Protein AF-0000000076846295 (afdb_homodimer)

Solvent-accessible surface area (backbone atoms only — not comparable to full-atom values): 25501 Å² total; per-residue (Å²): 129,75,69,66,62,58,57,56,65,65,59,62,53,76,67,68,69,77,65,46,75,68,55,69,72,49,47,50,51,50,51,45,49,62,70,69,58,45,86,89,44,32,69,62,49,23,56,50,44,64,74,65,54,59,75,77,32,33,56,41,49,18,42,49,46,34,60,68,36,39,32,62,34,64,84,45,42,64,55,50,52,52,32,50,59,60,51,62,42,69,67,50,52,49,29,36,50,51,33,47,51,51,53,52,49,54,54,71,69,41,74,58,39,62,80,30,66,68,51,32,49,32,48,27,25,44,18,36,44,50,14,52,48,24,47,75,69,75,38,58,47,50,72,48,35,79,60,47,53,60,47,51,56,50,19,43,36,70,32,35,43,58,46,50,52,50,18,50,46,31,23,44,50,79,49,55,50,64,77,45,74,43,46,45,54,51,51,17,53,49,22,50,59,64,72,43,82,90,61,55,65,71,44,52,50,54,52,45,50,50,27,48,57,48,71,46,54,52,88,76,44,70,58,74,67,82,58,76,86,57,74,66,40,80,111,130,75,68,65,62,55,55,56,61,66,58,62,52,78,67,69,67,76,66,45,73,68,55,69,72,49,46,50,50,50,52,44,50,61,70,70,57,45,88,89,46,33,69,60,49,22,56,51,44,65,73,64,53,58,76,78,31,34,55,41,50,19,41,48,44,34,61,68,37,39,30,64,34,64,85,46,42,63,56,50,51,53,33,50,60,61,52,62,43,70,68,50,51,49,30,38,51,50,33,47,51,51,53,50,51,54,54,71,67,40,74,59,38,65,78,31,67,70,52,32,48,32,48,26,26,43,16,36,46,50,13,54,49,24,49,75,69,74,38,60,47,49,73,49,35,81,61,48,54,60,47,50,54,50,20,44,36,68,34,34,43,56,49,50,50,50,18,50,46,30,22,45,50,77,48,55,50,64,79,46,74,43,46,45,54,51,50,17,54,50,22,49,58,65,70,42,82,89,62,55,65,71,43,50,51,53,52,46,50,50,28,48,57,48,72,45,54,52,89,75,45,70,56,73,67,82,57,76,85,56,75,66,40,79,112

Secondary structure (DSSP, 8-state):
--SHHHHHHHTS-------PPPPHHHHHHHHHHHHT--GGGHHHHHHHHHHH--GGGHHHHHHHHIIIIITT-GGGHHHHHHHHHHH--HHHHHHHHHHHHHHHHHHHH-GGGGT-HHHHHHHHHHHHHHHHHHHHTT--GGGGHHHHHHHHHHHHHHT-HHHHHHHHHHHHGGGTTPPPHHHHHHHHHHHHHHTSTT--HHHHHHHHHHHHHTT--GGGSPP---STT------/--SHHHHHHHTS-------PPPPHHHHHHHHHHHHT--TTSHHHHHHHHHHH--GGGHHHHHHHHIIIIITT-GGGHHHHHHHHHHH--HHHHHHHHHHHHHHHHHHHH-GGGGT-HHHHHHHHHHHHHHHHHHHHTT--GGGGHHHHHHHHHHHHHHT-HHHHHHHHHHHHGGGTT---HHHHHHHHHHHHHHTSTT--HHHHHHHHHHHHHTT--GGGSPP---STT------

Foldseek 3Di:
DVVVVVVVVVVVPCCVVPQDDDDPVLVVVVVVLLVPFDPVCLLVSLVVCVVRDDLSNLLVVLLCCLVPPQLQPLVCLVSVLSNCVNVVDPSSVVSNVVNLVVLLVVLLVDPVLLPDPSSLSSLLSSLLSLQVNCVSVVHQLLVCLVVLVVVCLVCQASVVNLSSLSSPLNNNLVVPQDADPSNLLVLQALLVVLPDPPDDPSNNVSNQVSQVRNPHGSPPRHHPCPCVPRDGPHD/DVPVVVVVVVVVPCCVVPQDDDDPVLVVVVVVLLVPFDPVCLLVSLVVCVVRDDLSNLLVVLLCCLVPPQLPPLVCLVSVLSNCVNVVDPSSVVSNVVNLVVLLVVLLVDPVLLPDPSSLSSLLSSLLNLQVNCVSVVHHLLVCLVVLVVVCLVCQASVVNLSSLSSPLNNNLVVPQDADPSNLLVLQALLVVLPDPPDDPSNNVSNQVSQVRNPHGSPPRHHPCPCVPRDGPHD

Structure (mmCIF, N/CA/C/O backbone):
data_AF-0000000076846295-model_v1
#
loop_
_entity.id
_entity.type
_entity.pdbx_description
1 polymer 'CCR4-NOT transcription complex subunit 1 CAF1-binding domain-containing protein'
#
loop_
_atom_site.group_PDB
_atom_site.id
_atom_site.type_symbol
_atom_site.label_atom_id
_atom_site.label_alt_id
_atom_site.label_comp_id
_atom_site.label_asym_id
_atom_site.label_entity_id
_atom_site.label_seq_id
_atom_site.pdbx_PDB_ins_code
_atom_site.Cartn_x
_atom_site.Cartn_y
_atom_site.Cartn_z
_atom_site.occupancy
_atom_site.B_iso_or_equiv
_atom_site.auth_seq_id
_atom_site.auth_comp_id
_atom_site.auth_asym_id
_atom_site.auth_atom_id
_atom_site.pdbx_PDB_model_num
ATOM 1 N N . MET A 1 1 ? -6.414 -23.219 -44.625 1 23.83 1 MET A N 1
ATOM 2 C CA . MET A 1 1 ? -7.195 -23.047 -43.406 1 23.83 1 MET A CA 1
ATOM 3 C C . MET A 1 1 ? -6.348 -22.422 -42.312 1 23.83 1 MET A C 1
ATOM 5 O O . MET A 1 1 ? -6.836 -22.188 -41.188 1 23.83 1 MET A O 1
ATOM 9 N N . SER A 1 2 ? -5.031 -22.578 -42.344 1 31.06 2 SER A N 1
ATOM 10 C CA . SER A 1 2 ? -3.926 -22.328 -41.406 1 31.06 2 SER A CA 1
ATOM 11 C C . SER A 1 2 ? -3.742 -20.828 -41.156 1 31.06 2 SER A C 1
ATOM 13 O O . SER A 1 2 ? -3.146 -20.438 -40.156 1 31.06 2 SER A O 1
ATOM 15 N N . LEU A 1 3 ? -4.035 -20.016 -42.188 1 32.78 3 LEU A N 1
ATOM 16 C CA . LEU A 1 3 ? -3.764 -18.578 -42.25 1 32.78 3 LEU A CA 1
ATOM 17 C C . LEU A 1 3 ? -4.609 -17.844 -41.219 1 32.78 3 LEU A C 1
ATOM 19 O O . LEU A 1 3 ? -4.242 -16.75 -40.781 1 32.78 3 LEU A O 1
ATOM 23 N N . HIS A 1 4 ? -5.895 -18.297 -41.031 1 34.41 4 HIS A N 1
ATOM 24 C CA . HIS A 1 4 ? -6.871 -17.5 -40.312 1 34.41 4 HIS A CA 1
ATOM 25 C C . HIS A 1 4 ? -6.512 -17.422 -38.812 1 34.41 4 HIS A C 1
ATOM 27 O O . HIS A 1 4 ? -7.09 -16.609 -38.094 1 34.41 4 HIS A O 1
ATOM 33 N N . ILE A 1 5 ? -5.914 -18.5 -38.312 1 26.86 5 ILE A N 1
ATOM 34 C CA . ILE A 1 5 ? -5.664 -18.5 -36.875 1 26.86 5 ILE A CA 1
ATOM 35 C C . ILE A 1 5 ? -4.598 -17.469 -36.531 1 26.86 5 ILE A C 1
ATOM 37 O O . ILE A 1 5 ? -4.488 -17.031 -35.375 1 26.86 5 ILE A O 1
ATOM 41 N N . ARG A 1 6 ? -3.643 -17.188 -37.469 1 30.89 6 ARG A N 1
ATOM 42 C CA . ARG A 1 6 ? -2.559 -16.266 -37.156 1 30.89 6 ARG A CA 1
ATOM 43 C C . ARG A 1 6 ? -3.1 -14.875 -36.812 1 30.89 6 ARG A C 1
ATOM 45 O O . ARG A 1 6 ? -2.537 -14.156 -36 1 30.89 6 ARG A O 1
ATOM 52 N N . THR A 1 7 ? -4.012 -14.445 -37.656 1 32.03 7 THR A N 1
ATOM 53 C CA . THR A 1 7 ? -4.477 -13.07 -37.562 1 32.03 7 THR A CA 1
ATOM 54 C C . THR A 1 7 ? -5.219 -12.828 -36.25 1 32.03 7 THR A C 1
ATOM 56 O O . THR A 1 7 ? -5.316 -11.688 -35.781 1 32.03 7 THR A O 1
ATOM 59 N N . ARG A 1 8 ? -5.906 -13.828 -35.688 1 32.12 8 ARG A N 1
ATOM 60 C CA . ARG A 1 8 ? -6.699 -13.57 -34.469 1 32.12 8 ARG A CA 1
ATOM 61 C C . ARG A 1 8 ? -5.801 -13.359 -33.281 1 32.12 8 ARG A C 1
ATOM 63 O O . ARG A 1 8 ? -6.145 -12.594 -32.375 1 32.12 8 ARG A O 1
ATOM 70 N N . LEU A 1 9 ? -4.691 -14.094 -33.156 1 31.58 9 LEU A N 1
ATOM 71 C CA . LEU A 1 9 ? -3.756 -13.945 -32.062 1 31.58 9 LEU A CA 1
ATOM 72 C C . LEU A 1 9 ? -3.051 -12.594 -32.094 1 31.58 9 LEU A C 1
ATOM 74 O O . LEU A 1 9 ? -2.775 -11.984 -31.078 1 31.58 9 LEU A O 1
ATOM 78 N N . ALA A 1 10 ? -2.584 -12.172 -33.25 1 33.84 10 ALA A N 1
ATOM 79 C CA . ALA A 1 10 ? -1.908 -10.883 -33.375 1 33.84 10 ALA A CA 1
ATOM 80 C C . ALA A 1 10 ? -2.844 -9.734 -33 1 33.84 10 ALA A C 1
ATOM 82 O O . ALA A 1 10 ? -2.395 -8.688 -32.531 1 33.84 10 ALA A O 1
ATOM 83 N N . ALA A 1 11 ? -4.113 -9.703 -33.5 1 31.28 11 ALA A N 1
ATOM 84 C CA . ALA A 1 11 ? -5.039 -8.602 -33.25 1 31.28 11 ALA A CA 1
ATOM 85 C C . ALA A 1 11 ? -5.52 -8.617 -31.797 1 31.28 11 ALA A C 1
ATOM 87 O O . ALA A 1 11 ? -6.469 -7.91 -31.453 1 31.28 11 ALA A O 1
ATOM 88 N N . ALA A 1 12 ? -5.508 -9.742 -31.078 1 33.38 12 ALA A N 1
ATOM 89 C CA . ALA A 1 12 ? -5.738 -9.43 -29.672 1 33.38 12 ALA A CA 1
ATOM 90 C C . ALA A 1 12 ? -4.934 -8.203 -29.25 1 33.38 12 ALA A C 1
ATOM 92 O O . ALA A 1 12 ? -3.736 -8.305 -28.969 1 33.38 12 ALA A O 1
ATOM 93 N N . ASP A 1 13 ? -4.844 -7.223 -30.125 1 34.53 13 ASP A N 1
ATOM 94 C CA . ASP A 1 13 ? -4.391 -5.848 -29.938 1 34.53 13 ASP A CA 1
ATOM 95 C C . ASP A 1 13 ? -4.5 -5.418 -28.484 1 34.53 13 ASP A C 1
ATOM 97 O O . ASP A 1 13 ? -5.555 -5.574 -27.859 1 34.53 13 ASP A O 1
ATOM 101 N N . GLU A 1 14 ? -3.5 -5.527 -27.781 1 39.72 14 GLU A N 1
ATOM 102 C CA . GLU A 1 14 ? -3.318 -4.938 -26.469 1 39.72 14 GLU A CA 1
ATOM 103 C C . GLU A 1 14 ? -4.125 -3.65 -26.312 1 39.72 14 GLU A C 1
ATOM 105 O O . GLU A 1 14 ? -3.623 -2.561 -26.594 1 39.72 14 GLU A O 1
ATOM 110 N N . ARG A 1 15 ? -5.203 -3.549 -26.875 1 37.5 15 ARG A N 1
ATOM 111 C CA . ARG A 1 15 ? -6 -2.387 -26.5 1 37.5 15 ARG A CA 1
ATOM 112 C C . ARG A 1 15 ? -5.73 -1.989 -25.047 1 37.5 15 ARG A C 1
ATOM 114 O O . ARG A 1 15 ? -6.195 -2.652 -24.125 1 37.5 15 ARG A O 1
ATOM 121 N N . VAL A 1 16 ? -4.57 -1.571 -24.844 1 46.97 16 VAL A N 1
ATOM 122 C CA . VAL A 1 16 ? -4.191 -0.918 -23.594 1 46.97 16 VAL A CA 1
ATOM 123 C C . VAL A 1 16 ? -5.332 -0.03 -23.109 1 46.97 16 VAL A C 1
ATOM 125 O O . VAL A 1 16 ? -5.59 1.03 -23.688 1 46.97 16 VAL A O 1
ATOM 128 N N . THR A 1 17 ? -6.492 -0.593 -23.172 1 55.09 17 THR A N 1
ATOM 129 C CA . THR A 1 17 ? -7.586 0.177 -22.578 1 55.09 17 THR A CA 1
ATOM 130 C C . THR A 1 17 ? -7.078 1.089 -21.469 1 55.09 17 THR A C 1
ATOM 132 O O . THR A 1 17 ? -6.375 0.638 -20.562 1 55.09 17 THR A O 1
ATOM 135 N N . THR A 1 18 ? -6.887 2.307 -21.828 1 78.19 18 THR A N 1
ATOM 136 C CA . THR A 1 18 ? -6.445 3.377 -20.938 1 78.19 18 THR A CA 1
ATOM 137 C C . THR A 1 18 ? -7.258 3.383 -19.656 1 78.19 18 THR A C 1
ATOM 139 O O . THR A 1 18 ? -8.477 3.57 -19.688 1 78.19 18 THR A O 1
ATOM 142 N N . ILE A 1 19 ? -6.828 2.672 -18.672 1 90.31 19 ILE A N 1
ATOM 143 C CA . ILE A 1 19 ? -7.441 2.646 -17.359 1 90.31 19 ILE A CA 1
ATOM 144 C C . ILE A 1 19 ? -7.633 4.074 -16.844 1 90.31 19 ILE A C 1
ATOM 146 O O . ILE A 1 19 ? -6.688 4.867 -16.844 1 90.31 19 ILE A O 1
ATOM 150 N N . LYS A 1 20 ? -8.906 4.41 -16.688 1 94.94 20 LYS A N 1
ATOM 151 C CA . LYS A 1 20 ? -9.203 5.723 -16.125 1 94.94 20 LYS A CA 1
ATOM 152 C C . LYS A 1 20 ? -8.75 5.816 -14.664 1 94.94 20 LYS A C 1
ATOM 154 O O . LYS A 1 20 ? -9.062 4.945 -13.852 1 94.94 20 LYS A O 1
ATOM 159 N N . ILE A 1 21 ? -8.055 6.852 -14.383 1 95 21 ILE A N 1
ATOM 160 C CA . ILE A 1 21 ? -7.52 7.059 -13.047 1 95 21 ILE A CA 1
ATOM 161 C C . ILE A 1 21 ? -8.398 8.047 -12.289 1 95 21 ILE A C 1
ATOM 163 O O . ILE A 1 21 ? -8.703 9.133 -12.789 1 95 21 ILE A O 1
ATOM 167 N N . PRO A 1 22 ? -8.844 7.66 -11.055 1 96.44 22 PRO A N 1
ATOM 168 C CA . PRO A 1 22 ? -9.68 8.586 -10.281 1 96.44 22 PRO A CA 1
ATOM 169 C C . PRO A 1 22 ? -8.922 9.852 -9.875 1 96.44 22 PRO A C 1
ATOM 171 O O . PRO A 1 22 ? -7.691 9.867 -9.875 1 96.44 22 PRO A O 1
ATOM 174 N N . PRO A 1 23 ? -9.711 10.875 -9.562 1 92.38 23 PRO A N 1
ATOM 175 C CA . PRO A 1 23 ? -9.078 12.078 -9.023 1 92.38 23 PRO A CA 1
ATOM 176 C C . PRO A 1 23 ? -8.32 11.812 -7.727 1 92.38 23 PRO A C 1
ATOM 178 O O . PRO A 1 23 ? -8.586 10.82 -7.043 1 92.38 23 PRO A O 1
ATOM 181 N N . TYR A 1 24 ? -7.441 12.703 -7.445 1 87.44 24 TYR A N 1
ATOM 182 C CA . TYR A 1 24 ? -6.535 12.57 -6.312 1 87.44 24 TYR A CA 1
ATOM 183 C C . TYR A 1 24 ? -7.309 12.328 -5.02 1 87.44 24 TYR A C 1
ATOM 185 O O . TYR A 1 24 ? -6.965 11.438 -4.242 1 87.44 24 TYR A O 1
ATOM 193 N N . GLU A 1 25 ? -8.344 13.125 -4.812 1 87.38 25 GLU A N 1
ATOM 194 C CA . GLU A 1 25 ? -9.109 13.047 -3.574 1 87.38 25 GLU A CA 1
ATOM 195 C C . GLU A 1 25 ? -9.758 11.672 -3.412 1 87.38 25 GLU A C 1
ATOM 197 O O . GLU A 1 25 ? -9.805 11.133 -2.305 1 87.38 25 GLU A O 1
ATOM 202 N N . ILE A 1 26 ? -10.172 11.109 -4.508 1 93.25 26 ILE A N 1
ATOM 203 C CA . ILE A 1 26 ? -10.828 9.805 -4.484 1 93.25 26 ILE A CA 1
ATOM 204 C C . ILE A 1 26 ? -9.789 8.711 -4.254 1 93.25 26 ILE A C 1
ATOM 206 O O . ILE A 1 26 ? -10.023 7.773 -3.484 1 93.25 26 ILE A O 1
ATOM 210 N N . ARG A 1 27 ? -8.625 8.836 -4.883 1 94.81 27 ARG A N 1
ATOM 211 C CA . ARG A 1 27 ? -7.562 7.848 -4.715 1 94.81 27 ARG A CA 1
ATOM 212 C C . ARG A 1 27 ? -7.117 7.766 -3.256 1 94.81 27 ARG A C 1
ATOM 214 O O . ARG A 1 27 ? -7.012 6.676 -2.695 1 94.81 27 ARG A O 1
ATOM 221 N N . THR A 1 28 ? -6.922 8.898 -2.676 1 90.5 28 THR A N 1
ATOM 222 C CA . THR A 1 28 ? -6.461 8.945 -1.294 1 90.5 28 THR A CA 1
ATOM 223 C C . THR A 1 28 ? -7.488 8.312 -0.358 1 90.5 28 THR A C 1
ATOM 225 O O . THR A 1 28 ? -7.125 7.598 0.577 1 90.5 28 THR A O 1
ATOM 228 N N . LYS A 1 29 ? -8.734 8.602 -0.65 1 92 29 LYS A N 1
ATOM 229 C CA . LYS A 1 29 ? -9.805 8.031 0.167 1 92 29 LYS A CA 1
ATOM 230 C C . LYS A 1 29 ? -9.836 6.512 0.048 1 92 29 LYS A C 1
ATOM 232 O O . LYS A 1 29 ? -10.039 5.809 1.042 1 92 29 LYS A O 1
ATOM 237 N N . VAL A 1 30 ? -9.672 6.043 -1.136 1 96.25 30 VAL A N 1
ATOM 238 C CA . VAL A 1 30 ? -9.703 4.605 -1.382 1 96.25 30 VAL A CA 1
ATOM 239 C C . VAL A 1 30 ? -8.516 3.936 -0.688 1 96.25 30 VAL A C 1
ATOM 241 O O . VAL A 1 30 ? -8.68 2.928 0.002 1 96.25 30 VAL A O 1
ATOM 244 N N . PHE A 1 31 ? -7.312 4.527 -0.866 1 95.75 31 PHE A N 1
ATOM 245 C CA . PHE A 1 31 ? -6.121 3.977 -0.228 1 95.75 31 PHE A CA 1
ATOM 246 C C . PHE A 1 31 ? -6.305 3.902 1.283 1 95.75 31 PHE A C 1
ATOM 248 O O . PHE A 1 31 ? -6.023 2.871 1.898 1 95.75 31 PHE A O 1
ATOM 255 N N . PHE A 1 32 ? -6.855 4.977 1.865 1 93.88 32 PHE A N 1
ATOM 256 C CA . PHE A 1 32 ? -7.066 5.059 3.307 1 93.88 32 PHE A CA 1
ATOM 257 C C . PHE A 1 32 ? -8.086 4.023 3.76 1 93.88 32 PHE A C 1
ATOM 259 O O . PHE A 1 32 ? -7.898 3.363 4.785 1 93.88 32 PHE A O 1
ATOM 266 N N . MET A 1 33 ? -9.102 3.865 2.996 1 95.12 33 MET A N 1
ATOM 267 C CA . MET A 1 33 ? -10.172 2.926 3.324 1 95.12 33 MET A CA 1
ATOM 268 C C . MET A 1 33 ? -9.648 1.492 3.332 1 95.12 33 MET A C 1
ATOM 270 O O . MET A 1 33 ? -9.914 0.735 4.266 1 95.12 33 MET A O 1
ATOM 274 N N . ILE A 1 34 ? -8.875 1.138 2.32 1 95.56 34 ILE A N 1
ATOM 275 C CA . ILE A 1 34 ? -8.367 -0.222 2.176 1 95.56 34 ILE A CA 1
ATOM 276 C C . ILE A 1 34 ? -7.336 -0.507 3.271 1 95.56 34 ILE A C 1
ATOM 278 O O . ILE A 1 34 ? -7.324 -1.595 3.852 1 95.56 34 ILE A O 1
ATOM 282 N N . TYR A 1 35 ? -6.613 0.489 3.578 1 93.06 35 TYR A N 1
ATOM 283 C CA . TYR A 1 35 ? -5.578 0.328 4.59 1 93.06 35 TYR A CA 1
ATOM 284 C C . TYR A 1 35 ? -6.188 0.086 5.965 1 93.06 35 TYR A C 1
ATOM 286 O O . TYR A 1 35 ? -5.625 -0.647 6.781 1 93.06 35 TYR A O 1
ATOM 294 N N . ASN A 1 36 ? -7.355 0.687 6.188 1 92 36 ASN A N 1
ATOM 295 C CA . ASN A 1 36 ? -7.98 0.616 7.508 1 92 36 ASN A CA 1
ATOM 296 C C . ASN A 1 36 ? -9.062 -0.462 7.559 1 92 36 ASN A C 1
ATOM 298 O O . ASN A 1 36 ? -9.852 -0.507 8.5 1 92 36 ASN A O 1
ATOM 302 N N . MET A 1 37 ? -9.031 -1.276 6.598 1 94.25 37 MET A N 1
ATOM 303 C CA . MET A 1 37 ? -10.055 -2.314 6.535 1 94.25 37 MET A CA 1
ATOM 304 C C . MET A 1 37 ? -9.695 -3.494 7.434 1 94.25 37 MET A C 1
ATOM 306 O O . MET A 1 37 ? -8.531 -3.893 7.5 1 94.25 37 MET A O 1
ATOM 310 N N . SER A 1 38 ? -10.648 -3.988 8.125 1 94.12 38 SER A N 1
ATOM 311 C CA . SER A 1 38 ? -10.523 -5.164 8.984 1 94.12 38 SER A CA 1
ATOM 312 C C . SER A 1 38 ? -11.805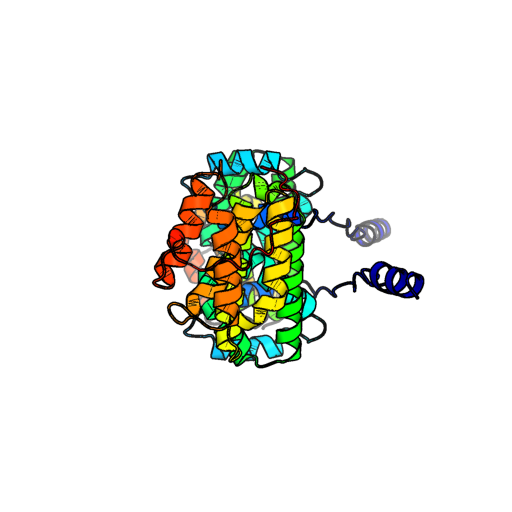 -5.996 8.961 1 94.12 38 SER A C 1
ATOM 314 O O . SER A 1 38 ? -12.812 -5.582 8.383 1 94.12 38 SER A O 1
ATOM 316 N N . THR A 1 39 ? -11.711 -7.242 9.57 1 93.75 39 THR A N 1
ATOM 317 C CA . THR A 1 39 ? -12.867 -8.125 9.617 1 93.75 39 THR A CA 1
ATOM 318 C C . THR A 1 39 ? -14.023 -7.477 10.375 1 93.75 39 THR A C 1
ATOM 320 O O . THR A 1 39 ? -15.195 -7.727 10.078 1 93.75 39 THR A O 1
ATOM 323 N N . ASP A 1 40 ? -13.703 -6.551 11.297 1 94.88 40 ASP A N 1
ATOM 324 C CA . ASP A 1 40 ? -14.703 -5.953 12.18 1 94.88 40 ASP A CA 1
ATOM 325 C C . ASP A 1 40 ? -15.492 -4.863 11.461 1 94.88 40 ASP A C 1
ATOM 327 O O . ASP A 1 40 ? -16.625 -4.543 11.844 1 94.88 40 ASP A O 1
ATOM 331 N N . ASN A 1 41 ? -14.945 -4.316 10.445 1 95.5 41 ASN A N 1
ATOM 332 C CA . ASN A 1 41 ? -15.617 -3.174 9.844 1 95.5 41 ASN A CA 1
ATOM 333 C C . ASN A 1 41 ? -15.867 -3.396 8.352 1 95.5 41 ASN A C 1
ATOM 335 O O . ASN A 1 41 ? -16.109 -2.443 7.613 1 95.5 41 ASN A O 1
ATOM 339 N N . ILE A 1 42 ? -15.773 -4.57 7.906 1 95.38 42 ILE A N 1
ATOM 340 C CA . ILE A 1 42 ? -15.852 -4.922 6.492 1 95.38 42 ILE A CA 1
ATOM 341 C C . ILE A 1 42 ? -17.203 -4.512 5.926 1 95.38 42 ILE A C 1
ATOM 343 O O . ILE A 1 42 ? -17.297 -4.082 4.773 1 95.38 42 ILE A O 1
ATOM 347 N N . GLU A 1 43 ? -18.266 -4.688 6.691 1 94.12 43 GLU A N 1
ATOM 348 C CA . GLU A 1 43 ? -19.594 -4.328 6.23 1 94.12 43 GLU A CA 1
ATOM 349 C C . GLU A 1 43 ? -19.703 -2.828 5.957 1 94.12 43 GLU A C 1
ATOM 351 O O . GLU A 1 43 ? -20.203 -2.416 4.906 1 94.12 43 GLU A O 1
ATOM 356 N N . ALA A 1 44 ? -19.234 -2.105 6.895 1 94.75 44 ALA A N 1
ATOM 357 C CA . ALA A 1 44 ? -19.266 -0.652 6.75 1 94.75 44 ALA A CA 1
ATOM 358 C C . ALA A 1 44 ? -18.406 -0.199 5.574 1 94.75 44 ALA A C 1
ATOM 360 O O . ALA A 1 44 ? -18.781 0.713 4.836 1 94.75 44 ALA A O 1
ATOM 361 N N . LYS A 1 45 ? -17.281 -0.832 5.344 1 95.56 45 LYS A N 1
ATOM 362 C CA . LYS A 1 45 ? -16.359 -0.458 4.273 1 95.56 45 LYS A CA 1
ATOM 363 C C . LYS A 1 45 ? -16.938 -0.819 2.904 1 95.56 45 LYS A C 1
ATOM 365 O O . LYS A 1 45 ? -16.688 -0.122 1.919 1 95.56 45 LYS A O 1
ATOM 370 N N . GLY A 1 46 ? -17.703 -1.873 2.889 1 95.06 46 GLY A N 1
ATOM 371 C CA . GLY A 1 46 ? -18.375 -2.215 1.646 1 95.06 46 GLY A CA 1
ATOM 372 C C . GLY A 1 46 ? -19.344 -1.139 1.169 1 95.06 46 GLY A C 1
ATOM 373 O O . GLY A 1 46 ? -19.344 -0.786 -0.012 1 95.06 46 GLY A O 1
ATOM 374 N N . PHE A 1 47 ? -20.062 -0.591 2.084 1 93.81 47 PHE A N 1
ATOM 375 C CA . PHE A 1 47 ? -21.016 0.464 1.762 1 93.81 47 PHE A CA 1
ATOM 376 C C . PHE A 1 47 ? -20.281 1.754 1.393 1 93.81 47 PHE A C 1
ATOM 378 O O . PHE A 1 47 ? -20.656 2.426 0.428 1 93.81 47 PHE A O 1
ATOM 385 N N . GLU A 1 48 ? -19.297 2.066 2.115 1 93.69 48 GLU A N 1
ATOM 386 C CA . GLU A 1 48 ? -18.5 3.26 1.86 1 93.69 48 GLU A CA 1
ATOM 387 C C . GLU A 1 48 ? -17.875 3.221 0.467 1 93.69 48 GLU A C 1
ATOM 389 O O . GLU A 1 48 ? -17.812 4.242 -0.219 1 93.69 48 GLU A O 1
ATOM 394 N N . PHE A 1 49 ? -17.484 2.031 0.043 1 96 49 PHE A N 1
ATOM 395 C CA . PHE A 1 49 ? -16.844 1.845 -1.253 1 96 49 PHE A CA 1
ATOM 396 C C . PHE A 1 49 ? -17.797 2.203 -2.387 1 96 49 PHE A C 1
ATOM 398 O O . PHE A 1 49 ? -17.391 2.861 -3.352 1 96 49 PHE A O 1
ATOM 405 N N . TYR A 1 50 ? -18.953 1.807 -2.201 1 91.12 50 TYR A N 1
ATOM 406 C CA . TYR A 1 50 ? -19.969 2.072 -3.211 1 91.12 50 TYR A CA 1
ATOM 407 C C . TYR A 1 50 ? -20.188 3.57 -3.383 1 91.12 50 TYR A C 1
ATOM 409 O O . TYR A 1 50 ? -20.438 4.043 -4.492 1 91.12 50 TYR A O 1
ATOM 417 N N . GLU A 1 51 ? -20 4.297 -2.332 1 91.88 51 GLU A N 1
ATOM 418 C CA . GLU A 1 51 ? -20.234 5.738 -2.359 1 91.88 51 GLU A CA 1
ATOM 419 C C . GLU A 1 51 ? -19.016 6.484 -2.887 1 91.88 51 GLU A C 1
ATOM 421 O O . GLU A 1 51 ? -19.141 7.547 -3.5 1 91.88 51 GLU A O 1
ATOM 426 N N . VAL A 1 52 ? -17.922 5.93 -2.816 1 93.56 52 VAL A N 1
ATOM 427 C CA . VAL A 1 52 ? -16.672 6.656 -3.045 1 93.56 52 VAL A CA 1
ATOM 428 C C . VAL A 1 52 ? -16.172 6.402 -4.469 1 93.56 52 VAL A C 1
ATOM 430 O O . VAL A 1 52 ? -15.648 7.309 -5.121 1 93.56 52 VAL A O 1
ATOM 433 N N . LEU A 1 53 ? -16.375 5.191 -4.973 1 97.25 53 LEU A N 1
ATOM 434 C CA . LEU A 1 53 ? -15.695 4.852 -6.223 1 97.25 53 LEU A CA 1
ATOM 435 C C . LEU A 1 53 ? -16.703 4.477 -7.297 1 97.25 53 LEU A C 1
ATOM 437 O O . LEU A 1 53 ? -17.453 3.508 -7.141 1 97.25 53 LEU A O 1
ATOM 441 N N . MET A 1 54 ? -16.625 5.207 -8.367 1 96.81 54 MET A N 1
ATOM 442 C CA . MET A 1 54 ? -17.5 4.949 -9.508 1 96.81 54 MET A CA 1
ATOM 443 C C . MET A 1 54 ? -17.016 3.746 -10.305 1 96.81 54 MET A C 1
ATOM 445 O O . MET A 1 54 ? -15.812 3.479 -10.359 1 96.81 54 MET A O 1
ATOM 449 N N . GLU A 1 55 ? -17.875 3.064 -11.016 1 96.56 55 GLU A N 1
ATOM 450 C CA . GLU A 1 55 ? -17.594 1.836 -11.758 1 96.56 55 GLU A CA 1
ATOM 451 C C . GLU A 1 55 ? -16.516 2.059 -12.812 1 96.56 55 GLU A C 1
ATOM 453 O O . GLU A 1 55 ? -15.734 1.152 -13.102 1 96.56 55 GLU A O 1
ATOM 458 N N . GLN A 1 56 ? -16.5 3.254 -13.297 1 96.88 56 GLN A N 1
ATOM 459 C CA . GLN A 1 56 ? -15.539 3.545 -14.359 1 96.88 56 GLN A CA 1
ATOM 460 C C . GLN A 1 56 ? -14.109 3.422 -13.852 1 96.88 56 GLN A C 1
ATOM 462 O O . GLN A 1 56 ? -13.172 3.283 -14.641 1 96.88 56 GLN A O 1
ATOM 467 N N . TYR A 1 57 ? -13.945 3.436 -12.492 1 97.94 57 TYR A N 1
ATOM 468 C CA . TYR A 1 57 ? -12.609 3.389 -11.914 1 97.94 57 TYR A CA 1
ATOM 469 C C . TYR A 1 57 ? -12.297 2 -11.375 1 97.94 57 TYR A C 1
ATOM 471 O O . TYR A 1 57 ? -11.227 1.779 -10.797 1 97.94 57 TYR A O 1
ATOM 479 N N . TYR A 1 58 ? -13.172 1.006 -11.648 1 98 58 TYR A N 1
ATOM 480 C CA . TYR A 1 58 ? -12.984 -0.346 -11.133 1 98 58 TYR A CA 1
ATOM 481 C C . TYR A 1 58 ? -11.727 -0.981 -11.703 1 98 58 TYR A C 1
ATOM 483 O O . TYR A 1 58 ? -10.992 -1.671 -10.984 1 98 58 TYR A O 1
ATOM 491 N N . PRO A 1 59 ? -11.422 -0.725 -12.93 1 97.94 59 PRO A N 1
ATOM 492 C CA . PRO A 1 59 ? -10.172 -1.299 -13.445 1 97.94 59 PRO A CA 1
ATOM 493 C C . PRO A 1 59 ? -8.938 -0.79 -12.703 1 97.94 59 PRO A C 1
ATOM 495 O O . PRO A 1 59 ? -8.031 -1.568 -12.398 1 97.94 59 PRO A O 1
ATOM 498 N N . TRP A 1 60 ? -8.984 0.522 -12.406 1 97.5 60 TRP A N 1
ATOM 499 C CA . TRP A 1 60 ? -7.891 1.109 -11.648 1 97.5 60 TRP A CA 1
ATOM 500 C C . TRP A 1 60 ? -7.816 0.502 -10.25 1 97.5 60 TRP A C 1
ATOM 502 O O . TRP A 1 60 ? -6.734 0.135 -9.781 1 97.5 60 TRP A O 1
ATOM 512 N N . PHE A 1 61 ? -8.953 0.347 -9.68 1 98.25 61 PHE A N 1
ATOM 513 C CA . PHE A 1 61 ? -9.023 -0.211 -8.336 1 98.25 61 PHE A CA 1
ATOM 514 C C . PHE A 1 61 ? -8.555 -1.662 -8.328 1 98.25 61 PHE A C 1
ATOM 516 O O . PHE A 1 61 ? -7.828 -2.08 -7.422 1 98.25 61 PHE A O 1
ATOM 523 N N . ALA A 1 62 ? -8.953 -2.377 -9.297 1 98.19 62 ALA A N 1
ATOM 524 C CA . ALA A 1 62 ? -8.57 -3.781 -9.398 1 98.19 62 ALA A CA 1
ATOM 525 C C . ALA A 1 62 ? -7.055 -3.926 -9.539 1 98.19 62 ALA A C 1
ATOM 527 O O . ALA A 1 62 ? -6.445 -4.777 -8.891 1 98.19 62 ALA A O 1
ATOM 528 N N . GLN A 1 63 ? -6.512 -3.133 -10.352 1 96.44 63 GLN A N 1
ATOM 529 C CA . GLN A 1 63 ? -5.062 -3.16 -10.531 1 96.44 63 GLN A CA 1
ATOM 530 C C . GLN A 1 63 ? -4.34 -2.814 -9.227 1 96.44 63 GLN A C 1
ATOM 532 O O . GLN A 1 63 ? -3.365 -3.471 -8.859 1 96.44 63 GLN A O 1
ATOM 537 N N . TYR A 1 64 ? -4.848 -1.777 -8.555 1 96.31 64 TYR A N 1
ATOM 538 C CA . TYR A 1 64 ? -4.289 -1.394 -7.266 1 96.31 64 TYR A CA 1
ATOM 539 C C . TYR A 1 64 ? -4.379 -2.543 -6.27 1 96.31 64 TYR A C 1
ATOM 541 O O . TYR A 1 64 ? -3.379 -2.92 -5.652 1 96.31 64 TYR A O 1
ATOM 549 N N . MET A 1 65 ? -5.52 -3.131 -6.168 1 97.12 65 MET A N 1
ATOM 550 C CA . MET A 1 65 ? -5.789 -4.172 -5.184 1 97.12 65 MET A CA 1
ATOM 551 C C . MET A 1 65 ? -4.898 -5.387 -5.418 1 97.12 65 MET A C 1
ATOM 553 O O . MET A 1 65 ? -4.32 -5.93 -4.473 1 97.12 65 MET A O 1
ATOM 557 N N . VAL A 1 66 ? -4.773 -5.758 -6.672 1 96.88 66 VAL A N 1
ATOM 558 C CA . VAL A 1 66 ? -4.035 -6.977 -6.992 1 96.88 66 VAL A CA 1
ATOM 559 C C . VAL A 1 66 ? -2.533 -6.715 -6.867 1 96.88 66 VAL A C 1
ATOM 561 O O . VAL A 1 66 ? -1.825 -7.457 -6.184 1 96.88 66 VAL A O 1
ATOM 564 N N . MET A 1 67 ? -2.055 -5.645 -7.332 1 94.81 67 MET A N 1
ATOM 565 C CA . MET A 1 67 ? -0.62 -5.387 -7.398 1 94.81 67 MET A CA 1
ATOM 566 C C . MET A 1 67 ? -0.073 -5.012 -6.023 1 94.81 67 MET A C 1
ATOM 568 O O . MET A 1 67 ? 1.017 -5.445 -5.645 1 94.81 67 MET A O 1
ATOM 572 N N . GLN A 1 68 ? -0.82 -4.285 -5.289 1 95.44 68 GLN A N 1
ATOM 573 C CA . GLN A 1 68 ? -0.219 -3.674 -4.109 1 95.44 68 GLN A CA 1
ATOM 574 C C . GLN A 1 68 ? -0.737 -4.324 -2.83 1 95.44 68 GLN A C 1
ATOM 576 O O . GLN A 1 68 ? -0.21 -4.074 -1.743 1 95.44 68 GLN A O 1
ATOM 581 N N . ARG A 1 69 ? -1.739 -5.172 -2.939 1 95.62 69 ARG A N 1
ATOM 582 C CA . ARG A 1 69 ? -2.258 -5.82 -1.738 1 95.62 69 ARG A CA 1
ATOM 583 C C . ARG A 1 69 ? -2.238 -7.336 -1.883 1 95.62 69 ARG A C 1
ATOM 585 O O . ARG A 1 69 ? -1.456 -8.023 -1.217 1 95.62 69 ARG A O 1
ATOM 592 N N . VAL A 1 70 ? -2.854 -7.844 -2.889 1 96.81 70 VAL A N 1
ATOM 593 C CA . VAL A 1 70 ? -3.021 -9.281 -3.074 1 96.81 70 VAL A CA 1
ATOM 594 C C . VAL A 1 70 ? -1.665 -9.93 -3.346 1 96.81 70 VAL A C 1
ATOM 596 O O . VAL A 1 70 ? -1.321 -10.945 -2.734 1 96.81 70 VAL A O 1
ATOM 599 N N . CYS A 1 71 ? -0.827 -9.336 -4.195 1 96.06 71 CYS A N 1
ATOM 600 C CA . CYS A 1 71 ? 0.446 -9.922 -4.609 1 96.06 71 CYS A CA 1
ATOM 601 C C . CYS A 1 71 ? 1.464 -9.867 -3.475 1 96.06 71 CYS A C 1
ATOM 603 O O . CYS A 1 71 ? 2.354 -10.711 -3.391 1 96.06 71 CYS A O 1
ATOM 605 N N . ILE A 1 72 ? 1.296 -8.891 -2.6 1 95.06 72 ILE A N 1
ATOM 606 C CA . ILE A 1 72 ? 2.395 -8.625 -1.678 1 95.06 72 ILE A CA 1
ATOM 607 C C . ILE A 1 72 ? 2.021 -9.109 -0.278 1 95.06 72 ILE A C 1
ATOM 609 O O . ILE A 1 72 ? 2.895 -9.461 0.517 1 95.06 72 ILE A O 1
ATOM 613 N N . ASP A 1 73 ? 0.731 -9.172 0.053 1 94.88 73 ASP A N 1
ATOM 614 C CA . ASP A 1 73 ? 0.295 -9.469 1.415 1 94.88 73 ASP A CA 1
ATOM 615 C C . ASP A 1 73 ? -0.715 -10.617 1.433 1 94.88 73 ASP A C 1
ATOM 617 O O . ASP A 1 73 ? -1.926 -10.383 1.468 1 94.88 73 ASP A O 1
ATOM 621 N N . PRO A 1 74 ? -0.183 -11.836 1.584 1 95.94 74 PRO A N 1
ATOM 622 C CA . PRO A 1 74 ? -1.106 -12.977 1.577 1 95.94 74 PRO A CA 1
ATOM 623 C C . PRO A 1 74 ? -2.102 -12.938 2.732 1 95.94 74 PRO A C 1
ATOM 625 O O . PRO A 1 74 ? -3.182 -13.523 2.645 1 95.94 74 PRO A O 1
ATOM 628 N N . ASN A 1 75 ? -1.75 -12.258 3.789 1 93.75 75 ASN A N 1
ATOM 629 C CA . ASN A 1 75 ? -2.639 -12.148 4.941 1 93.75 75 ASN A CA 1
ATOM 630 C C . ASN A 1 75 ? -3.855 -11.281 4.633 1 93.75 75 ASN A C 1
ATOM 632 O O . ASN A 1 75 ? -4.832 -11.281 5.387 1 93.75 75 ASN A O 1
ATOM 636 N N . PHE A 1 76 ? -3.799 -10.594 3.617 1 95.94 76 PHE A N 1
ATOM 637 C CA . PHE A 1 76 ? -4.883 -9.703 3.213 1 95.94 76 PHE A CA 1
ATOM 638 C C . PHE A 1 76 ? -5.938 -10.461 2.416 1 95.94 76 PHE A C 1
ATOM 640 O O . PHE A 1 76 ? -7.051 -9.969 2.229 1 95.94 76 PHE A O 1
ATOM 647 N N . HIS A 1 77 ? -5.719 -11.633 1.943 1 97.56 77 HIS A N 1
ATOM 648 C CA . HIS A 1 77 ? -6.547 -12.344 0.976 1 97.56 77 HIS A CA 1
ATOM 649 C C . HIS A 1 77 ? -7.953 -12.578 1.521 1 97.56 77 HIS A C 1
ATOM 651 O O . HIS A 1 77 ? -8.945 -12.258 0.857 1 97.56 77 HIS A O 1
ATOM 657 N N . ASP A 1 78 ? -8.016 -13.031 2.711 1 96.69 78 ASP A N 1
ATOM 658 C CA . ASP A 1 78 ? -9.312 -13.344 3.289 1 96.69 78 ASP A CA 1
ATOM 659 C C . ASP A 1 78 ? -10.156 -12.086 3.477 1 96.69 78 ASP A C 1
ATOM 661 O O . ASP A 1 78 ? -11.344 -12.078 3.172 1 96.69 78 ASP A O 1
ATOM 665 N N . ILE A 1 79 ? -9.508 -11.07 3.977 1 97 79 ILE A N 1
ATOM 666 C CA . ILE A 1 79 ? -10.203 -9.797 4.18 1 97 79 ILE A CA 1
ATOM 667 C C . ILE A 1 79 ? -10.664 -9.242 2.832 1 97 79 ILE A C 1
ATOM 669 O O . ILE A 1 79 ? -11.781 -8.727 2.719 1 97 79 ILE A O 1
ATOM 673 N N . CYS A 1 80 ? -9.82 -9.336 1.847 1 97.12 80 CYS A N 1
ATOM 674 C CA . CYS A 1 80 ? -10.156 -8.867 0.505 1 97.12 80 CYS A CA 1
ATOM 675 C C . CYS A 1 80 ? -11.359 -9.609 -0.05 1 97.12 80 CYS A C 1
ATOM 677 O O . CYS A 1 80 ? -12.266 -8.992 -0.612 1 97.12 80 CYS A O 1
ATOM 679 N N . LEU A 1 81 ? -11.391 -10.906 0.106 1 96.81 81 LEU A N 1
ATOM 680 C CA . LEU A 1 81 ? -12.492 -11.711 -0.408 1 96.81 81 LEU A CA 1
ATOM 681 C C . LEU A 1 81 ? -13.797 -11.375 0.306 1 96.81 81 LEU A C 1
ATOM 683 O O . LEU A 1 81 ? -14.852 -11.297 -0.325 1 96.81 81 LEU A O 1
ATOM 687 N N . MET A 1 82 ? -13.719 -11.195 1.599 1 96.38 82 MET A N 1
ATOM 688 C CA . MET A 1 82 ? -14.898 -10.773 2.352 1 96.38 82 MET A CA 1
ATOM 689 C C . MET A 1 82 ? -15.398 -9.422 1.867 1 96.38 82 MET A C 1
ATOM 691 O O . MET A 1 82 ? -16.609 -9.211 1.738 1 96.38 82 MET A O 1
ATOM 695 N N . PHE A 1 83 ? -14.492 -8.547 1.63 1 97.25 83 PHE A N 1
ATOM 696 C CA . PHE A 1 83 ? -14.812 -7.215 1.129 1 97.25 83 PHE A CA 1
ATOM 697 C C . PHE A 1 83 ? -15.516 -7.301 -0.224 1 97.25 83 PHE A C 1
ATOM 699 O O . PHE A 1 83 ? -16.547 -6.656 -0.438 1 97.25 83 PHE A O 1
ATOM 706 N N . LEU A 1 84 ? -14.992 -8.094 -1.144 1 96.62 84 LEU A N 1
ATOM 707 C CA . LEU A 1 84 ? -15.578 -8.25 -2.471 1 96.62 84 LEU A CA 1
ATOM 708 C C . LEU A 1 84 ? -16.969 -8.852 -2.379 1 96.62 84 LEU A C 1
ATOM 710 O O . LEU A 1 84 ? -17.875 -8.469 -3.131 1 96.62 84 LEU A O 1
ATOM 714 N N . HIS A 1 85 ? -17.078 -9.758 -1.507 1 95 85 HIS A N 1
ATOM 715 C CA . HIS A 1 85 ? -18.375 -10.359 -1.283 1 95 85 HIS A CA 1
ATOM 716 C C . HIS A 1 85 ? -19.391 -9.32 -0.816 1 95 85 HIS A C 1
ATOM 718 O O . HIS A 1 85 ? -20.547 -9.328 -1.257 1 95 85 HIS A O 1
ATOM 724 N N . LYS A 1 86 ? -18.969 -8.469 0.097 1 95.31 86 LYS A N 1
ATOM 725 C CA . LYS A 1 86 ? -19.844 -7.43 0.622 1 95.31 86 LYS A CA 1
ATOM 726 C C . LYS A 1 86 ? -20.219 -6.422 -0.462 1 95.31 86 LYS A C 1
ATOM 728 O O . LYS A 1 86 ? -21.359 -5.973 -0.533 1 95.31 86 LYS A O 1
ATOM 733 N N . VAL A 1 87 ? -19.25 -5.988 -1.221 1 95.56 87 VAL A N 1
ATOM 734 C CA . VAL A 1 87 ? -19.516 -5.059 -2.314 1 95.56 87 VAL A CA 1
ATOM 735 C C . VAL A 1 87 ? -20.469 -5.695 -3.316 1 95.56 87 VAL A C 1
ATOM 737 O O . VAL A 1 87 ? -21.328 -5.016 -3.885 1 95.56 87 VAL A O 1
ATOM 740 N N . ASN A 1 88 ? -20.297 -6.957 -3.576 1 94.56 88 ASN A N 1
ATOM 741 C CA . ASN A 1 88 ? -21.188 -7.785 -4.379 1 94.56 88 ASN A CA 1
ATOM 742 C C . ASN A 1 88 ? -21.422 -7.172 -5.758 1 94.56 88 ASN A C 1
ATOM 744 O O . ASN A 1 88 ? -22.578 -6.992 -6.172 1 94.56 88 ASN A O 1
ATOM 748 N N . SER A 1 89 ? -20.391 -6.816 -6.461 1 96.12 89 SER A N 1
ATOM 749 C CA . SER A 1 89 ? -20.453 -6.281 -7.816 1 96.12 89 SER A CA 1
ATOM 750 C C . SER A 1 89 ? -19.812 -7.234 -8.82 1 96.12 89 SER A C 1
ATOM 752 O O . SER A 1 89 ? -18.594 -7.41 -8.82 1 96.12 89 SER A O 1
ATOM 754 N N . PRO A 1 90 ? -20.594 -7.727 -9.711 1 95.62 90 PRO A N 1
ATOM 755 C CA . PRO A 1 90 ? -20.031 -8.609 -10.734 1 95.62 90 PRO A CA 1
ATOM 756 C C . PRO A 1 90 ? -19 -7.914 -11.609 1 95.62 90 PRO A C 1
ATOM 758 O O . PRO A 1 90 ? -18.031 -8.547 -12.062 1 95.62 90 PRO A O 1
ATOM 761 N N . VAL A 1 91 ? -19.266 -6.668 -11.805 1 97.38 91 VAL A N 1
ATOM 762 C CA . VAL A 1 91 ? -18.344 -5.895 -12.633 1 97.38 91 VAL A CA 1
ATOM 763 C C . VAL A 1 91 ? -17 -5.777 -11.938 1 97.38 91 VAL A C 1
ATOM 765 O O . VAL A 1 91 ? -15.953 -5.949 -12.562 1 97.38 91 VAL A O 1
ATOM 768 N N . LEU A 1 92 ? -17.031 -5.527 -10.656 1 97.38 92 LEU A N 1
ATOM 769 C CA . LEU A 1 92 ? -15.781 -5.438 -9.898 1 97.38 92 LEU A CA 1
ATOM 770 C C . LEU A 1 92 ? -15.078 -6.785 -9.852 1 97.38 92 LEU A C 1
ATOM 772 O O . LEU A 1 92 ? -13.859 -6.859 -10.016 1 97.38 92 LEU A O 1
ATOM 776 N N . ASP A 1 93 ? -15.82 -7.805 -9.695 1 95.75 93 ASP A N 1
ATOM 777 C CA . ASP A 1 93 ? -15.25 -9.148 -9.664 1 95.75 93 ASP A CA 1
A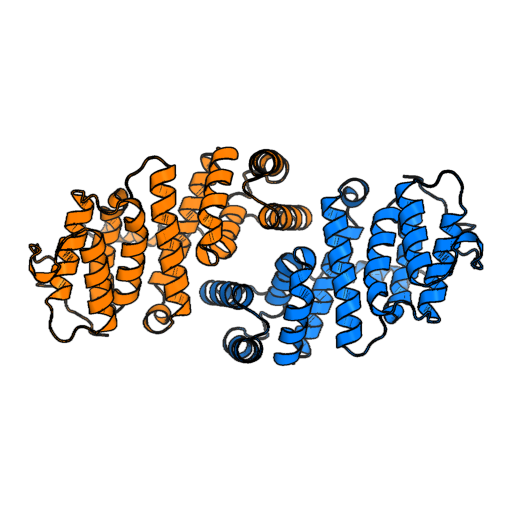TOM 778 C C . ASP A 1 93 ? -14.516 -9.461 -10.961 1 95.75 93 ASP A C 1
ATOM 780 O O . ASP A 1 93 ? -13.43 -10.047 -10.945 1 95.75 93 ASP A O 1
ATOM 784 N N . MET A 1 94 ? -15.125 -9.078 -11.961 1 96.38 94 MET A N 1
ATOM 785 C CA . MET A 1 94 ? -14.531 -9.312 -13.273 1 96.38 94 MET A CA 1
ATOM 786 C C . MET A 1 94 ? -13.227 -8.547 -13.43 1 96.38 94 MET A C 1
ATOM 788 O O . MET A 1 94 ? -12.242 -9.078 -13.938 1 96.38 94 MET A O 1
ATOM 792 N N . GLU A 1 95 ? -13.211 -7.293 -12.977 1 97.5 95 GLU A N 1
ATOM 793 C CA . GLU A 1 95 ? -12 -6.477 -13.078 1 97.5 95 GLU A CA 1
ATOM 794 C C . GLU A 1 95 ? -10.883 -7.047 -12.211 1 97.5 95 GLU A C 1
ATOM 796 O O . GLU A 1 95 ? -9.711 -7.012 -12.602 1 97.5 95 GLU A O 1
ATOM 801 N N . ILE A 1 96 ? -11.273 -7.59 -11.062 1 97.56 96 ILE A N 1
ATOM 802 C CA . ILE A 1 96 ? -10.289 -8.188 -10.164 1 97.56 96 ILE A CA 1
ATOM 803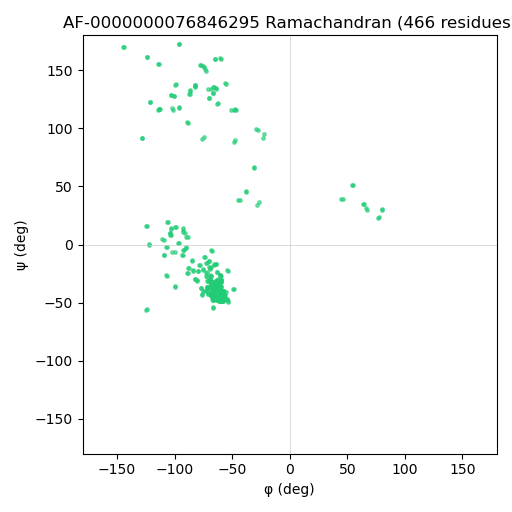 C C . ILE A 1 96 ? -9.688 -9.438 -10.82 1 97.56 96 ILE A C 1
ATOM 805 O O . ILE A 1 96 ? -8.477 -9.648 -10.773 1 97.56 96 ILE A O 1
ATOM 809 N N . ARG A 1 97 ? -10.492 -10.219 -11.461 1 94.88 97 ARG A N 1
ATOM 810 C CA . ARG A 1 97 ? -10.023 -11.414 -12.148 1 94.88 97 ARG A CA 1
ATOM 811 C C . ARG A 1 97 ? -9.078 -11.055 -13.289 1 94.88 97 ARG A C 1
ATOM 813 O O . ARG A 1 97 ? -8.016 -11.664 -13.43 1 94.88 97 ARG A O 1
ATOM 820 N N . LYS A 1 98 ? -9.492 -10.07 -13.992 1 96.31 98 LYS A N 1
ATOM 821 C CA . LYS A 1 98 ? -8.672 -9.609 -15.102 1 96.31 98 LYS A CA 1
ATOM 822 C C . LYS A 1 98 ? -7.297 -9.148 -14.617 1 96.31 98 LYS A C 1
ATOM 824 O O . LYS A 1 98 ? -6.273 -9.508 -15.203 1 96.31 98 LYS A O 1
ATOM 829 N N . ALA A 1 99 ? -7.371 -8.336 -13.602 1 96.19 99 ALA A N 1
ATOM 830 C CA . ALA A 1 99 ? -6.121 -7.816 -13.047 1 96.19 99 ALA A CA 1
ATOM 831 C C . ALA A 1 99 ? -5.254 -8.953 -12.5 1 96.19 99 ALA A C 1
ATOM 833 O O . ALA A 1 99 ? -4.027 -8.922 -12.641 1 96.19 99 ALA A O 1
ATOM 834 N N . THR A 1 100 ? -5.855 -9.961 -11.867 1 96.31 100 THR A N 1
ATOM 835 C CA . THR A 1 100 ? -5.133 -11.102 -11.312 1 96.31 100 THR A CA 1
ATOM 836 C C . THR A 1 100 ? -4.426 -11.883 -12.422 1 96.31 100 THR A C 1
ATOM 838 O O . THR A 1 100 ? -3.23 -12.164 -12.32 1 96.31 100 THR A O 1
ATOM 841 N N . TYR A 1 101 ? -5.121 -12.102 -13.516 1 94.38 101 TYR A N 1
ATOM 842 C CA . TYR A 1 101 ? -4.555 -12.836 -14.641 1 94.38 101 TYR A CA 1
ATOM 843 C C . TYR A 1 101 ? -3.432 -12.047 -15.297 1 94.38 101 TYR A C 1
ATOM 845 O O . TYR A 1 101 ? -2.395 -12.609 -15.656 1 94.38 101 TYR A O 1
ATOM 853 N N . ALA A 1 102 ? -3.688 -10.781 -15.406 1 93.88 102 ALA A N 1
ATOM 854 C CA . ALA A 1 102 ? -2.682 -9.93 -16.031 1 93.88 102 ALA A CA 1
ATOM 855 C C . ALA A 1 102 ? -1.381 -9.938 -15.234 1 93.88 102 ALA A C 1
ATOM 857 O O . ALA A 1 102 ? -0.294 -10.023 -15.812 1 93.88 102 ALA A O 1
ATOM 858 N N . ASN A 1 103 ? -1.467 -9.812 -13.977 1 93.88 103 ASN A N 1
ATOM 859 C CA . ASN A 1 103 ? -0.283 -9.812 -13.125 1 93.88 103 ASN A CA 1
ATOM 860 C C . ASN A 1 103 ? 0.438 -11.156 -13.164 1 93.88 103 ASN A C 1
ATOM 862 O O . ASN A 1 103 ? 1.668 -11.203 -13.219 1 93.88 103 ASN A O 1
ATOM 866 N N . CYS A 1 104 ? -0.312 -12.211 -13.164 1 93.62 104 CYS A N 1
ATOM 867 C CA . CYS A 1 104 ? 0.256 -13.555 -13.266 1 93.62 104 CYS A CA 1
ATOM 868 C C . CYS A 1 104 ? 1.041 -13.719 -14.555 1 93.62 104 CYS A C 1
ATOM 870 O O . CYS A 1 104 ? 2.17 -14.211 -14.547 1 93.62 104 CYS A O 1
ATOM 872 N N . LYS A 1 105 ? 0.451 -13.305 -15.586 1 92.56 105 LYS A N 1
ATOM 873 C CA . LYS A 1 105 ? 1.069 -13.422 -16.906 1 92.56 105 LYS A CA 1
ATOM 874 C C . LYS A 1 105 ? 2.377 -12.633 -16.969 1 92.56 105 LYS A C 1
ATOM 876 O O . LYS A 1 105 ? 3.367 -13.109 -17.531 1 92.56 105 LYS A O 1
ATOM 881 N N . ILE A 1 106 ? 2.352 -11.508 -16.453 1 91.94 106 ILE A N 1
ATOM 882 C CA . ILE A 1 106 ? 3.525 -10.641 -16.484 1 91.94 106 ILE A CA 1
ATOM 883 C C . ILE A 1 106 ? 4.672 -11.305 -15.719 1 91.94 106 ILE A C 1
ATOM 885 O O . ILE A 1 106 ? 5.805 -11.336 -16.203 1 91.94 106 ILE A O 1
ATOM 889 N N . LEU A 1 107 ? 4.441 -11.859 -14.625 1 92.25 107 LEU A N 1
ATOM 890 C CA . LEU A 1 107 ? 5.469 -12.516 -13.812 1 92.25 107 LEU A CA 1
ATOM 891 C C . LEU A 1 107 ? 6.02 -13.742 -14.523 1 92.25 107 LEU A C 1
ATOM 893 O O . LEU A 1 107 ? 7.227 -13.992 -14.5 1 92.25 107 LEU A O 1
ATOM 897 N N . LEU A 1 108 ? 5.164 -14.445 -15.203 1 92.31 108 LEU A N 1
ATOM 898 C CA . LEU A 1 108 ? 5.547 -15.703 -15.836 1 92.31 108 LEU A CA 1
ATOM 899 C C . LEU A 1 108 ? 6.305 -15.445 -17.141 1 92.31 108 LEU A C 1
ATOM 901 O O . LEU A 1 108 ? 6.977 -16.344 -17.656 1 92.31 108 LEU A O 1
ATOM 905 N N . ARG A 1 109 ? 6.152 -14.289 -17.594 1 89.19 109 ARG A N 1
ATOM 906 C CA . ARG A 1 109 ? 6.84 -13.945 -18.844 1 89.19 109 ARG A CA 1
ATOM 907 C C . ARG A 1 109 ? 8.25 -13.438 -18.562 1 89.19 109 ARG A C 1
ATOM 909 O O . ARG A 1 109 ? 9.102 -13.43 -19.453 1 89.19 109 ARG A O 1
ATOM 916 N N . SER A 1 110 ? 8.461 -13.008 -17.375 1 82.69 110 SER A N 1
ATOM 917 C CA . SER A 1 110 ? 9.766 -12.43 -17.031 1 82.69 110 SER A CA 1
ATOM 918 C C . SER A 1 110 ? 10.773 -13.523 -16.703 1 82.69 110 SER A C 1
ATOM 920 O O . SER A 1 110 ? 10.469 -14.469 -15.969 1 82.69 110 SER A O 1
ATOM 922 N N . ASP A 1 111 ? 12.039 -13.422 -17.219 1 85.62 111 ASP A N 1
ATOM 923 C CA . ASP A 1 111 ? 13.117 -14.359 -16.922 1 85.62 111 ASP A CA 1
ATOM 924 C C . ASP A 1 111 ? 13.656 -14.148 -15.508 1 85.62 111 ASP A C 1
ATOM 926 O O . ASP A 1 111 ? 14.359 -15 -14.969 1 85.62 111 ASP A O 1
ATOM 930 N N . ILE A 1 112 ? 13.219 -13.102 -14.977 1 83.31 112 ILE A N 1
ATOM 931 C CA . ILE A 1 112 ? 13.758 -12.734 -13.672 1 83.31 112 ILE A CA 1
ATOM 932 C C . ILE A 1 112 ? 13.281 -13.734 -12.617 1 83.31 112 ILE A C 1
ATOM 934 O O . ILE A 1 112 ? 14.008 -14.031 -11.672 1 83.31 112 ILE A O 1
ATOM 938 N N . ILE A 1 113 ? 12.188 -14.359 -12.797 1 89.38 113 ILE A N 1
ATOM 939 C CA . ILE A 1 113 ? 11.555 -15.219 -11.805 1 89.38 113 ILE A CA 1
ATOM 940 C C . ILE A 1 113 ? 12.359 -16.516 -11.656 1 89.38 113 ILE A C 1
ATOM 942 O O . ILE A 1 113 ? 12.234 -17.219 -10.656 1 89.38 113 ILE A O 1
ATOM 946 N N . LYS A 1 114 ? 13.219 -16.766 -12.617 1 88.31 114 LYS A N 1
ATOM 947 C CA . LYS A 1 114 ? 14.055 -17.953 -12.578 1 88.31 114 LYS A CA 1
ATOM 948 C C . LYS A 1 114 ? 15.094 -17.859 -11.469 1 88.31 114 LYS A C 1
ATOM 950 O O . LYS A 1 114 ? 15.406 -18.859 -10.812 1 88.31 114 LYS A O 1
ATOM 955 N N . SER A 1 115 ? 15.508 -16.672 -11.211 1 86.19 115 SER A N 1
ATOM 956 C CA . SER A 1 115 ? 16.609 -16.516 -10.281 1 86.19 115 SER A CA 1
ATOM 957 C C . SER A 1 115 ? 16.219 -15.625 -9.102 1 86.19 115 SER A C 1
ATOM 959 O O . SER A 1 115 ? 16.984 -15.484 -8.141 1 86.19 115 SER A O 1
ATOM 961 N N . CYS A 1 116 ? 15.016 -15.094 -9.031 1 86.38 116 CYS A N 1
ATOM 962 C CA . CYS A 1 116 ? 14.625 -14.133 -8 1 86.38 116 CYS A CA 1
ATOM 963 C C . CYS A 1 116 ? 13.578 -14.734 -7.066 1 86.38 116 CYS A C 1
ATOM 965 O O . CYS A 1 116 ? 12.445 -14.984 -7.473 1 86.38 116 CYS A O 1
ATOM 967 N N . SER A 1 117 ? 13.992 -14.844 -5.871 1 88.94 117 SER A N 1
ATOM 968 C CA . SER A 1 117 ? 13.094 -15.43 -4.883 1 88.94 117 SER A CA 1
ATOM 969 C C . SER A 1 117 ? 11.93 -14.492 -4.578 1 88.94 117 SER A C 1
ATOM 971 O O . SER A 1 117 ? 10.812 -14.945 -4.309 1 88.94 117 SER A O 1
ATOM 973 N N . GLY A 1 118 ? 12.203 -13.18 -4.684 1 88.94 118 GLY A N 1
ATOM 974 C CA . GLY A 1 118 ? 11.148 -12.211 -4.449 1 88.94 118 GLY A CA 1
ATOM 975 C C . GLY A 1 118 ? 10.016 -12.312 -5.461 1 88.94 118 GLY A C 1
ATOM 976 O O . GLY A 1 118 ? 8.844 -12.289 -5.086 1 88.94 118 GLY A O 1
ATOM 977 N N . GLU A 1 119 ? 10.336 -12.492 -6.664 1 90.62 119 GLU A N 1
ATOM 978 C CA . GLU A 1 119 ? 9.336 -12.641 -7.719 1 90.62 119 GLU A CA 1
ATOM 979 C C . GLU A 1 119 ? 8.57 -13.953 -7.57 1 90.62 119 GLU A C 1
ATOM 981 O O . GLU A 1 119 ? 7.363 -14.008 -7.824 1 90.62 119 GLU A O 1
ATOM 986 N N . ARG A 1 120 ? 9.266 -14.969 -7.18 1 94.38 120 ARG A N 1
ATOM 987 C CA . ARG A 1 120 ? 8.594 -16.25 -6.949 1 94.38 120 ARG A CA 1
ATOM 988 C C . ARG A 1 120 ? 7.574 -16.125 -5.82 1 94.38 120 ARG A C 1
ATOM 990 O O . ARG A 1 120 ? 6.492 -16.719 -5.895 1 94.38 120 ARG A O 1
ATOM 997 N N . THR A 1 121 ? 7.961 -15.359 -4.824 1 95.44 121 THR A N 1
ATOM 998 C CA . THR A 1 121 ? 7.043 -15.141 -3.713 1 95.44 121 THR A CA 1
ATOM 999 C C . THR A 1 121 ? 5.785 -14.414 -4.184 1 95.44 121 THR A C 1
ATOM 1001 O O . THR A 1 121 ? 4.672 -14.758 -3.771 1 95.44 121 THR A O 1
ATOM 1004 N N . LEU A 1 122 ? 5.992 -13.438 -5.043 1 95.5 122 LEU A N 1
ATOM 1005 C CA . LEU A 1 122 ? 4.852 -12.727 -5.605 1 95.5 122 LEU A CA 1
ATOM 1006 C C . LEU A 1 122 ? 3.926 -13.68 -6.348 1 95.5 122 LEU A C 1
ATOM 1008 O O . LEU A 1 122 ? 2.709 -13.648 -6.156 1 95.5 122 LEU A O 1
ATOM 1012 N N . LEU A 1 123 ? 4.465 -14.547 -7.188 1 96.38 123 LEU A N 1
ATOM 1013 C CA . LEU A 1 123 ? 3.68 -15.508 -7.949 1 96.38 123 LEU A CA 1
ATOM 1014 C C . LEU A 1 123 ? 2.988 -16.5 -7.02 1 96.38 123 LEU A C 1
ATOM 1016 O O . LEU A 1 123 ? 1.825 -16.859 -7.23 1 96.38 123 LEU A O 1
ATOM 1020 N N . LYS A 1 124 ? 3.686 -16.906 -6.039 1 96.88 124 LYS A N 1
ATOM 1021 C CA . LYS A 1 124 ? 3.121 -17.812 -5.031 1 96.88 124 LYS A CA 1
ATOM 1022 C C . LYS A 1 124 ? 1.9 -17.188 -4.363 1 96.88 124 LYS A C 1
ATOM 1024 O O . LYS A 1 124 ? 0.881 -17.844 -4.176 1 96.88 124 LYS A O 1
ATOM 1029 N N . ASN A 1 125 ? 2.033 -15.914 -4.039 1 97.44 125 ASN A N 1
ATOM 1030 C CA . ASN A 1 125 ? 0.927 -15.195 -3.41 1 97.44 125 ASN A CA 1
ATOM 1031 C C . ASN A 1 125 ? -0.28 -15.102 -4.34 1 97.44 125 ASN A C 1
ATOM 1033 O O . ASN A 1 125 ? -1.422 -15.234 -3.896 1 97.44 125 ASN A O 1
ATOM 1037 N N . ILE A 1 126 ? -0.002 -14.891 -5.547 1 97.19 126 ILE A N 1
ATOM 1038 C CA . ILE A 1 126 ? -1.085 -14.867 -6.523 1 97.19 126 ILE A CA 1
ATOM 1039 C C . ILE A 1 126 ? -1.759 -16.234 -6.578 1 97.19 126 ILE A C 1
ATOM 1041 O O . ILE A 1 126 ? -2.984 -16.328 -6.668 1 97.19 126 ILE A O 1
ATOM 1045 N N . GLY A 1 127 ? -0.962 -17.281 -6.562 1 97.31 127 GLY A N 1
ATOM 1046 C CA . GLY A 1 127 ? -1.514 -18.625 -6.52 1 97.31 127 GLY A CA 1
ATOM 1047 C C . GLY A 1 127 ? -2.439 -18.859 -5.34 1 97.31 127 GLY A C 1
ATOM 1048 O O . GLY A 1 127 ? -3.537 -19.391 -5.5 1 97.31 127 GLY A O 1
ATOM 1049 N N . SER A 1 128 ? -1.971 -18.438 -4.199 1 97.69 128 SER A N 1
ATOM 1050 C CA . SER A 1 128 ? -2.799 -18.547 -3 1 97.69 128 SER A CA 1
ATOM 1051 C C . SER A 1 128 ? -4.117 -17.797 -3.172 1 97.69 128 SER A C 1
ATOM 1053 O O . SER A 1 128 ? -5.172 -18.281 -2.756 1 97.69 128 SER A O 1
ATOM 1055 N N . TRP A 1 129 ? -4.039 -16.688 -3.748 1 97.62 129 TRP A N 1
ATOM 1056 C CA . TRP A 1 129 ? -5.227 -15.891 -4.027 1 97.62 129 TRP A CA 1
ATOM 1057 C C . TRP A 1 129 ? -6.18 -16.625 -4.957 1 97.62 129 TRP A C 1
ATOM 1059 O O . TRP A 1 129 ? -7.387 -16.688 -4.711 1 97.62 129 TRP A O 1
ATOM 1069 N N . PHE A 1 130 ? -5.637 -17.234 -6.023 1 95.62 130 PHE A N 1
ATOM 1070 C CA . PHE A 1 130 ? -6.441 -18.016 -6.953 1 95.62 130 PHE A CA 1
ATOM 1071 C C . PHE A 1 130 ? -7.184 -19.125 -6.223 1 95.62 130 PHE A C 1
ATOM 1073 O O . PHE A 1 130 ? -8.383 -19.312 -6.43 1 95.62 130 PHE A O 1
ATOM 1080 N N . GLY A 1 131 ? -6.527 -19.812 -5.418 1 95.94 131 GLY A N 1
ATOM 1081 C CA . GLY A 1 131 ? -7.137 -20.922 -4.688 1 95.94 131 GLY A CA 1
ATOM 1082 C C . GLY A 1 131 ? -8.273 -20.484 -3.783 1 95.94 131 GLY A C 1
ATOM 1083 O O . GLY A 1 131 ? -9.375 -21.031 -3.857 1 95.94 131 GLY A O 1
ATOM 1084 N N . LYS A 1 132 ? -8 -19.469 -3.012 1 95.94 132 LYS A N 1
ATOM 1085 C CA . LYS A 1 132 ? -8.984 -18.984 -2.051 1 95.94 132 LYS A CA 1
ATOM 1086 C C . LYS A 1 132 ? -10.188 -18.375 -2.76 1 95.94 132 LYS A C 1
ATOM 1088 O O . LYS A 1 132 ? -11.328 -18.578 -2.34 1 95.94 132 LYS A O 1
ATOM 1093 N N . SER A 1 133 ? -9.883 -17.641 -3.779 1 94.81 133 SER A N 1
ATOM 1094 C CA . SER A 1 133 ? -10.969 -16.984 -4.5 1 94.81 133 SER A CA 1
ATOM 1095 C C . SER A 1 133 ? -11.859 -18 -5.203 1 94.81 133 SER A C 1
ATOM 1097 O O . SER A 1 133 ? -13.07 -17.812 -5.312 1 94.81 133 SER A O 1
ATOM 1099 N N . ALA A 1 134 ? -11.242 -19.062 -5.711 1 91.62 134 ALA A N 1
ATOM 1100 C CA . ALA A 1 134 ? -12.031 -20.109 -6.344 1 91.62 134 ALA A CA 1
ATOM 1101 C C . ALA A 1 134 ? -13.055 -20.688 -5.367 1 91.62 134 ALA A C 1
ATOM 1103 O O . ALA A 1 134 ? -14.227 -20.859 -5.707 1 91.62 134 ALA A O 1
ATOM 1104 N N . ILE A 1 135 ? -12.641 -20.922 -4.203 1 89.81 135 ILE A N 1
ATOM 1105 C CA . ILE A 1 135 ? -13.516 -21.484 -3.182 1 89.81 135 ILE A CA 1
ATOM 1106 C C . ILE A 1 135 ? -14.625 -20.484 -2.85 1 89.81 135 ILE A C 1
ATOM 1108 O O . ILE A 1 135 ? -15.797 -20.859 -2.762 1 89.81 135 ILE A O 1
ATOM 1112 N N . GLN A 1 136 ? -14.25 -19.266 -2.705 1 88 136 GLN A N 1
ATOM 1113 C CA . GLN A 1 136 ? -15.211 -18.219 -2.363 1 88 136 GLN A CA 1
ATOM 1114 C C . GLN A 1 136 ? -16.266 -18.062 -3.455 1 88 136 GLN A C 1
ATOM 1116 O O . GLN A 1 136 ? -17.422 -17.734 -3.168 1 88 136 GLN A O 1
ATOM 1121 N N . TRP A 1 137 ? -15.867 -18.297 -4.625 1 85.5 137 TRP A N 1
ATOM 1122 C CA . TRP A 1 137 ? -16.781 -18.172 -5.758 1 85.5 137 TRP A CA 1
ATOM 1123 C C . TRP A 1 137 ? -17.453 -19.5 -6.074 1 85.5 137 TRP A C 1
ATOM 1125 O O . TRP A 1 137 ? -18 -19.672 -7.16 1 85.5 137 TRP A O 1
ATOM 1135 N N . ASN A 1 138 ? -17.312 -20.438 -5.137 1 84.06 138 ASN A N 1
ATOM 1136 C CA . ASN A 1 138 ? -17.953 -21.75 -5.195 1 84.06 138 ASN A CA 1
ATOM 1137 C C . ASN A 1 138 ? -17.438 -22.562 -6.375 1 84.06 138 ASN A C 1
ATOM 1139 O O . ASN A 1 138 ? -18.219 -23.203 -7.074 1 84.06 138 ASN A O 1
ATOM 1143 N N . GLN A 1 139 ? -16.266 -22.344 -6.598 1 84.19 139 GLN A N 1
ATOM 1144 C CA . GLN A 1 139 ? -15.562 -23.141 -7.605 1 84.19 139 GLN A CA 1
ATOM 1145 C C . GLN A 1 139 ? -14.484 -24 -6.973 1 84.19 139 GLN A C 1
ATOM 1147 O O . GLN A 1 139 ? -14.07 -23.766 -5.836 1 84.19 139 GLN A O 1
ATOM 1152 N N . ASP A 1 140 ? -14.227 -25.078 -7.77 1 83.62 140 ASP A N 1
ATOM 1153 C CA . ASP A 1 140 ? -13.07 -25.906 -7.418 1 83.62 140 ASP A CA 1
ATOM 1154 C C . ASP A 1 140 ? -11.797 -25.359 -8.047 1 83.62 140 ASP A C 1
ATOM 1156 O O . ASP A 1 140 ? -11.758 -25.094 -9.25 1 83.62 140 ASP A O 1
ATOM 1160 N N . PRO A 1 141 ? -10.781 -25.188 -7.238 1 84 141 PRO A N 1
ATOM 1161 C CA . PRO A 1 141 ? -9.531 -24.656 -7.789 1 84 141 PRO A CA 1
ATOM 1162 C C . PRO A 1 141 ? -9.016 -25.484 -8.969 1 84 141 PRO A C 1
ATOM 1164 O O . PRO A 1 141 ? -8.242 -24.969 -9.789 1 84 141 PRO A O 1
ATOM 1167 N N . SER A 1 142 ? -9.445 -26.719 -9.047 1 80.38 142 SER A N 1
ATOM 1168 C CA . SER A 1 142 ? -9.055 -27.547 -10.172 1 80.38 142 SER A CA 1
ATOM 1169 C C . SER A 1 142 ? -9.68 -27.062 -11.469 1 80.38 142 SER A C 1
ATOM 1171 O O . SER A 1 142 ? -9.297 -27.5 -12.562 1 80.38 142 SER A O 1
ATOM 1173 N N . THR A 1 143 ? -10.508 -26.078 -11.305 1 79.81 143 THR A N 1
ATOM 1174 C CA . THR A 1 143 ? -11.133 -25.484 -12.477 1 79.81 143 THR A CA 1
ATOM 1175 C C . THR A 1 143 ? -10.086 -24.797 -13.352 1 79.81 143 THR A C 1
ATOM 1177 O O . THR A 1 143 ? -10.305 -24.594 -14.547 1 79.81 143 THR A O 1
ATOM 1180 N N . TYR A 1 144 ? -8.961 -24.562 -12.703 1 86.56 144 TYR A N 1
ATOM 1181 C CA . TYR A 1 144 ? -7.902 -23.875 -13.43 1 86.56 144 TYR A CA 1
ATOM 1182 C C . TYR A 1 144 ? -7.012 -24.859 -14.172 1 86.56 144 TYR A C 1
ATOM 1184 O O . TYR A 1 144 ? -6.039 -24.469 -14.82 1 86.56 144 TYR A O 1
ATOM 1192 N N . VAL A 1 145 ? -7.32 -26.094 -14.195 1 84 145 VAL A N 1
ATOM 1193 C CA . VAL A 1 145 ? -6.473 -27.172 -14.695 1 84 145 VAL A CA 1
ATOM 1194 C C . VAL A 1 145 ? -6.164 -26.938 -16.172 1 84 145 VAL A C 1
ATOM 1196 O O . VAL A 1 145 ? -5.031 -27.156 -16.609 1 84 145 VAL A O 1
ATOM 1199 N N . ASP A 1 146 ? -7.145 -26.484 -16.875 1 88.31 146 ASP A N 1
ATOM 1200 C CA . ASP A 1 146 ? -6.973 -26.281 -18.312 1 88.31 146 ASP A CA 1
ATOM 1201 C C . ASP A 1 146 ? -5.852 -25.281 -18.594 1 88.31 146 ASP A C 1
ATOM 1203 O O . ASP A 1 146 ? -5.16 -25.375 -19.609 1 88.31 146 ASP A O 1
ATOM 1207 N N . GLY A 1 147 ? -5.758 -24.406 -17.703 1 90.31 147 GLY A N 1
ATOM 1208 C CA . GLY A 1 147 ? -4.703 -23.422 -17.859 1 90.31 147 GLY A CA 1
ATOM 1209 C C . GLY A 1 147 ? -3.389 -23.844 -17.234 1 90.31 147 GLY A C 1
ATOM 1210 O O . GLY A 1 147 ? -2.316 -23.422 -17.688 1 90.31 147 GLY A O 1
ATOM 1211 N N . LEU A 1 148 ? -3.441 -24.703 -16.281 1 94.06 148 LEU A N 1
ATOM 1212 C CA . LEU A 1 148 ? -2.26 -25.062 -15.508 1 94.06 148 LEU A CA 1
ATOM 1213 C C . LEU A 1 148 ? -1.424 -26.109 -16.25 1 94.06 148 LEU A C 1
ATOM 1215 O O . LEU A 1 148 ? -0.193 -26.094 -16.156 1 94.06 148 LEU A O 1
ATOM 1219 N N . ILE A 1 149 ? -2.068 -26.969 -17.062 1 93.44 149 ILE A N 1
ATOM 1220 C CA . ILE A 1 149 ? -1.36 -28.047 -17.75 1 93.44 149 ILE A CA 1
ATOM 1221 C C . ILE A 1 149 ? -0.405 -27.438 -18.781 1 93.44 149 ILE A C 1
ATOM 1223 O O . ILE A 1 149 ? 0.799 -27.719 -18.75 1 93.44 149 ILE A O 1
ATOM 1227 N N . PRO A 1 150 ? -0.945 -26.594 -19.656 1 93.19 150 PRO A N 1
ATOM 1228 C CA . PRO A 1 150 ? -0.023 -25.953 -20.594 1 93.19 150 PRO A CA 1
ATOM 1229 C C . PRO A 1 150 ? 1.057 -25.125 -19.906 1 93.19 150 PRO A C 1
ATOM 1231 O O . PRO A 1 150 ? 2.18 -25.016 -20.406 1 93.19 150 PRO A O 1
ATOM 1234 N N . LEU A 1 151 ? 0.748 -24.594 -18.797 1 94.44 151 LEU A N 1
ATOM 1235 C CA . LEU A 1 151 ? 1.71 -23.797 -18.047 1 94.44 151 LEU A CA 1
ATOM 1236 C C . LEU A 1 151 ? 2.863 -24.672 -17.547 1 94.44 151 LEU A C 1
ATOM 1238 O O . LEU A 1 151 ? 4.023 -24.25 -17.594 1 94.44 151 LEU A O 1
ATOM 1242 N N . ILE A 1 152 ? 2.576 -25.859 -17.109 1 94.75 152 ILE A N 1
ATOM 1243 C CA . ILE A 1 152 ? 3.598 -26.766 -16.625 1 94.75 152 ILE A CA 1
ATOM 1244 C C . ILE A 1 152 ? 4.523 -27.172 -17.766 1 94.75 152 ILE A C 1
ATOM 1246 O O . ILE A 1 152 ? 5.746 -27.203 -17.609 1 94.75 152 ILE A O 1
ATOM 1250 N N . VAL A 1 153 ? 3.963 -27.422 -18.859 1 92.69 153 VAL A N 1
ATOM 1251 C CA . VAL A 1 153 ? 4.742 -27.812 -20.031 1 92.69 153 VAL A CA 1
ATOM 1252 C C . VAL A 1 153 ? 5.68 -26.688 -20.438 1 92.69 153 VAL A C 1
ATOM 1254 O O . VAL A 1 153 ? 6.871 -26.906 -20.672 1 92.69 153 VAL A O 1
ATOM 1257 N N . LYS A 1 154 ? 5.141 -25.531 -20.484 1 92.06 154 LYS A N 1
ATOM 1258 C CA . LYS A 1 154 ? 5.938 -24.359 -20.844 1 92.06 154 LYS A CA 1
ATOM 1259 C C . LYS A 1 154 ? 7.043 -24.109 -19.812 1 92.06 154 LYS A C 1
ATOM 1261 O O . LYS A 1 154 ? 8.164 -23.766 -20.188 1 92.06 154 LYS A O 1
ATOM 1266 N N . ALA A 1 155 ? 6.691 -24.266 -18.562 1 93.62 155 ALA A N 1
ATOM 1267 C CA . ALA A 1 155 ? 7.668 -24.078 -17.5 1 93.62 155 ALA A CA 1
ATOM 1268 C C . ALA A 1 155 ? 8.812 -25.078 -17.625 1 93.62 155 ALA A C 1
ATOM 1270 O O . ALA A 1 155 ? 9.969 -24.734 -17.359 1 93.62 155 ALA A O 1
ATOM 1271 N N . TYR A 1 156 ? 8.438 -26.219 -18.016 1 90.38 156 TYR A N 1
ATOM 1272 C CA . TYR A 1 156 ? 9.438 -27.266 -18.203 1 90.38 156 TYR A CA 1
ATOM 1273 C C . TYR A 1 156 ? 10.406 -26.891 -19.328 1 90.38 156 TYR A C 1
ATOM 1275 O O . TYR A 1 156 ? 11.609 -27.141 -19.219 1 90.38 156 TYR A O 1
ATOM 1283 N N . GLN A 1 157 ? 9.945 -26.234 -20.266 1 89.31 157 GLN A N 1
ATOM 1284 C CA . GLN A 1 157 ? 10.75 -25.859 -21.422 1 89.31 157 GLN A CA 1
ATOM 1285 C C . GLN A 1 157 ? 11.609 -24.641 -21.109 1 89.31 157 GLN A C 1
ATOM 1287 O O . GLN A 1 157 ? 12.727 -24.516 -21.609 1 89.31 157 GLN A O 1
ATOM 1292 N N . LYS A 1 158 ? 11.156 -23.766 -20.281 1 89.81 158 LYS A N 1
ATOM 1293 C CA . LYS A 1 158 ? 11.781 -22.469 -20.125 1 89.81 158 LYS A CA 1
ATOM 1294 C C . LYS A 1 158 ? 12.555 -22.375 -18.812 1 89.81 158 LYS A C 1
ATOM 1296 O O . LYS A 1 158 ? 13.141 -21.344 -18.5 1 89.81 158 LYS A O 1
ATOM 1301 N N . GLY A 1 159 ? 12.523 -23.359 -18.047 1 87.88 159 GLY A N 1
ATOM 1302 C CA . GLY A 1 159 ? 13.266 -23.375 -16.797 1 87.88 159 GLY A CA 1
ATOM 1303 C C . GLY A 1 159 ? 12.562 -22.625 -15.68 1 87.88 159 GLY A C 1
ATOM 1304 O O . GLY A 1 159 ? 13.211 -22 -14.836 1 87.88 159 GLY A O 1
ATOM 1305 N N . LEU A 1 160 ? 11.32 -22.578 -15.672 1 92.25 160 LEU A N 1
ATOM 1306 C CA . LEU A 1 160 ? 10.508 -21.875 -14.68 1 92.25 160 LEU A CA 1
ATOM 1307 C C . LEU A 1 160 ? 9.836 -22.859 -13.727 1 92.25 160 LEU A C 1
ATOM 1309 O O . LEU A 1 160 ? 8.844 -22.516 -13.078 1 92.25 160 LEU A O 1
ATOM 1313 N N . MET A 1 161 ? 10.289 -24.016 -13.625 1 93.12 161 MET A N 1
ATOM 1314 C CA . MET A 1 161 ? 9.547 -25.109 -13 1 93.12 161 MET A CA 1
ATOM 1315 C C . MET A 1 161 ? 9.375 -24.859 -11.508 1 93.12 161 MET A C 1
ATOM 1317 O O . MET A 1 161 ? 8.297 -25.094 -10.953 1 93.12 161 MET A O 1
ATOM 1321 N N . LEU A 1 162 ? 10.438 -24.438 -10.906 1 94.94 162 LEU A N 1
ATOM 1322 C CA . LEU A 1 162 ? 10.344 -24.234 -9.469 1 94.94 162 LEU A CA 1
ATOM 1323 C C . LEU A 1 162 ? 9.234 -23.234 -9.133 1 94.94 162 LEU A C 1
ATOM 1325 O O . LEU A 1 162 ? 8.375 -23.516 -8.289 1 94.94 162 LEU A O 1
ATOM 1329 N N . ALA A 1 163 ? 9.211 -22.094 -9.82 1 95.75 163 ALA A N 1
ATOM 1330 C CA . ALA A 1 163 ? 8.211 -21.047 -9.602 1 95.75 163 ALA A CA 1
ATOM 1331 C C . ALA A 1 163 ? 6.805 -21.578 -9.883 1 95.75 163 ALA A C 1
ATOM 1333 O O . ALA A 1 163 ? 5.875 -21.328 -9.109 1 95.75 163 ALA A O 1
ATOM 1334 N N . VAL A 1 164 ? 6.656 -22.328 -10.914 1 96.5 164 VAL A N 1
ATOM 1335 C CA . VAL A 1 164 ? 5.355 -22.812 -11.359 1 96.5 164 VAL A CA 1
ATOM 1336 C C . VAL A 1 164 ? 4.836 -23.875 -10.398 1 96.5 164 VAL A C 1
ATOM 1338 O O . VAL A 1 164 ? 3.646 -23.906 -10.078 1 96.5 164 VAL A O 1
ATOM 1341 N N . VAL A 1 165 ? 5.707 -24.75 -9.914 1 96.81 165 VAL A N 1
ATOM 1342 C CA . VAL A 1 165 ? 5.293 -25.781 -8.977 1 96.81 165 VAL A CA 1
ATOM 1343 C C . VAL A 1 165 ? 4.809 -25.141 -7.676 1 96.81 165 VAL A C 1
ATOM 1345 O O . VAL A 1 165 ? 3.783 -25.547 -7.121 1 96.81 165 VAL A O 1
ATOM 1348 N N . GLN A 1 166 ? 5.547 -24.141 -7.199 1 97.06 166 GLN A N 1
ATOM 1349 C CA . GLN A 1 166 ? 5.141 -23.422 -5.992 1 97.06 166 GLN A CA 1
ATOM 1350 C C . GLN A 1 166 ? 3.803 -22.719 -6.191 1 97.06 166 GLN A C 1
ATOM 1352 O O . GLN A 1 166 ? 2.943 -22.75 -5.309 1 97.06 166 GLN A O 1
ATOM 1357 N N . PHE A 1 167 ? 3.656 -22.125 -7.348 1 97.38 167 PHE A N 1
ATOM 1358 C CA . PHE A 1 167 ? 2.432 -21.438 -7.742 1 97.38 167 PHE A CA 1
ATOM 1359 C C . PHE A 1 167 ? 1.249 -22.406 -7.738 1 97.38 167 PHE A C 1
ATOM 1361 O O . PHE A 1 167 ? 0.218 -22.125 -7.125 1 97.38 167 PHE A O 1
ATOM 1368 N N . ILE A 1 168 ? 1.406 -23.531 -8.328 1 96.69 168 ILE A N 1
ATOM 1369 C CA . ILE A 1 168 ? 0.35 -24.531 -8.453 1 96.69 168 ILE A CA 1
ATOM 1370 C C . ILE A 1 168 ? 0.011 -25.109 -7.082 1 96.69 168 ILE A C 1
ATOM 1372 O O . ILE A 1 168 ? -1.161 -25.312 -6.762 1 96.69 168 ILE A O 1
ATOM 1376 N N . SER A 1 169 ? 1.025 -25.391 -6.312 1 96.81 169 SER A N 1
ATOM 1377 C CA . SER A 1 169 ? 0.808 -25.906 -4.965 1 96.81 169 SER A CA 1
ATOM 1378 C C . SER A 1 169 ? -0.088 -24.984 -4.152 1 96.81 169 SER A C 1
ATOM 1380 O O . SER A 1 169 ? -0.978 -25.453 -3.432 1 96.81 169 SER A O 1
ATOM 1382 N N . LYS A 1 170 ? 0.126 -23.688 -4.297 1 97.19 170 LYS A N 1
ATOM 1383 C CA . LYS A 1 170 ? -0.667 -22.719 -3.545 1 97.19 170 LYS A CA 1
ATOM 1384 C C . LYS A 1 170 ? -2.098 -22.641 -4.074 1 97.19 170 LYS A C 1
ATOM 1386 O O . LYS A 1 170 ? -3.043 -22.484 -3.299 1 97.19 170 LYS A O 1
ATOM 1391 N N . ILE A 1 171 ? -2.219 -22.766 -5.363 1 96.75 171 ILE A N 1
ATOM 1392 C CA . ILE A 1 171 ? -3.545 -22.766 -5.973 1 96.75 171 ILE A CA 1
ATOM 1393 C C . ILE A 1 171 ? -4.371 -23.922 -5.418 1 96.75 171 ILE A C 1
ATOM 1395 O O . ILE A 1 171 ? -5.559 -23.766 -5.129 1 96.75 171 ILE A O 1
ATOM 1399 N N . LEU A 1 172 ? -3.779 -25.062 -5.219 1 95.81 172 LEU A N 1
ATOM 1400 C CA . LEU A 1 172 ? -4.496 -26.297 -4.898 1 95.81 172 LEU A CA 1
ATOM 1401 C C . LEU A 1 172 ? -4.609 -26.484 -3.389 1 95.81 172 LEU A C 1
ATOM 1403 O O . LEU A 1 172 ? -5.301 -27.391 -2.92 1 95.81 172 LEU A O 1
ATOM 1407 N N . GLU A 1 173 ? -4.039 -25.672 -2.596 1 95.62 173 GLU A N 1
ATOM 1408 C CA . GLU A 1 173 ? -3.945 -25.812 -1.146 1 95.62 173 GLU A CA 1
ATOM 1409 C C . GLU A 1 173 ? -5.328 -25.938 -0.511 1 95.62 173 GLU A C 1
ATOM 1411 O O . GLU A 1 173 ? -5.551 -26.781 0.349 1 95.62 173 GLU A O 1
ATOM 1416 N N . PRO A 1 174 ? -6.258 -25.156 -0.928 1 93.5 174 PRO A N 1
ATOM 1417 C CA . PRO A 1 174 ? -7.566 -25.234 -0.28 1 93.5 174 PRO A CA 1
ATOM 1418 C C . PRO A 1 174 ? -8.289 -26.547 -0.57 1 93.5 174 PRO A C 1
ATOM 1420 O O . PRO A 1 174 ? -9.242 -26.906 0.129 1 93.5 174 PRO A O 1
ATOM 1423 N N . CYS A 1 175 ? -7.941 -27.25 -1.561 1 90.56 175 CYS A N 1
ATOM 1424 C CA . CYS A 1 175 ? -8.633 -28.469 -1.951 1 90.56 175 CYS A CA 1
ATOM 1425 C C . CYS A 1 175 ? -7.973 -29.688 -1.324 1 90.56 175 CYS A C 1
ATOM 1427 O O . CYS A 1 175 ? -8.484 -30.812 -1.431 1 90.56 175 CYS A O 1
ATOM 1429 N N . GLN A 1 176 ? -6.844 -29.516 -0.715 1 90.75 176 GLN A N 1
ATOM 1430 C CA . GLN A 1 176 ? -6.125 -30.625 -0.111 1 90.75 176 GLN A CA 1
ATOM 1431 C C . GLN A 1 176 ? -6.906 -31.219 1.059 1 90.75 176 GLN A C 1
ATOM 1433 O O . GLN A 1 176 ? -7.586 -30.5 1.786 1 90.75 176 GLN A O 1
ATOM 1438 N N . PRO A 1 177 ? -7 -32.469 1.182 1 91.19 177 PRO A N 1
ATOM 1439 C CA . PRO A 1 177 ? -6.277 -33.5 0.457 1 91.19 177 PRO A CA 1
ATOM 1440 C C . PRO A 1 177 ? -7.125 -34.156 -0.629 1 91.19 177 PRO A C 1
ATOM 1442 O O . PRO A 1 177 ? -6.777 -35.25 -1.117 1 91.19 177 PRO A O 1
ATOM 1445 N N . ILE A 1 178 ? -8.211 -33.594 -0.97 1 89.44 178 ILE A N 1
ATOM 1446 C CA . ILE A 1 178 ? -9.148 -34.156 -1.931 1 89.44 178 ILE A CA 1
ATOM 1447 C C . ILE A 1 178 ? -8.547 -34.094 -3.334 1 89.44 178 ILE A C 1
ATOM 1449 O O . ILE A 1 178 ? -8.117 -33.031 -3.791 1 89.44 178 ILE A O 1
ATOM 1453 N N . ILE A 1 179 ? -8.539 -35.281 -3.949 1 90.69 179 ILE A N 1
ATOM 1454 C CA . ILE A 1 179 ? -7.984 -35.344 -5.297 1 90.69 179 ILE A CA 1
ATOM 1455 C C . ILE A 1 179 ? -9.125 -35.406 -6.316 1 90.69 179 ILE A C 1
ATOM 1457 O O . ILE A 1 179 ? -9.945 -36.312 -6.289 1 90.69 179 ILE A O 1
ATOM 1461 N N . SER A 1 180 ? -9.219 -34.438 -7.137 1 90.19 180 SER A N 1
ATOM 1462 C CA . SER A 1 180 ? -10.172 -34.406 -8.242 1 90.19 180 SER A CA 1
ATOM 1463 C C . SER A 1 180 ? -9.523 -34.875 -9.539 1 90.19 180 SER A C 1
ATOM 1465 O O . SER A 1 180 ? -8.312 -35.125 -9.586 1 90.19 180 SER A O 1
ATOM 1467 N N . VAL A 1 181 ? -10.32 -35.031 -10.562 1 88.56 181 VAL A N 1
ATOM 1468 C CA . VAL A 1 181 ? -9.805 -35.438 -11.859 1 88.56 181 VAL A CA 1
ATOM 1469 C C . VAL A 1 181 ? -8.758 -34.438 -12.344 1 88.56 181 VAL A C 1
ATOM 1471 O O . VAL A 1 181 ? -7.703 -34.812 -12.852 1 88.56 181 VAL A O 1
ATOM 1474 N N . GLY A 1 182 ? -9.055 -33.219 -12.102 1 89.81 182 GLY A N 1
ATOM 1475 C CA . GLY A 1 182 ? -8.133 -32.1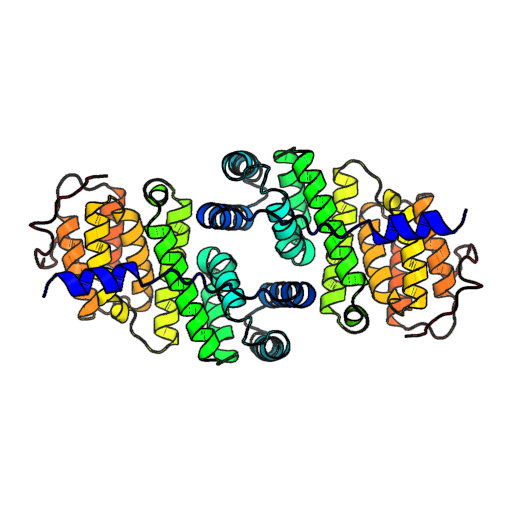56 -12.508 1 89.81 182 GLY A CA 1
ATOM 1476 C C . GLY A 1 182 ? -6.836 -32.156 -11.727 1 89.81 182 GLY A C 1
ATOM 1477 O O . GLY A 1 182 ? -5.758 -32 -12.297 1 89.81 182 GLY A O 1
ATOM 1478 N N . THR A 1 183 ? -6.988 -32.344 -10.461 1 91.75 183 THR A N 1
ATOM 1479 C CA . THR A 1 183 ? -5.797 -32.406 -9.625 1 91.75 183 THR A CA 1
ATOM 1480 C C . THR A 1 183 ? -4.926 -33.594 -10.008 1 91.75 183 THR A C 1
ATOM 1482 O O . THR A 1 183 ? -3.697 -33.5 -10.031 1 91.75 183 THR A O 1
ATOM 1485 N N . MET A 1 184 ? -5.609 -34.625 -10.344 1 91 184 MET A N 1
ATOM 1486 C CA . MET A 1 184 ? -4.887 -35.844 -10.719 1 91 184 MET A CA 1
ATOM 1487 C C . MET A 1 184 ? -4.086 -35.625 -12 1 91 184 MET A C 1
ATOM 1489 O O . MET A 1 184 ? -2.971 -36.125 -12.133 1 91 184 MET A O 1
ATOM 1493 N N . GLU A 1 185 ? -4.668 -34.969 -12.906 1 91.75 185 GLU A N 1
ATOM 1494 C CA . GLU A 1 185 ? -3.967 -34.656 -14.148 1 91.75 185 GLU A CA 1
ATOM 1495 C C . GLU A 1 185 ? -2.697 -33.844 -13.883 1 91.75 185 GLU A C 1
ATOM 1497 O O . GLU A 1 185 ? -1.653 -34.125 -14.477 1 91.75 185 GLU A O 1
ATOM 1502 N N . ILE A 1 186 ? -2.814 -32.938 -13 1 94.06 186 ILE A N 1
ATOM 1503 C CA . ILE A 1 186 ? -1.68 -32.094 -12.633 1 94.06 186 ILE A CA 1
ATOM 1504 C C . ILE A 1 186 ? -0.605 -32.938 -11.953 1 94.06 186 ILE A C 1
ATOM 1506 O O . ILE A 1 186 ? 0.57 -32.875 -12.32 1 94.06 186 ILE A O 1
ATOM 1510 N N . LEU A 1 187 ? -1.027 -33.75 -11.008 1 94.25 187 LEU A N 1
ATOM 1511 C CA . LEU A 1 187 ? -0.096 -34.594 -10.258 1 94.25 187 LEU A CA 1
ATOM 1512 C C . LEU A 1 187 ? 0.596 -35.594 -11.172 1 94.25 187 LEU A C 1
ATOM 1514 O O . LEU A 1 187 ? 1.796 -35.844 -11.031 1 94.25 187 LEU A O 1
ATOM 1518 N N . SER A 1 188 ? -0.146 -36.125 -12.078 1 93.56 188 SER A N 1
ATOM 1519 C CA . SER A 1 188 ? 0.418 -37.062 -13.023 1 93.56 188 SER A CA 1
ATOM 1520 C C . SER A 1 188 ? 1.532 -36.438 -13.852 1 93.56 188 SER A C 1
ATOM 1522 O O . SER A 1 188 ? 2.584 -37.062 -14.055 1 93.56 188 SER A O 1
ATOM 1524 N N . LEU A 1 189 ? 1.268 -35.312 -14.297 1 93.5 189 LEU A N 1
ATOM 1525 C CA . LEU A 1 189 ? 2.258 -34.594 -15.086 1 93.5 189 LEU A CA 1
ATOM 1526 C C . LEU A 1 189 ? 3.49 -34.281 -14.258 1 93.5 189 LEU A C 1
ATOM 1528 O O . LEU A 1 189 ? 4.621 -34.406 -14.727 1 93.5 189 LEU A O 1
ATOM 1532 N N . LEU A 1 190 ? 3.314 -33.875 -13.047 1 95.12 190 LEU A N 1
ATOM 1533 C CA . LEU A 1 190 ? 4.426 -33.531 -12.164 1 95.12 190 LEU A CA 1
ATOM 1534 C C . LEU A 1 190 ? 5.219 -34.781 -11.781 1 95.12 190 LEU A C 1
ATOM 1536 O O . LEU A 1 190 ? 6.434 -34.688 -11.578 1 95.12 190 LEU A O 1
ATOM 1540 N N . ALA A 1 191 ? 4.527 -35.844 -11.719 1 94.19 191 ALA A N 1
ATOM 1541 C CA . ALA A 1 191 ? 5.203 -37.125 -11.438 1 94.19 191 ALA A CA 1
ATOM 1542 C C . ALA A 1 191 ? 6.195 -37.469 -12.547 1 94.19 191 ALA A C 1
ATOM 1544 O O . ALA A 1 191 ? 7.277 -38 -12.273 1 94.19 191 ALA A O 1
ATOM 1545 N N . GLU A 1 192 ? 5.82 -37.156 -13.711 1 91.69 192 GLU A N 1
ATOM 1546 C CA . GLU A 1 192 ? 6.719 -37.375 -14.844 1 91.69 192 GLU A CA 1
ATOM 1547 C C . GLU A 1 192 ? 7.996 -36.562 -14.703 1 91.69 192 GLU A C 1
ATOM 1549 O O . GLU A 1 192 ? 9.094 -37.062 -14.969 1 91.69 192 GLU A O 1
ATOM 1554 N N . ILE A 1 193 ? 7.824 -35.406 -14.305 1 91.31 193 ILE A N 1
ATOM 1555 C CA . ILE A 1 193 ? 8.953 -34.5 -14.133 1 91.31 193 ILE A CA 1
ATOM 1556 C C . ILE A 1 193 ? 9.812 -34.938 -12.961 1 91.31 193 ILE A C 1
ATOM 1558 O O . ILE A 1 193 ? 11.039 -34.875 -13.023 1 91.31 193 ILE A O 1
ATOM 1562 N N . TYR A 1 194 ? 9.164 -35.406 -11.992 1 92.69 194 TYR A N 1
ATOM 1563 C CA . TYR A 1 194 ? 9.82 -35.844 -10.766 1 92.69 194 TYR A CA 1
ATOM 1564 C C . TYR A 1 194 ? 10.766 -37 -11.047 1 92.69 194 TYR A C 1
ATOM 1566 O O . TYR A 1 194 ? 11.789 -37.156 -10.383 1 92.69 194 TYR A O 1
ATOM 1574 N N . THR A 1 195 ? 10.5 -37.812 -12 1 88.19 195 THR A N 1
ATOM 1575 C CA . THR A 1 195 ? 11.266 -39 -12.273 1 88.19 195 THR A CA 1
ATOM 1576 C C . THR A 1 195 ? 12.406 -38.719 -13.242 1 88.19 195 THR A C 1
ATOM 1578 O O . THR A 1 195 ? 13.227 -39.594 -13.531 1 88.19 195 THR A O 1
ATOM 1581 N N . LYS A 1 196 ? 12.461 -37.531 -13.664 1 85.56 196 LYS A N 1
ATOM 1582 C CA . LYS A 1 196 ? 13.547 -37.156 -14.57 1 85.56 196 LYS A CA 1
ATOM 1583 C C . LYS A 1 196 ? 14.875 -37.062 -13.82 1 85.56 196 LYS A C 1
ATOM 1585 O O . LYS A 1 196 ? 14.906 -36.656 -12.656 1 85.56 196 LYS A O 1
ATOM 1590 N N . PRO A 1 197 ? 15.969 -37.375 -14.617 1 86.56 197 PRO A N 1
ATOM 1591 C CA . PRO A 1 197 ? 17.281 -37.25 -13.984 1 86.56 197 PRO A CA 1
ATOM 1592 C C . PRO A 1 197 ? 17.734 -35.812 -13.82 1 86.56 197 PRO A C 1
ATOM 1594 O O . PRO A 1 197 ? 17.297 -34.938 -14.562 1 86.56 197 PRO A O 1
ATOM 1597 N N . ASP A 1 198 ? 18.609 -35.5 -12.82 1 86.38 198 ASP A N 1
ATOM 1598 C CA . ASP A 1 198 ? 19.297 -34.25 -12.609 1 86.38 198 ASP A CA 1
ATOM 1599 C C . ASP A 1 198 ? 18.312 -33.125 -12.234 1 86.38 198 ASP A C 1
ATOM 1601 O O . ASP A 1 198 ? 18.453 -31.984 -12.68 1 86.38 198 ASP A O 1
ATOM 1605 N N . LEU A 1 199 ? 17.281 -33.5 -11.625 1 88.12 199 LEU A N 1
ATOM 1606 C CA . LEU A 1 199 ? 16.344 -32.5 -11.133 1 88.12 199 LEU A CA 1
ATOM 1607 C C . LEU A 1 199 ? 16.953 -31.688 -9.977 1 88.12 199 LEU A C 1
ATOM 1609 O O . LEU A 1 199 ? 17.594 -32.25 -9.102 1 88.12 199 LEU A O 1
ATOM 1613 N N . GLN A 1 200 ? 16.797 -30.406 -10.07 1 90.56 200 GLN A N 1
ATOM 1614 C CA . GLN A 1 200 ? 17.25 -29.562 -8.961 1 90.56 200 GLN A CA 1
ATOM 1615 C C . GLN A 1 200 ? 16.609 -30 -7.648 1 90.56 200 GLN A C 1
ATOM 1617 O O . GLN A 1 200 ? 15.43 -30.344 -7.605 1 90.56 200 GLN A O 1
ATOM 1622 N N . LEU A 1 201 ? 17.375 -30.031 -6.57 1 92.38 201 LEU A N 1
ATOM 1623 C CA . LEU A 1 201 ? 16.938 -30.5 -5.262 1 92.38 201 LEU A CA 1
ATOM 1624 C C . LEU A 1 201 ? 15.719 -29.734 -4.785 1 92.38 201 LEU A C 1
ATOM 1626 O O . LEU A 1 201 ? 14.773 -30.312 -4.246 1 92.38 201 LEU A O 1
ATOM 1630 N N . SER A 1 202 ? 15.805 -28.375 -4.992 1 92.44 202 SER A N 1
ATOM 1631 C CA . SER A 1 202 ? 14.688 -27.547 -4.543 1 92.44 202 SER A CA 1
ATOM 1632 C C . SER A 1 202 ? 13.391 -27.938 -5.258 1 92.44 202 SER A C 1
ATOM 1634 O O . SER A 1 202 ? 12.32 -27.969 -4.645 1 92.44 202 SER A O 1
ATOM 1636 N N . LEU A 1 203 ? 13.508 -28.219 -6.488 1 94.12 203 LEU A N 1
ATOM 1637 C CA . LEU A 1 203 ? 12.344 -28.641 -7.27 1 94.12 203 LEU A CA 1
ATOM 1638 C C . LEU A 1 203 ? 11.828 -29.984 -6.805 1 94.12 203 LEU A C 1
ATOM 1640 O O . LEU A 1 203 ? 10.625 -30.172 -6.617 1 94.12 203 LEU A O 1
ATOM 1644 N N . GLU A 1 204 ? 12.695 -30.891 -6.652 1 95.25 204 GLU A N 1
ATOM 1645 C CA . GLU A 1 204 ? 12.352 -32.219 -6.148 1 95.25 204 GLU A CA 1
ATOM 1646 C C . GLU A 1 204 ? 11.602 -32.125 -4.824 1 95.25 204 GLU A C 1
ATOM 1648 O O . GLU A 1 204 ? 10.562 -32.75 -4.645 1 95.25 204 GLU A O 1
ATOM 1653 N N . TYR A 1 205 ? 12.086 -31.406 -3.943 1 96 205 TYR A N 1
ATOM 1654 C CA . TYR A 1 205 ? 11.484 -31.219 -2.625 1 96 205 TYR A CA 1
ATOM 1655 C C . TYR A 1 205 ? 10.078 -30.641 -2.74 1 96 205 TYR A C 1
ATOM 1657 O O . TYR A 1 205 ? 9.156 -31.125 -2.078 1 96 205 TYR A O 1
ATOM 1665 N N . ASN A 1 206 ? 9.914 -29.594 -3.531 1 95.81 206 ASN A N 1
ATOM 1666 C CA . ASN A 1 206 ? 8.617 -28.938 -3.666 1 95.81 206 ASN A CA 1
ATOM 1667 C C . ASN A 1 206 ? 7.574 -29.875 -4.262 1 95.81 206 ASN A C 1
ATOM 1669 O O . ASN A 1 206 ? 6.41 -29.859 -3.854 1 95.81 206 ASN A O 1
ATOM 1673 N N . ILE A 1 207 ? 8.016 -30.656 -5.234 1 96.44 207 ILE A N 1
ATOM 1674 C CA . ILE A 1 207 ? 7.102 -31.625 -5.828 1 96.44 207 ILE A CA 1
ATOM 1675 C C . ILE A 1 207 ? 6.688 -32.656 -4.777 1 96.44 207 ILE A C 1
ATOM 1677 O O . ILE A 1 207 ? 5.5 -32.969 -4.633 1 96.44 207 ILE A O 1
ATOM 1681 N N . GLU A 1 208 ? 7.598 -33.156 -4 1 96.12 208 GLU A N 1
ATOM 1682 C CA . GLU A 1 208 ? 7.328 -34.125 -2.961 1 96.12 208 GLU A CA 1
ATOM 1683 C C . GLU A 1 208 ? 6.348 -33.594 -1.925 1 96.12 208 GLU A C 1
ATOM 1685 O O . GLU A 1 208 ? 5.445 -34.312 -1.484 1 96.12 208 GLU A O 1
ATOM 1690 N N . VAL A 1 209 ? 6.586 -32.438 -1.523 1 96.31 209 VAL A N 1
ATOM 1691 C CA . VAL A 1 209 ? 5.723 -31.797 -0.528 1 96.31 209 VAL A CA 1
ATOM 1692 C C . VAL A 1 209 ? 4.293 -31.703 -1.064 1 96.31 209 VAL A C 1
ATOM 1694 O O . VAL A 1 209 ? 3.336 -32 -0.351 1 96.31 209 VAL A O 1
ATOM 1697 N N . LEU A 1 210 ? 4.168 -31.266 -2.324 1 96.25 210 LEU A N 1
ATOM 1698 C CA . LEU A 1 210 ? 2.852 -31.172 -2.947 1 96.25 210 LEU A CA 1
ATOM 1699 C C . LEU A 1 210 ? 2.156 -32.531 -2.949 1 96.25 210 LEU A C 1
ATOM 1701 O O . LEU A 1 210 ? 0.977 -32.625 -2.6 1 96.25 210 LEU A O 1
ATOM 1705 N N . PHE A 1 211 ? 2.881 -33.531 -3.316 1 96.5 211 PHE A N 1
ATOM 1706 C CA . PHE A 1 211 ? 2.322 -34.906 -3.357 1 96.5 211 PHE A CA 1
ATOM 1707 C C . PHE A 1 211 ? 1.94 -35.375 -1.958 1 96.5 211 PHE A C 1
ATOM 1709 O O . PHE A 1 211 ? 0.864 -35.938 -1.76 1 96.5 211 PHE A O 1
ATOM 1716 N N . ARG A 1 212 ? 2.775 -35.125 -1.021 1 95.75 212 ARG A N 1
ATOM 1717 C CA . ARG A 1 212 ? 2.506 -35.5 0.36 1 95.75 212 ARG A CA 1
ATOM 1718 C C . ARG A 1 212 ? 1.241 -34.844 0.88 1 95.75 212 ARG A C 1
ATOM 1720 O O . ARG A 1 212 ? 0.452 -35.438 1.598 1 95.75 212 ARG A O 1
ATOM 1727 N N . ASP A 1 213 ? 1.084 -33.562 0.521 1 95.5 213 ASP A N 1
ATOM 1728 C CA . ASP A 1 213 ? -0.086 -32.812 0.953 1 95.5 213 ASP A CA 1
ATOM 1729 C C . ASP A 1 213 ? -1.375 -33.469 0.445 1 95.5 213 ASP A C 1
ATOM 1731 O O . ASP A 1 213 ? -2.43 -33.312 1.065 1 95.5 213 ASP A O 1
ATOM 1735 N N . PHE A 1 214 ? -1.32 -34.188 -0.662 1 94.81 214 PHE A N 1
ATOM 1736 C CA . PHE A 1 214 ? -2.477 -34.875 -1.226 1 94.81 214 PHE A CA 1
ATOM 1737 C C . PHE A 1 214 ? -2.506 -36.344 -0.792 1 94.81 214 PHE A C 1
ATOM 1739 O O . PHE A 1 214 ? -3.363 -37.125 -1.233 1 94.81 214 PHE A O 1
ATOM 1746 N N . GLY A 1 215 ? -1.557 -36.688 -0.016 1 93.19 215 GLY A N 1
ATOM 1747 C CA . GLY A 1 215 ? -1.525 -38.0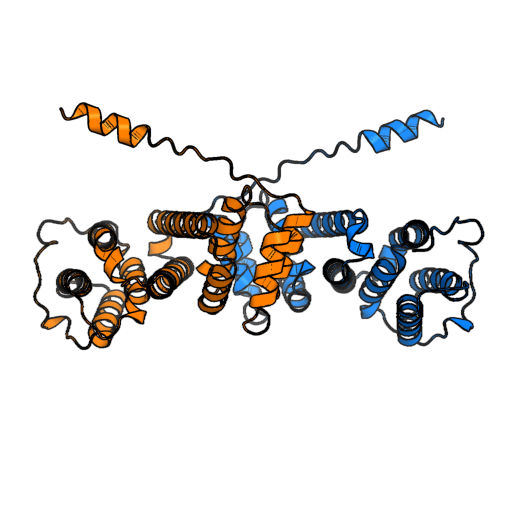31 0.53 1 93.19 215 GLY A CA 1
ATOM 1748 C C . GLY A 1 215 ? -1.055 -39.094 -0.47 1 93.19 215 GLY A C 1
ATOM 1749 O O . GLY A 1 215 ? -1.433 -40.25 -0.382 1 93.19 215 GLY A O 1
ATOM 1750 N N . VAL A 1 216 ? -0.335 -38.688 -1.448 1 92.44 216 VAL A N 1
ATOM 1751 C CA . VAL A 1 216 ? 0.149 -39.625 -2.451 1 92.44 216 VAL A CA 1
ATOM 1752 C C . VAL A 1 216 ? 1.671 -39.531 -2.551 1 92.44 216 VAL A C 1
ATOM 1754 O O . VAL A 1 216 ? 2.279 -38.594 -2.043 1 92.44 216 VAL A O 1
ATOM 1757 N N . ASP A 1 217 ? 2.225 -40.594 -3.129 1 92.81 217 ASP A N 1
ATOM 1758 C CA . ASP A 1 217 ? 3.664 -40.656 -3.355 1 92.81 217 ASP A CA 1
ATOM 1759 C C . ASP A 1 217 ? 4.008 -40.375 -4.816 1 92.81 217 ASP A C 1
ATOM 1761 O O . ASP A 1 217 ? 3.477 -41 -5.723 1 92.81 217 ASP A O 1
ATOM 1765 N N . ALA A 1 218 ? 4.926 -39.438 -4.984 1 90.81 218 ALA A N 1
ATOM 1766 C CA . ALA A 1 218 ? 5.316 -39 -6.332 1 90.81 218 ALA A CA 1
ATOM 1767 C C . ALA A 1 218 ? 5.898 -40.188 -7.121 1 90.81 218 ALA A C 1
ATOM 1769 O O . ALA A 1 218 ? 5.73 -40.25 -8.336 1 90.81 218 ALA A O 1
ATOM 1770 N N . LYS A 1 219 ? 6.562 -41.125 -6.441 1 88 219 LYS A N 1
ATOM 1771 C CA . LYS A 1 219 ? 7.223 -42.25 -7.09 1 88 219 LYS A CA 1
ATOM 1772 C C . LYS A 1 219 ? 6.207 -43.281 -7.551 1 88 219 LYS A C 1
ATOM 1774 O O . LYS A 1 219 ? 6.484 -44.062 -8.461 1 88 219 LYS A O 1
ATOM 1779 N N . HIS A 1 220 ? 5.047 -43.281 -6.988 1 82.81 220 HIS A N 1
ATOM 1780 C CA . HIS A 1 220 ? 4.086 -44.344 -7.273 1 82.81 220 HIS A CA 1
ATOM 1781 C C . HIS A 1 220 ? 2.898 -43.812 -8.07 1 82.81 220 HIS A C 1
ATOM 1783 O O . HIS A 1 220 ? 1.898 -44.5 -8.242 1 82.81 220 HIS A O 1
ATOM 1789 N N . THR A 1 221 ? 3.018 -42.594 -8.414 1 83.75 221 THR A N 1
ATOM 1790 C CA . THR A 1 221 ? 1.912 -42.031 -9.172 1 83.75 221 THR A CA 1
ATOM 1791 C C . THR A 1 221 ? 2.068 -42.281 -10.664 1 83.75 221 THR A C 1
ATOM 1793 O O . THR A 1 221 ? 3.164 -42.156 -11.211 1 83.75 221 THR A O 1
ATOM 1796 N N . LYS A 1 222 ? 0.939 -42.75 -11.258 1 79 222 LYS A N 1
ATOM 1797 C CA . LYS A 1 222 ? 0.945 -43.094 -12.68 1 79 222 LYS A CA 1
ATOM 1798 C C . LYS A 1 222 ? 1.195 -41.875 -13.539 1 79 222 LYS A C 1
ATOM 1800 O O . LYS A 1 222 ? 0.636 -40.781 -13.273 1 79 222 LYS A O 1
ATOM 1805 N N . THR A 1 223 ? 2.0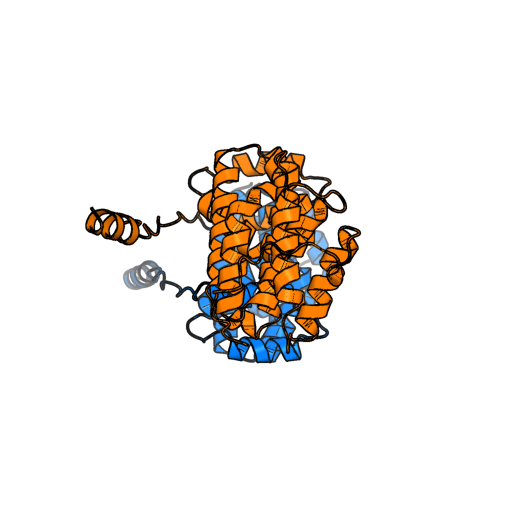66 -41.969 -14.508 1 77.44 223 THR A N 1
ATOM 1806 C CA . THR A 1 223 ? 2.432 -40.875 -15.391 1 77.44 223 THR A CA 1
ATOM 1807 C C . THR A 1 223 ? 1.687 -40.969 -16.719 1 77.44 223 THR A C 1
ATOM 1809 O O . THR A 1 223 ? 1.283 -42.062 -17.125 1 77.44 223 THR A O 1
ATOM 1812 N N . ASN A 1 224 ? 1.232 -39.906 -17.219 1 70.5 224 ASN A N 1
ATOM 1813 C CA . ASN A 1 224 ? 0.576 -39.875 -18.516 1 70.5 224 ASN A CA 1
ATOM 1814 C C . ASN A 1 224 ? 1.566 -39.562 -19.641 1 70.5 224 ASN A C 1
ATOM 1816 O O . ASN A 1 224 ? 1.193 -39.562 -20.812 1 70.5 224 ASN A O 1
ATOM 1820 N N . TYR A 1 225 ? 2.734 -39.562 -19.453 1 69.12 225 TYR A N 1
ATOM 1821 C CA . TYR A 1 225 ? 3.869 -39.406 -20.344 1 69.12 225 TYR A CA 1
ATOM 1822 C C . TYR A 1 225 ? 3.619 -38.25 -21.328 1 69.12 225 TYR A C 1
ATOM 1824 O O . TYR A 1 225 ? 3.84 -38.406 -22.531 1 69.12 225 TYR A O 1
ATOM 1832 N N . LEU A 1 226 ? 3.023 -37.188 -20.828 1 70.94 226 LEU A N 1
ATOM 1833 C CA . LEU A 1 226 ? 2.738 -36 -21.641 1 70.94 226 LEU A CA 1
ATOM 1834 C C . LEU A 1 226 ? 4.027 -35.281 -22.016 1 70.94 226 LEU A C 1
ATOM 1836 O O . LEU A 1 226 ? 4.074 -34.562 -23.016 1 70.94 226 LEU A O 1
ATOM 1840 N N . LEU A 1 227 ? 5.133 -35.438 -21.344 1 71.25 227 LEU A N 1
ATOM 1841 C CA . LEU A 1 227 ? 6.359 -34.688 -21.547 1 71.25 227 LEU A CA 1
ATOM 1842 C C . LEU A 1 227 ? 7.367 -35.469 -22.375 1 71.25 227 LEU A C 1
ATOM 1844 O O . LEU A 1 227 ? 8.477 -35 -22.625 1 71.25 227 LEU A O 1
ATOM 1848 N N . LYS A 1 228 ? 7.176 -36.688 -22.719 1 63.88 228 LYS A N 1
ATOM 1849 C CA . LYS A 1 228 ? 8.117 -37.562 -23.406 1 63.88 228 LYS A CA 1
ATOM 1850 C C . LYS A 1 228 ? 8.719 -36.844 -24.625 1 63.88 228 LYS A C 1
ATOM 1852 O O . LYS A 1 228 ? 9.914 -36.969 -24.891 1 63.88 228 LYS A O 1
ATOM 1857 N N . ASP A 1 229 ? 8.023 -36.094 -25.344 1 63.44 229 ASP A N 1
ATOM 1858 C CA . ASP A 1 229 ? 8.555 -35.5 -26.578 1 63.44 229 ASP A CA 1
ATOM 1859 C C . ASP A 1 229 ? 8.883 -34.031 -26.391 1 63.44 229 ASP A C 1
ATOM 1861 O O . ASP A 1 229 ? 9.172 -33.312 -27.359 1 63.44 229 ASP A O 1
ATOM 1865 N N . VAL A 1 230 ? 8.852 -33.5 -25.125 1 66.75 230 VAL A N 1
ATOM 1866 C CA . VAL A 1 230 ? 9.062 -32.062 -24.922 1 66.75 230 VAL A CA 1
ATOM 1867 C C . VAL A 1 230 ? 10.523 -31.812 -24.562 1 66.75 230 VAL A C 1
ATOM 1869 O O . VAL A 1 230 ? 11.094 -32.469 -23.703 1 66.75 230 VAL A O 1
ATOM 1872 N N . LYS A 1 231 ? 11.234 -31 -25.484 1 62.16 231 LYS A N 1
ATOM 1873 C CA . LYS A 1 231 ? 12.633 -30.609 -25.266 1 62.16 231 LYS A CA 1
ATOM 1874 C C . LYS A 1 231 ? 12.773 -29.766 -24 1 62.16 231 LYS A C 1
ATOM 1876 O O . LYS A 1 231 ? 11.922 -28.906 -23.719 1 62.16 231 LYS A O 1
ATOM 1881 N N . HIS A 1 232 ? 13.625 -30.234 -23 1 61.88 232 HIS A N 1
ATOM 1882 C CA . HIS A 1 232 ? 13.828 -29.609 -21.703 1 61.88 232 HIS A CA 1
ATOM 1883 C C . HIS A 1 232 ? 14.945 -28.578 -21.75 1 61.88 232 HIS A C 1
ATOM 1885 O O . HIS A 1 232 ? 16.016 -28.844 -22.281 1 61.88 232 HIS A O 1
ATOM 1891 N N . GLU A 1 233 ? 14.586 -27.344 -21.734 1 51.84 233 GLU A N 1
ATOM 1892 C CA . GLU A 1 233 ? 15.719 -26.469 -21.422 1 51.84 233 GLU A CA 1
ATOM 1893 C C . GLU A 1 233 ? 16.062 -26.516 -19.938 1 51.84 233 GLU A C 1
ATOM 1895 O O . GLU A 1 233 ? 15.172 -26.391 -19.078 1 51.84 233 GLU A O 1
ATOM 1900 N N . VAL A 1 234 ? 16.938 -27.391 -19.516 1 43.16 234 VAL A N 1
ATOM 1901 C CA . VAL A 1 234 ? 17.422 -27.516 -18.156 1 43.16 234 VAL A CA 1
ATOM 1902 C C . VAL A 1 234 ? 17.797 -26.141 -17.594 1 43.16 234 VAL A C 1
ATOM 1904 O O . VAL A 1 234 ? 18.547 -25.406 -18.219 1 43.16 234 VAL A O 1
ATOM 1907 N N . ALA A 1 235 ? 17.266 -25.672 -16.719 1 40.72 235 ALA A N 1
ATOM 1908 C CA . ALA A 1 235 ? 17.75 -24.547 -15.93 1 40.72 235 ALA A CA 1
ATOM 1909 C C . ALA A 1 235 ? 18.828 -24.984 -14.93 1 40.72 235 ALA A C 1
ATOM 1911 O O . ALA A 1 235 ? 18.734 -26.078 -14.359 1 40.72 235 ALA A O 1
ATOM 1912 N N . MET B 1 1 ? 2.959 49 -12.461 1 24.02 1 MET B N 1
ATOM 1913 C CA . MET B 1 1 ? 3.881 48 -11.906 1 24.02 1 MET B CA 1
ATOM 1914 C C . MET B 1 1 ? 3.143 46.719 -11.531 1 24.02 1 MET B C 1
ATOM 1916 O O . MET B 1 1 ? 3.754 45.781 -11.047 1 24.02 1 MET B O 1
ATOM 1920 N N . SER B 1 2 ? 1.84 46.75 -11.266 1 32.28 2 SER B N 1
ATOM 1921 C CA . SER B 1 2 ? 0.814 45.844 -10.75 1 32.28 2 SER B CA 1
ATOM 1922 C C . SER B 1 2 ? 0.579 44.656 -11.688 1 32.28 2 SER B C 1
ATOM 1924 O O . SER B 1 2 ? 0.114 43.594 -11.258 1 32.28 2 SER B O 1
ATOM 1926 N N . LEU B 1 3 ? 0.726 44.875 -13.008 1 33.19 3 LEU B N 1
ATOM 1927 C CA . LEU B 1 3 ? 0.309 43.969 -14.07 1 33.19 3 LEU B CA 1
ATOM 1928 C C . LEU B 1 3 ? 1.212 42.75 -14.117 1 33.19 3 LEU B C 1
ATOM 1930 O O . LEU B 1 3 ? 0.794 41.688 -14.57 1 33.19 3 LEU B O 1
ATOM 1934 N N . HIS B 1 4 ? 2.539 43 -13.836 1 34.78 4 HIS B N 1
ATOM 1935 C CA . HIS B 1 4 ? 3.525 41.969 -14.117 1 34.78 4 HIS B CA 1
ATOM 1936 C C . HIS B 1 4 ? 3.355 40.75 -13.188 1 34.78 4 HIS B C 1
ATOM 1938 O O . HIS B 1 4 ? 3.945 39.688 -13.414 1 34.78 4 HIS B O 1
ATOM 1944 N N . ILE B 1 5 ? 2.891 41.094 -11.922 1 28.28 5 ILE B N 1
ATOM 1945 C CA . ILE B 1 5 ? 2.832 40.031 -10.953 1 28.28 5 ILE B CA 1
ATOM 1946 C C . ILE B 1 5 ? 1.749 39.031 -11.359 1 28.28 5 ILE B C 1
ATOM 1948 O O . ILE B 1 5 ? 1.751 37.875 -10.914 1 28.28 5 ILE B O 1
ATOM 1952 N N . ARG B 1 6 ? 0.706 39.531 -12.117 1 29.86 6 ARG B N 1
ATOM 1953 C CA . ARG B 1 6 ? -0.399 38.625 -12.438 1 29.86 6 ARG B CA 1
ATOM 1954 C C . ARG B 1 6 ? 0.074 37.469 -13.297 1 29.86 6 ARG B C 1
ATOM 1956 O O . ARG B 1 6 ? -0.425 36.344 -13.156 1 29.86 6 ARG B O 1
ATOM 1963 N N . THR B 1 7 ? 0.889 37.906 -14.305 1 30.2 7 THR B N 1
ATOM 1964 C CA . THR B 1 7 ? 1.187 36.969 -15.375 1 30.2 7 THR B CA 1
ATOM 1965 C C . THR B 1 7 ? 2.041 35.812 -14.852 1 30.2 7 THR B C 1
ATOM 1967 O O . THR B 1 7 ? 1.939 34.688 -15.344 1 30.2 7 THR B O 1
ATOM 1970 N N . ARG B 1 8 ? 3.053 36.188 -13.891 1 31.94 8 ARG B N 1
ATOM 1971 C CA . ARG B 1 8 ? 3.961 35.125 -13.492 1 31.94 8 ARG B CA 1
ATOM 1972 C C . ARG B 1 8 ? 3.234 34.062 -12.672 1 31.94 8 ARG B C 1
ATOM 1974 O O . ARG B 1 8 ? 3.672 32.938 -12.602 1 31.94 8 ARG B O 1
ATOM 1981 N N . LEU B 1 9 ? 2.264 34.5 -11.906 1 27.17 9 LEU B N 1
ATOM 1982 C CA . LEU B 1 9 ? 1.497 33.531 -11.133 1 27.17 9 LEU B CA 1
ATOM 1983 C C . LEU B 1 9 ? 0.669 32.625 -12.055 1 27.17 9 LEU B C 1
ATOM 1985 O O . LEU B 1 9 ? 0.459 31.453 -11.766 1 27.17 9 LEU B O 1
ATOM 1989 N N . ALA B 1 10 ? -0.023 33.188 -13.078 1 34.16 10 ALA B N 1
ATOM 1990 C CA . ALA B 1 10 ? -0.765 32.344 -13.992 1 34.16 10 ALA B CA 1
ATOM 1991 C C . ALA B 1 10 ? 0.167 31.344 -14.688 1 34.16 10 ALA B C 1
ATOM 1993 O O . ALA B 1 10 ? -0.291 30.375 -15.305 1 34.16 10 ALA B O 1
ATOM 1994 N N . ALA B 1 11 ? 1.297 31.781 -15.117 1 31.78 11 ALA B N 1
ATOM 1995 C CA . ALA B 1 11 ? 2.23 30.938 -15.867 1 31.78 11 ALA B CA 1
ATOM 1996 C C . ALA B 1 11 ? 2.91 29.922 -14.969 1 31.78 11 ALA B C 1
ATOM 1998 O O . ALA B 1 11 ? 3.867 29.266 -15.375 1 31.78 11 ALA B O 1
ATOM 1999 N N . ALA B 1 12 ? 3.053 30.141 -13.625 1 33.69 12 ALA B N 1
ATOM 2000 C CA . ALA B 1 12 ? 3.436 28.922 -12.93 1 33.69 12 ALA B CA 1
ATOM 2001 C C . ALA B 1 12 ? 2.605 27.734 -13.406 1 33.69 12 ALA B C 1
ATOM 2003 O O . ALA B 1 12 ? 1.456 27.562 -12.992 1 33.69 12 ALA B O 1
ATOM 2004 N N . ASP B 1 13 ? 2.346 27.703 -14.656 1 34.62 13 ASP B N 1
ATOM 2005 C CA . ASP B 1 13 ? 1.801 26.656 -15.508 1 34.62 13 ASP B CA 1
ATOM 2006 C C . ASP B 1 13 ? 2.047 25.266 -14.891 1 34.62 13 ASP B C 1
ATOM 2008 O O . ASP B 1 13 ? 3.178 24.938 -14.531 1 34.62 13 ASP B O 1
ATOM 2012 N N . GLU B 1 14 ? 1.149 24.828 -14.164 1 39.38 14 GLU B N 1
ATOM 2013 C CA . GLU B 1 14 ? 1.09 23.453 -13.68 1 39.38 14 GLU B CA 1
ATOM 2014 C C . GLU B 1 14 ? 1.8 22.5 -14.633 1 39.38 14 GLU B C 1
ATOM 2016 O O . GLU B 1 14 ? 1.182 21.953 -15.555 1 39.38 14 GLU B O 1
ATOM 2021 N N . ARG B 1 15 ? 2.793 22.875 -15.188 1 37.88 15 ARG B N 1
ATOM 2022 C CA . ARG B 1 15 ? 3.562 21.875 -15.922 1 37.88 15 ARG B CA 1
ATOM 2023 C C . ARG B 1 15 ? 3.434 20.5 -15.266 1 37.88 15 ARG B C 1
ATOM 2025 O O . ARG B 1 15 ? 4.047 20.234 -14.227 1 37.88 15 ARG B O 1
ATOM 2032 N N . VAL B 1 16 ? 2.309 20.016 -15.305 1 47 16 VAL B N 1
ATOM 2033 C CA . VAL B 1 16 ? 2.016 18.625 -14.945 1 47 16 VAL B CA 1
ATOM 2034 C C . VAL B 1 16 ? 3.143 17.719 -15.43 1 47 16 VAL B C 1
ATOM 2036 O O . VAL B 1 16 ? 3.27 17.469 -16.625 1 47 16 VAL B O 1
ATOM 2039 N N . THR B 1 17 ? 4.309 18.172 -15.156 1 55.09 17 THR B N 1
ATOM 2040 C CA . THR B 1 17 ? 5.414 17.266 -15.492 1 55.09 17 THR B CA 1
ATOM 2041 C C . THR B 1 17 ? 4.969 15.812 -15.414 1 55.09 17 THR B C 1
ATOM 2043 O O . THR B 1 17 ? 4.391 15.391 -14.406 1 55.09 17 THR B O 1
ATOM 2046 N N . THR B 1 18 ? 4.684 15.289 -16.531 1 78.12 18 THR B N 1
ATOM 2047 C CA . THR B 1 18 ? 4.266 13.898 -16.734 1 78.12 18 THR B CA 1
ATOM 2048 C C . THR B 1 18 ? 5.203 12.945 -15.992 1 78.12 18 THR B C 1
ATOM 2050 O O . THR B 1 18 ? 6.395 12.883 -16.297 1 78.12 18 THR B O 1
ATOM 2053 N N . ILE B 1 19 ? 4.918 12.672 -14.773 1 90.56 19 ILE B N 1
ATOM 2054 C CA . ILE B 1 19 ? 5.66 11.703 -13.969 1 90.56 19 ILE B CA 1
ATOM 2055 C C . ILE B 1 19 ? 5.832 10.406 -14.758 1 90.56 19 ILE B C 1
ATOM 2057 O O . ILE B 1 19 ? 4.855 9.844 -15.258 1 90.56 19 ILE B O 1
ATOM 2061 N N . LYS B 1 20 ? 7.094 10.117 -15.039 1 94.94 20 LYS B N 1
ATOM 2062 C CA . LYS B 1 20 ? 7.387 8.859 -15.711 1 94.94 20 LYS B CA 1
ATOM 2063 C C . LYS B 1 20 ? 7.074 7.664 -14.805 1 94.94 20 LYS B C 1
ATOM 2065 O O . LYS B 1 20 ? 7.504 7.625 -13.648 1 94.94 20 LYS B O 1
ATOM 2070 N N . ILE B 1 21 ? 6.367 6.75 -15.344 1 95.06 21 ILE B N 1
ATOM 2071 C CA . ILE B 1 21 ? 5.961 5.566 -14.594 1 95.06 21 ILE B CA 1
ATOM 2072 C C . ILE B 1 21 ? 6.859 4.391 -14.961 1 95.06 21 ILE B C 1
ATOM 2074 O O . ILE B 1 21 ? 7.055 4.09 -16.141 1 95.06 21 ILE B O 1
ATOM 2078 N N . PRO B 1 22 ? 7.461 3.715 -13.922 1 96.38 22 PRO B N 1
ATOM 2079 C CA . PRO B 1 22 ? 8.32 2.566 -14.227 1 96.38 22 PRO B CA 1
ATOM 2080 C C . PRO B 1 22 ? 7.547 1.406 -14.852 1 96.38 22 PRO B C 1
ATOM 2082 O O . PRO B 1 22 ? 6.32 1.341 -14.742 1 96.38 22 PRO B O 1
ATOM 2085 N N . PRO B 1 23 ? 8.312 0.553 -15.508 1 92.38 23 PRO B N 1
ATOM 2086 C CA . PRO B 1 23 ? 7.676 -0.665 -16.016 1 92.38 23 PRO B CA 1
ATOM 2087 C C . PRO B 1 23 ? 7.066 -1.522 -14.914 1 92.38 23 PRO B C 1
ATOM 2089 O O . PRO B 1 23 ? 7.445 -1.39 -13.75 1 92.38 23 PRO B O 1
ATOM 2092 N N . TYR B 1 24 ? 6.188 -2.35 -15.32 1 87.31 24 TYR B N 1
ATOM 2093 C CA . TYR B 1 24 ? 5.406 -3.172 -14.406 1 87.31 24 TYR B CA 1
ATOM 2094 C C . TYR B 1 24 ? 6.316 -3.965 -13.477 1 87.31 24 TYR B C 1
ATOM 2096 O O . TYR B 1 24 ? 6.098 -4 -12.266 1 87.31 24 TYR B O 1
ATOM 2104 N N . GLU B 1 25 ? 7.32 -4.582 -14.062 1 87.31 25 GLU B N 1
ATOM 2105 C CA . GLU B 1 25 ? 8.219 -5.441 -13.289 1 87.31 25 GLU B CA 1
ATOM 2106 C C . GLU B 1 25 ? 8.938 -4.648 -12.203 1 87.31 25 GLU B C 1
ATOM 2108 O O . GLU B 1 25 ? 9.125 -5.148 -11.086 1 87.31 25 GLU B O 1
ATOM 2113 N N . ILE B 1 26 ? 9.273 -3.436 -12.508 1 93.25 26 ILE B N 1
ATOM 2114 C CA . ILE B 1 26 ? 9.984 -2.584 -11.562 1 93.25 26 ILE B CA 1
ATOM 2115 C C . ILE B 1 26 ? 9.031 -2.105 -10.477 1 93.25 26 ILE B C 1
ATOM 2117 O O . ILE B 1 26 ? 9.383 -2.088 -9.289 1 93.25 26 ILE B O 1
ATOM 2121 N N . ARG B 1 27 ? 7.801 -1.763 -10.859 1 94.75 27 ARG B N 1
ATOM 2122 C CA . ARG B 1 27 ? 6.809 -1.31 -9.891 1 94.75 27 ARG B CA 1
ATOM 2123 C C . ARG B 1 27 ? 6.52 -2.393 -8.852 1 94.75 27 ARG B C 1
ATOM 2125 O O . ARG B 1 27 ? 6.523 -2.125 -7.652 1 94.75 27 ARG B O 1
ATOM 2132 N N . THR B 1 28 ? 6.336 -3.574 -9.32 1 90.38 28 THR B N 1
ATOM 2133 C CA . THR B 1 28 ? 6.016 -4.684 -8.43 1 90.38 28 THR B CA 1
ATOM 2134 C C . THR B 1 28 ? 7.16 -4.945 -7.457 1 90.38 28 THR B C 1
ATOM 2136 O O . THR B 1 28 ? 6.93 -5.219 -6.277 1 90.38 28 THR B O 1
ATOM 2139 N N . LYS B 1 29 ? 8.359 -4.848 -7.996 1 92 29 LYS B N 1
ATOM 2140 C CA . LYS B 1 29 ? 9.531 -5.059 -7.152 1 92 29 LYS B CA 1
ATOM 2141 C C . LYS B 1 29 ? 9.625 -3.988 -6.066 1 92 29 LYS B C 1
ATOM 2143 O O . LYS B 1 29 ? 9.961 -4.289 -4.922 1 92 29 LYS B O 1
ATOM 2148 N N . VAL B 1 30 ? 9.359 -2.785 -6.441 1 96.25 30 VAL B N 1
ATOM 2149 C CA . VAL B 1 30 ? 9.438 -1.671 -5.504 1 96.25 30 VAL B CA 1
ATOM 2150 C C . VAL B 1 30 ? 8.359 -1.828 -4.43 1 96.25 30 VAL B C 1
ATOM 2152 O O . VAL B 1 30 ? 8.648 -1.699 -3.236 1 96.25 30 VAL B O 1
ATOM 2155 N N . PHE B 1 31 ? 7.113 -2.135 -4.871 1 95.75 31 PHE B N 1
ATOM 2156 C CA . PHE B 1 31 ? 6.023 -2.326 -3.922 1 95.75 31 PHE B CA 1
ATOM 2157 C C . PHE B 1 31 ? 6.363 -3.426 -2.924 1 95.75 31 PHE B C 1
ATOM 2159 O O . PHE B 1 31 ? 6.199 -3.246 -1.715 1 95.75 31 PHE B O 1
ATOM 2166 N N . PHE B 1 32 ? 6.914 -4.527 -3.43 1 93.88 32 PHE B N 1
ATOM 2167 C CA . PHE B 1 32 ? 7.27 -5.668 -2.598 1 93.88 32 PHE B CA 1
ATOM 2168 C C . PHE B 1 32 ? 8.383 -5.305 -1.621 1 93.88 32 PHE B C 1
ATOM 2170 O O . PHE B 1 32 ? 8.328 -5.68 -0.448 1 93.88 32 PHE B O 1
ATOM 2177 N N . MET B 1 33 ? 9.32 -4.57 -2.096 1 95.12 33 MET B N 1
ATOM 2178 C CA . MET B 1 33 ? 10.461 -4.168 -1.276 1 95.12 33 MET B CA 1
ATOM 2179 C C . MET B 1 33 ? 10.016 -3.275 -0.123 1 95.12 33 MET B C 1
ATOM 2181 O O . MET B 1 33 ? 10.406 -3.494 1.024 1 95.12 33 MET B O 1
ATOM 2185 N N . ILE B 1 34 ? 9.156 -2.309 -0.423 1 95.62 34 ILE B N 1
ATOM 2186 C CA . ILE B 1 34 ? 8.703 -1.349 0.578 1 95.62 34 ILE B CA 1
ATOM 2187 C C . ILE B 1 34 ? 7.809 -2.051 1.595 1 95.62 34 ILE B C 1
ATOM 2189 O O . ILE B 1 34 ? 7.902 -1.795 2.797 1 95.62 34 ILE B O 1
ATOM 2193 N N . TYR B 1 35 ? 7.066 -2.961 1.102 1 93.06 35 TYR B N 1
ATOM 2194 C CA . TYR B 1 35 ? 6.145 -3.68 1.974 1 93.06 35 TYR B CA 1
ATOM 2195 C C . TYR B 1 35 ? 6.902 -4.543 2.977 1 93.06 35 TYR B C 1
ATOM 2197 O O . TYR B 1 35 ? 6.457 -4.719 4.113 1 93.06 35 TYR B O 1
ATOM 2205 N N . ASN B 1 36 ? 8.062 -5.035 2.539 1 92.06 36 ASN B N 1
ATOM 2206 C CA . ASN B 1 36 ? 8.812 -5.969 3.369 1 92.06 36 ASN B CA 1
ATOM 2207 C C . ASN B 1 36 ? 9.945 -5.266 4.117 1 92.06 36 ASN B C 1
ATOM 2209 O O . ASN B 1 36 ? 10.836 -5.918 4.668 1 92.06 36 ASN B O 1
ATOM 2213 N N . MET B 1 37 ? 9.859 -4.02 4.137 1 94.31 37 MET B N 1
ATOM 2214 C CA . MET B 1 37 ? 10.922 -3.256 4.785 1 94.31 37 MET B CA 1
ATOM 2215 C C . MET B 1 37 ? 10.711 -3.205 6.293 1 94.31 37 MET B C 1
ATOM 2217 O O . MET B 1 37 ? 9.578 -3.059 6.762 1 94.31 37 MET B O 1
ATOM 2221 N N . SER B 1 38 ? 11.75 -3.373 7.016 1 94.12 38 SER B N 1
ATOM 2222 C CA . SER B 1 38 ? 11.781 -3.279 8.469 1 94.12 38 SER B CA 1
ATOM 2223 C C . SER B 1 38 ? 13.086 -2.666 8.961 1 94.12 38 SER B C 1
ATOM 2225 O O . SER B 1 38 ? 14.008 -2.443 8.172 1 94.12 38 SER B O 1
ATOM 2227 N N . THR B 1 39 ? 13.117 -2.332 10.312 1 93.69 39 THR B N 1
ATOM 2228 C CA . THR B 1 39 ? 14.32 -1.739 10.898 1 93.69 39 THR B CA 1
ATOM 2229 C C . THR B 1 39 ? 15.508 -2.684 10.758 1 93.69 39 THR B C 1
ATOM 2231 O O . THR B 1 39 ? 16.656 -2.236 10.648 1 93.69 39 THR B O 1
ATOM 2234 N N . ASP B 1 40 ? 15.242 -4.004 10.672 1 94.94 40 ASP B N 1
ATOM 2235 C CA . ASP B 1 40 ? 16.297 -5.012 10.68 1 94.94 40 ASP B CA 1
ATOM 2236 C C . ASP B 1 40 ? 16.953 -5.125 9.305 1 94.94 40 ASP B C 1
ATOM 2238 O O . ASP B 1 40 ? 18.094 -5.578 9.188 1 94.94 40 ASP B O 1
ATOM 2242 N N . ASN B 1 41 ? 16.281 -4.738 8.289 1 95.56 41 ASN B N 1
ATOM 2243 C CA . ASN B 1 41 ? 16.828 -4.977 6.957 1 95.56 41 ASN B CA 1
ATOM 2244 C C . ASN B 1 41 ? 16.938 -3.684 6.156 1 95.56 41 ASN B C 1
ATOM 2246 O O . ASN B 1 41 ? 17.062 -3.715 4.93 1 95.56 41 ASN B O 1
ATOM 2250 N N . ILE B 1 42 ? 16.859 -2.584 6.793 1 95.38 42 ILE B N 1
ATOM 2251 C CA . ILE B 1 42 ? 16.797 -1.273 6.156 1 95.38 42 ILE B CA 1
ATOM 2252 C C . ILE B 1 42 ? 18.078 -1.042 5.34 1 95.38 42 ILE B C 1
ATOM 2254 O O . ILE B 1 42 ? 18.031 -0.433 4.27 1 95.38 42 ILE B O 1
ATOM 2258 N N . GLU B 1 43 ? 19.219 -1.468 5.844 1 94.12 43 GLU B N 1
ATOM 2259 C CA . GLU B 1 43 ? 20.484 -1.284 5.141 1 94.12 43 GLU B CA 1
ATOM 2260 C C . GLU B 1 43 ? 20.484 -2.033 3.811 1 94.12 43 GLU B C 1
ATOM 2262 O O . GLU B 1 43 ? 20.844 -1.469 2.775 1 94.12 43 GLU B O 1
ATOM 2267 N N . ALA B 1 44 ? 20.078 -3.232 3.912 1 94.75 44 ALA B N 1
ATOM 2268 C CA . ALA B 1 44 ? 20.016 -4.055 2.705 1 94.75 44 ALA B CA 1
ATOM 2269 C C . ALA B 1 44 ? 19.031 -3.484 1.697 1 94.75 44 ALA B C 1
ATOM 2271 O O . ALA B 1 44 ? 19.281 -3.484 0.492 1 94.75 44 ALA B O 1
ATOM 2272 N N . LYS B 1 45 ? 17.906 -2.959 2.154 1 95.5 45 LYS B N 1
ATOM 2273 C CA . LYS B 1 45 ? 16.875 -2.424 1.279 1 95.5 45 LYS B CA 1
ATOM 2274 C C . LYS B 1 45 ? 17.328 -1.117 0.629 1 95.5 45 LYS B C 1
ATOM 2276 O O . LYS B 1 45 ? 16.938 -0.822 -0.507 1 95.5 45 LYS B O 1
ATOM 2281 N N . GLY B 1 46 ? 18.141 -0.384 1.35 1 95.06 46 GLY B N 1
ATOM 2282 C CA . GLY B 1 46 ? 18.688 0.818 0.752 1 95.06 46 GLY B CA 1
ATOM 2283 C C . GLY B 1 46 ? 19.547 0.535 -0.469 1 95.06 46 GLY B C 1
ATOM 2284 O O . GLY B 1 46 ? 19.422 1.214 -1.49 1 95.06 46 GLY B O 1
ATOM 2285 N N . PHE B 1 47 ? 20.328 -0.497 -0.383 1 93.81 47 PHE B N 1
ATOM 2286 C CA . PHE B 1 47 ? 21.188 -0.883 -1.49 1 93.81 47 PHE B CA 1
ATOM 2287 C C . PHE B 1 47 ? 20.375 -1.461 -2.641 1 93.81 47 PHE B C 1
ATOM 2289 O O . PHE B 1 47 ? 20.625 -1.135 -3.805 1 93.81 47 PHE B O 1
ATOM 2296 N N . GLU B 1 48 ? 19.453 -2.254 -2.324 1 93.62 48 GLU B N 1
ATOM 2297 C CA . GLU B 1 48 ? 18.578 -2.863 -3.32 1 93.62 48 GLU B CA 1
ATOM 2298 C C . GLU B 1 48 ? 17.812 -1.803 -4.113 1 93.62 48 GLU B C 1
ATOM 2300 O O . GLU B 1 48 ? 17.625 -1.939 -5.324 1 93.62 48 GLU B O 1
ATOM 2305 N N . PHE B 1 49 ? 17.438 -0.733 -3.432 1 95.94 49 PHE B N 1
ATOM 2306 C CA . PHE B 1 49 ? 16.672 0.346 -4.047 1 95.94 49 PHE B CA 1
ATOM 2307 C C . PHE B 1 49 ? 17.484 1.026 -5.145 1 95.94 49 PHE B C 1
ATOM 2309 O O . PHE B 1 49 ? 16.969 1.322 -6.219 1 95.94 49 PHE B O 1
ATOM 2316 N N . TYR B 1 50 ? 18.672 1.184 -4.844 1 91.06 50 TYR B N 1
ATOM 2317 C CA . TYR B 1 50 ? 19.562 1.834 -5.797 1 91.06 50 TYR B CA 1
ATOM 2318 C C . TYR B 1 50 ? 19.688 1.013 -7.074 1 91.06 50 TYR B C 1
ATOM 2320 O O . TYR B 1 50 ? 19.797 1.568 -8.172 1 91.06 50 TYR B O 1
ATOM 2328 N N . GLU B 1 51 ? 19.578 -0.258 -6.938 1 91.81 51 GLU B N 1
ATOM 2329 C CA . GLU B 1 51 ? 19.734 -1.152 -8.078 1 91.81 51 GLU B CA 1
ATOM 2330 C C . GLU B 1 51 ? 18.438 -1.288 -8.859 1 91.81 51 GLU B C 1
ATOM 2332 O O . GLU B 1 51 ? 18.453 -1.493 -10.07 1 91.81 51 GLU B O 1
ATOM 2337 N N . VAL B 1 52 ? 17.375 -1.033 -8.281 1 93.56 52 VAL B N 1
ATOM 2338 C CA . VAL B 1 52 ? 16.078 -1.381 -8.844 1 93.56 52 VAL B CA 1
ATOM 2339 C C . VAL B 1 52 ? 15.453 -0.153 -9.508 1 93.56 52 VAL B C 1
ATOM 2341 O O . VAL B 1 52 ? 14.82 -0.263 -10.562 1 93.56 52 VAL B O 1
ATOM 2344 N N . LEU B 1 53 ? 15.656 1.014 -8.93 1 97.19 53 LEU B N 1
ATOM 2345 C CA . LEU B 1 53 ? 14.883 2.156 -9.398 1 97.19 53 LEU B CA 1
ATOM 2346 C C . LEU B 1 53 ? 15.797 3.27 -9.898 1 97.19 53 LEU B C 1
ATOM 2348 O O . LEU B 1 53 ? 16.609 3.801 -9.133 1 97.19 53 LEU B O 1
ATOM 2352 N N . MET B 1 54 ? 15.578 3.617 -11.125 1 96.81 54 MET B N 1
ATOM 2353 C CA . MET B 1 54 ? 16.344 4.695 -11.742 1 96.81 54 MET B CA 1
ATOM 2354 C C . MET B 1 54 ? 15.836 6.059 -11.281 1 96.81 54 MET B C 1
ATOM 2356 O O . MET B 1 54 ? 14.648 6.215 -10.992 1 96.81 54 MET B O 1
ATOM 2360 N N . GLU B 1 55 ? 16.641 7.074 -11.305 1 96.5 55 GLU B N 1
ATOM 2361 C CA . GLU B 1 55 ? 16.344 8.414 -10.812 1 96.5 55 GLU B CA 1
ATOM 2362 C C . GLU B 1 55 ? 15.156 9.031 -11.539 1 96.5 55 GLU B C 1
ATOM 2364 O O . GLU B 1 55 ? 14.391 9.797 -10.953 1 96.5 55 GLU B O 1
ATOM 2369 N N . GLN B 1 56 ? 15.031 8.625 -12.766 1 96.88 56 GLN B N 1
ATOM 2370 C CA . GLN B 1 56 ? 13.953 9.195 -13.562 1 96.88 56 GLN B CA 1
ATOM 2371 C C . GLN B 1 56 ? 12.594 8.82 -13 1 96.88 56 GLN B C 1
ATOM 2373 O O . GLN B 1 56 ? 11.586 9.469 -13.297 1 96.88 56 GLN B O 1
ATOM 2378 N N . TYR B 1 57 ? 12.562 7.777 -12.125 1 97.94 57 TYR B N 1
ATOM 2379 C CA . TYR B 1 57 ? 11.297 7.305 -11.586 1 97.94 57 TYR B CA 1
ATOM 2380 C C . TYR B 1 57 ? 11.102 7.77 -10.148 1 97.94 57 TYR B C 1
ATOM 2382 O O . TYR B 1 57 ? 10.117 7.418 -9.5 1 97.94 57 TYR B O 1
ATOM 2390 N N . TYR B 1 58 ? 11.992 8.664 -9.656 1 98.06 58 TYR B N 1
ATOM 2391 C CA . TYR B 1 58 ? 11.93 9.125 -8.273 1 98.06 58 TYR B CA 1
ATOM 2392 C C . TYR B 1 58 ? 10.648 9.906 -8.023 1 98.06 58 TYR B C 1
ATOM 2394 O O . TYR B 1 58 ? 10.031 9.773 -6.965 1 98.06 58 TYR B O 1
ATOM 2402 N N . PRO B 1 59 ? 10.219 10.664 -8.977 1 98 59 PRO B N 1
ATOM 2403 C CA . PRO B 1 59 ? 8.953 11.367 -8.734 1 98 59 PRO B CA 1
ATOM 2404 C C . PRO B 1 59 ? 7.781 10.422 -8.523 1 98 59 PRO B C 1
ATOM 2406 O O . PRO B 1 59 ? 6.949 10.641 -7.641 1 98 59 PRO B O 1
ATOM 2409 N N . TRP B 1 60 ? 7.785 9.352 -9.344 1 97.5 60 TRP B N 1
ATOM 2410 C CA . TRP B 1 60 ? 6.746 8.336 -9.188 1 97.5 60 TRP B CA 1
ATOM 2411 C C . TRP B 1 60 ? 6.844 7.656 -7.828 1 97.5 60 TRP B C 1
ATOM 2413 O O . TRP B 1 60 ? 5.832 7.484 -7.141 1 97.5 60 TRP B O 1
ATOM 2423 N N . PHE B 1 61 ? 8.039 7.375 -7.473 1 98.25 61 PHE B N 1
ATOM 2424 C CA . PHE B 1 61 ? 8.273 6.711 -6.195 1 98.25 61 PHE B CA 1
ATOM 2425 C C . PHE B 1 61 ? 7.883 7.617 -5.035 1 98.25 61 PHE B C 1
ATOM 2427 O O . PHE B 1 61 ? 7.266 7.164 -4.066 1 98.25 61 PHE B O 1
ATOM 2434 N N . ALA B 1 62 ? 8.211 8.844 -5.141 1 98.19 62 ALA B N 1
ATOM 2435 C CA . ALA B 1 62 ? 7.883 9.812 -4.098 1 98.19 62 ALA B CA 1
ATOM 2436 C C . ALA B 1 62 ? 6.371 9.938 -3.922 1 98.19 62 ALA B C 1
ATOM 2438 O O . ALA B 1 62 ? 5.871 9.953 -2.793 1 98.19 62 ALA B O 1
ATOM 2439 N N . GLN B 1 63 ? 5.715 10.016 -4.984 1 96.5 63 GLN B N 1
ATOM 2440 C CA . GLN B 1 63 ? 4.258 10.102 -4.926 1 96.5 63 GLN B CA 1
ATOM 2441 C C . GLN B 1 63 ? 3.656 8.852 -4.293 1 96.5 63 GLN B C 1
ATOM 2443 O O . GLN B 1 63 ? 2.756 8.945 -3.455 1 96.5 63 GLN B O 1
ATOM 2448 N N . TYR B 1 64 ? 4.176 7.691 -4.703 1 96.31 64 TYR B N 1
ATOM 2449 C CA . TYR B 1 64 ? 3.732 6.43 -4.117 1 96.31 64 TYR B CA 1
ATOM 2450 C C . TYR B 1 64 ? 3.979 6.41 -2.611 1 96.31 64 TYR B C 1
ATOM 2452 O O . TYR B 1 64 ? 3.066 6.133 -1.831 1 96.31 64 TYR B O 1
ATOM 2460 N N . MET B 1 65 ? 5.145 6.766 -2.221 1 97.12 65 MET B N 1
ATOM 2461 C CA . MET B 1 65 ? 5.562 6.695 -0.824 1 97.12 65 MET B CA 1
ATOM 2462 C C . MET B 1 65 ? 4.711 7.613 0.048 1 97.12 65 MET B C 1
ATOM 2464 O O . MET B 1 65 ? 4.262 7.211 1.122 1 97.12 65 MET B O 1
ATOM 2468 N N . VAL B 1 66 ? 4.48 8.82 -0.457 1 96.88 66 VAL B N 1
ATOM 2469 C CA . VAL B 1 66 ? 3.773 9.805 0.347 1 96.88 66 VAL B CA 1
ATOM 2470 C C . VAL B 1 66 ? 2.283 9.477 0.38 1 96.88 66 VAL B C 1
ATOM 2472 O O . VAL B 1 66 ? 1.682 9.398 1.453 1 96.88 66 VAL B O 1
ATOM 2475 N N . MET B 1 67 ? 1.71 9.117 -0.683 1 94.81 67 MET B N 1
ATOM 2476 C CA . MET B 1 67 ? 0.264 8.938 -0.774 1 94.81 67 MET B CA 1
ATOM 2477 C C . MET B 1 67 ? -0.158 7.617 -0.131 1 94.81 67 MET B C 1
ATOM 2479 O O . MET B 1 67 ? -1.185 7.555 0.547 1 94.81 67 MET B O 1
ATOM 2483 N N . GLN B 1 68 ? 0.631 6.621 -0.303 1 95.56 68 GLN B N 1
ATOM 2484 C CA . GLN B 1 68 ? 0.126 5.297 0.042 1 95.56 68 GLN B CA 1
ATOM 2485 C C . GLN B 1 68 ? 0.803 4.762 1.301 1 95.56 68 GLN B C 1
ATOM 2487 O O . GLN B 1 68 ? 0.372 3.754 1.862 1 95.56 68 GLN B O 1
ATOM 2492 N N . ARG B 1 69 ? 1.831 5.426 1.775 1 95.69 69 ARG B N 1
ATOM 2493 C CA . ARG B 1 69 ? 2.5 4.949 2.982 1 95.69 69 ARG B CA 1
ATOM 2494 C C . ARG B 1 69 ? 2.541 6.035 4.051 1 95.69 69 ARG B C 1
ATOM 2496 O O . ARG B 1 69 ? 1.866 5.93 5.078 1 95.69 69 ARG B O 1
ATOM 2503 N N . VAL B 1 70 ? 3.066 7.172 3.74 1 96.88 70 VAL B N 1
ATOM 2504 C CA . VAL B 1 70 ? 3.285 8.242 4.703 1 96.88 70 VAL B CA 1
ATOM 2505 C C . VAL B 1 70 ? 1.943 8.805 5.164 1 96.88 70 VAL B C 1
ATOM 2507 O O . VAL B 1 70 ? 1.712 8.969 6.367 1 96.88 70 VAL B O 1
ATOM 2510 N N . CYS B 1 71 ? 1 9.039 4.27 1 96.12 71 CYS B N 1
ATOM 2511 C CA . CYS B 1 71 ? -0.278 9.664 4.586 1 96.12 71 CYS B CA 1
ATOM 2512 C C . CYS B 1 71 ? -1.175 8.711 5.367 1 96.12 71 CYS B C 1
ATOM 2514 O O . CYS B 1 71 ? -2.008 9.148 6.16 1 96.12 71 CYS B O 1
ATOM 2516 N N . ILE B 1 72 ? -0.97 7.43 5.148 1 95.12 72 ILE B N 1
ATOM 2517 C CA . ILE B 1 72 ? -1.979 6.496 5.637 1 95.12 72 ILE B CA 1
ATOM 2518 C C . ILE B 1 72 ? -1.449 5.758 6.863 1 95.12 72 ILE B C 1
ATOM 2520 O O . ILE B 1 72 ? -2.225 5.34 7.727 1 95.12 72 ILE B O 1
ATOM 2524 N N . ASP B 1 73 ? -0.133 5.602 6.988 1 94.94 73 ASP B N 1
ATOM 2525 C CA . ASP B 1 73 ? 0.449 4.77 8.039 1 94.94 73 ASP B CA 1
ATOM 2526 C C . ASP B 1 73 ? 1.512 5.535 8.82 1 94.94 73 ASP B C 1
ATOM 2528 O O . ASP B 1 73 ? 2.707 5.406 8.547 1 94.94 73 ASP B O 1
ATOM 2532 N N . PRO B 1 74 ? 1.062 6.188 9.906 1 96 74 PRO B N 1
ATOM 2533 C CA . PRO B 1 74 ? 2.033 6.969 10.672 1 96 74 PRO B CA 1
ATOM 2534 C C . PRO B 1 74 ? 3.137 6.102 11.281 1 96 74 PRO B C 1
ATOM 2536 O O . PRO B 1 74 ? 4.23 6.598 11.562 1 96 74 PRO B O 1
ATOM 2539 N N . ASN B 1 75 ? 2.854 4.852 11.469 1 93.75 75 ASN B N 1
ATOM 2540 C CA . ASN B 1 75 ? 3.846 3.943 12.031 1 93.75 75 ASN B CA 1
ATOM 2541 C C . ASN B 1 75 ? 4.984 3.674 11.055 1 93.75 75 ASN B C 1
ATOM 2543 O O . ASN B 1 75 ? 6.027 3.145 11.438 1 93.75 75 ASN B O 1
ATOM 2547 N N . PHE B 1 76 ? 4.789 4.004 9.883 1 96 76 PHE B N 1
ATOM 2548 C CA . PHE B 1 76 ? 5.781 3.789 8.836 1 96 76 PHE B CA 1
ATOM 2549 C C . PHE B 1 76 ? 6.785 4.934 8.797 1 96 76 PHE B C 1
ATOM 2551 O O . PHE B 1 76 ? 7.852 4.812 8.188 1 96 76 PHE B O 1
ATOM 2558 N N . HIS B 1 77 ? 6.59 6.031 9.422 1 97.56 77 HIS B N 1
ATOM 2559 C CA . HIS B 1 77 ? 7.348 7.266 9.258 1 97.56 77 HIS B CA 1
ATOM 2560 C C . HIS B 1 77 ? 8.812 7.066 9.641 1 97.56 77 HIS B C 1
ATOM 2562 O O . HIS B 1 77 ? 9.711 7.418 8.875 1 97.56 77 HIS B O 1
ATOM 2568 N N . ASP B 1 78 ? 9.023 6.449 10.742 1 96.69 78 ASP B N 1
ATOM 2569 C CA . ASP B 1 78 ? 10.391 6.277 11.211 1 96.69 78 ASP B CA 1
ATOM 2570 C C . ASP B 1 78 ? 11.188 5.363 10.281 1 96.69 78 ASP B C 1
ATOM 2572 O O . ASP B 1 78 ? 12.336 5.652 9.953 1 96.69 78 ASP B O 1
ATOM 2576 N N . ILE B 1 79 ? 10.547 4.297 9.883 1 97 79 ILE B N 1
ATOM 2577 C CA . ILE B 1 79 ? 11.195 3.359 8.969 1 97 79 ILE B CA 1
ATOM 2578 C C . ILE B 1 79 ? 11.492 4.055 7.641 1 97 79 ILE B C 1
ATOM 2580 O O . ILE B 1 79 ? 12.562 3.859 7.055 1 97 79 ILE B O 1
ATOM 2584 N N . CYS B 1 80 ? 10.547 4.828 7.18 1 97.12 80 CYS B N 1
ATOM 2585 C CA . CYS B 1 80 ? 10.719 5.566 5.934 1 97.12 80 CYS B CA 1
ATOM 2586 C C . CYS B 1 80 ? 11.891 6.531 6.023 1 97.12 80 CYS B C 1
ATOM 2588 O O . CYS B 1 80 ? 12.711 6.609 5.102 1 97.12 80 CYS B O 1
ATOM 2590 N N . LEU B 1 81 ? 12 7.234 7.109 1 96.81 81 LEU B N 1
ATOM 2591 C CA . LEU B 1 81 ? 13.078 8.203 7.289 1 96.81 81 LEU B CA 1
ATOM 2592 C C . LEU B 1 81 ? 14.43 7.5 7.348 1 96.81 81 LEU B C 1
ATOM 2594 O O . LEU B 1 81 ? 15.414 7.984 6.781 1 96.81 81 LEU B O 1
ATOM 2598 N N . MET B 1 82 ? 14.484 6.387 8.039 1 96.31 82 MET B N 1
ATOM 2599 C CA . MET B 1 82 ? 15.719 5.598 8.078 1 96.31 82 MET B CA 1
ATOM 2600 C C . MET B 1 82 ? 16.094 5.125 6.684 1 96.31 82 MET B C 1
ATOM 2602 O O . MET B 1 82 ? 17.281 5.145 6.32 1 96.31 82 MET B O 1
ATOM 2606 N N . PHE B 1 83 ? 15.133 4.715 5.953 1 97.25 83 PHE B N 1
ATOM 2607 C CA . PHE B 1 83 ? 15.336 4.258 4.582 1 97.25 83 PHE B CA 1
ATOM 2608 C C . PHE B 1 83 ? 15.891 5.379 3.717 1 97.25 83 PHE B C 1
ATOM 2610 O O . PHE B 1 83 ? 16.859 5.18 2.982 1 97.25 83 PHE B O 1
ATOM 2617 N N . LEU B 1 84 ? 15.32 6.559 3.801 1 96.62 84 LEU B N 1
ATOM 2618 C CA . LEU B 1 84 ? 15.773 7.703 3.02 1 96.62 84 LEU B CA 1
ATOM 2619 C C . LEU B 1 84 ? 17.203 8.094 3.398 1 96.62 84 LEU B C 1
ATOM 2621 O O . LEU B 1 84 ? 18 8.461 2.535 1 96.62 84 LEU B O 1
ATOM 2625 N N . HIS B 1 85 ? 17.438 8 4.637 1 94.88 85 HIS B N 1
ATOM 2626 C CA . HIS B 1 85 ? 18.797 8.281 5.105 1 94.88 85 HIS B CA 1
ATOM 2627 C C . HIS B 1 85 ? 19.797 7.305 4.504 1 94.88 85 HIS B C 1
ATOM 2629 O O . HIS B 1 85 ? 20.891 7.703 4.109 1 94.88 85 HIS B O 1
ATOM 2635 N N . LYS B 1 86 ? 19.422 6.043 4.473 1 95.25 86 LYS B N 1
ATOM 2636 C CA . LYS B 1 86 ? 20.297 5.02 3.922 1 95.25 86 LYS B CA 1
ATOM 2637 C C . LYS B 1 86 ? 20.516 5.219 2.424 1 95.25 86 LYS B C 1
ATOM 2639 O O . LYS B 1 86 ? 21.625 5.035 1.918 1 95.25 86 LYS B O 1
ATOM 2644 N N . VAL B 1 87 ? 19.438 5.477 1.71 1 95.56 87 VAL B N 1
ATOM 2645 C CA . VAL B 1 87 ? 19.547 5.73 0.277 1 95.56 87 VAL B CA 1
ATOM 2646 C C . VAL B 1 87 ? 20.422 6.957 0.032 1 95.56 87 VAL B C 1
ATOM 2648 O O . VAL B 1 87 ? 21.188 7 -0.939 1 95.56 87 VAL B O 1
ATOM 2651 N N . ASN B 1 88 ? 20.281 7.953 0.839 1 94.56 88 ASN B N 1
ATOM 2652 C CA . ASN B 1 88 ? 21.109 9.148 0.873 1 94.56 88 ASN B CA 1
ATOM 2653 C C . ASN B 1 88 ? 21.188 9.82 -0.493 1 94.56 88 ASN B C 1
ATOM 2655 O O . ASN B 1 88 ? 22.281 10.078 -1.007 1 94.56 88 ASN B O 1
ATOM 2659 N N . SER B 1 89 ? 20.062 10.062 -1.11 1 96.12 89 SER B N 1
ATOM 2660 C CA . SER B 1 89 ? 19.969 10.758 -2.389 1 96.12 89 SER B CA 1
ATOM 2661 C C . SER B 1 89 ? 19.266 12.109 -2.23 1 96.12 89 SER B C 1
ATOM 2663 O O . SER B 1 89 ? 18.062 12.164 -1.977 1 96.12 89 SER B O 1
ATOM 2665 N N . PRO B 1 90 ? 19.984 13.141 -2.498 1 95.69 90 PRO B N 1
ATOM 2666 C CA . PRO B 1 90 ? 19.359 14.469 -2.414 1 95.69 90 PRO B CA 1
ATOM 2667 C C . PRO B 1 90 ? 18.219 14.641 -3.404 1 95.69 90 PRO B C 1
ATOM 2669 O O . PRO B 1 90 ? 17.25 15.352 -3.113 1 95.69 90 PRO B O 1
ATOM 2672 N N . VAL B 1 91 ? 18.422 14 -4.512 1 97.31 91 VAL B N 1
ATOM 2673 C CA . VAL B 1 91 ? 17.375 14.094 -5.539 1 97.31 91 VAL B CA 1
ATOM 2674 C C . VAL B 1 91 ? 16.109 13.422 -5.043 1 97.31 91 VAL B C 1
ATOM 2676 O O . VAL B 1 91 ? 15.008 13.961 -5.211 1 97.31 91 VAL B O 1
ATOM 2679 N N . LEU B 1 92 ? 16.25 12.289 -4.422 1 97.38 92 LEU B N 1
ATOM 2680 C CA . LEU B 1 92 ? 15.094 11.586 -3.881 1 97.38 92 LEU B CA 1
ATOM 2681 C C . LEU B 1 92 ? 14.461 12.383 -2.746 1 97.38 92 LEU B C 1
ATOM 2683 O O . LEU B 1 92 ? 13.234 12.5 -2.672 1 97.38 92 LEU B O 1
ATOM 2687 N N . ASP B 1 93 ? 15.258 12.953 -1.949 1 95.81 93 ASP B N 1
ATOM 2688 C CA . ASP B 1 93 ? 14.758 13.766 -0.843 1 95.81 93 ASP B CA 1
ATOM 2689 C C . ASP B 1 93 ? 13.914 14.93 -1.355 1 95.81 93 ASP B C 1
ATOM 2691 O O . ASP B 1 93 ? 12.859 15.234 -0.788 1 95.81 93 ASP B O 1
ATOM 2695 N N . MET B 1 94 ? 14.398 15.469 -2.348 1 96.38 94 MET B N 1
ATOM 2696 C CA . MET B 1 94 ? 13.688 16.594 -2.943 1 96.38 94 MET B CA 1
ATOM 2697 C C . MET B 1 94 ? 12.336 16.156 -3.5 1 96.38 94 MET B C 1
ATOM 2699 O O . MET B 1 94 ? 11.328 16.844 -3.312 1 96.38 94 MET B O 1
ATOM 2703 N N . GLU B 1 95 ? 12.305 15.008 -4.168 1 97.56 95 GLU B N 1
ATOM 2704 C CA . GLU B 1 95 ? 11.055 14.5 -4.734 1 97.56 95 GLU B CA 1
ATOM 2705 C C . GLU B 1 95 ? 10.055 14.156 -3.635 1 97.56 95 GLU B C 1
ATOM 2707 O O . GLU B 1 95 ? 8.852 14.375 -3.787 1 97.56 95 GLU B O 1
ATOM 2712 N N . ILE B 1 96 ? 10.586 13.641 -2.525 1 97.62 96 ILE B N 1
ATOM 2713 C CA . ILE B 1 96 ? 9.727 13.297 -1.397 1 97.62 96 ILE B CA 1
ATOM 2714 C C . ILE B 1 96 ? 9.125 14.562 -0.8 1 97.62 96 ILE B C 1
ATOM 2716 O O . ILE B 1 96 ? 7.938 14.609 -0.481 1 97.62 96 ILE B O 1
ATOM 2720 N N . ARG B 1 97 ? 9.898 15.602 -0.688 1 94.94 97 ARG B N 1
ATOM 2721 C CA . ARG B 1 97 ? 9.422 16.875 -0.165 1 94.94 97 ARG B CA 1
ATOM 2722 C C . ARG B 1 97 ? 8.352 17.469 -1.068 1 94.94 97 ARG B C 1
ATOM 2724 O O . ARG B 1 97 ? 7.309 17.922 -0.589 1 94.94 97 ARG B O 1
ATOM 2731 N N . LYS B 1 98 ? 8.648 17.391 -2.318 1 96.38 98 LYS B N 1
ATOM 2732 C CA . LYS B 1 98 ? 7.691 17.906 -3.293 1 96.38 98 LYS B CA 1
ATOM 2733 C C . LYS B 1 98 ? 6.355 17.188 -3.197 1 96.38 98 LYS B C 1
ATOM 2735 O O . LYS B 1 98 ? 5.293 17.812 -3.188 1 96.38 98 LYS B O 1
ATOM 2740 N N . ALA B 1 99 ? 6.48 15.883 -3.17 1 96.31 99 ALA B N 1
ATOM 2741 C CA . ALA B 1 99 ? 5.27 15.07 -3.084 1 96.31 99 ALA B CA 1
ATOM 2742 C C . ALA B 1 99 ? 4.52 15.336 -1.783 1 96.31 99 ALA B C 1
ATOM 2744 O O . ALA B 1 99 ? 3.287 15.367 -1.766 1 96.31 99 ALA B O 1
ATOM 2745 N N . THR B 1 100 ? 5.234 15.531 -0.676 1 96.44 100 THR B N 1
ATOM 2746 C CA . THR B 1 100 ? 4.629 15.812 0.622 1 96.44 100 THR B CA 1
ATOM 2747 C C . THR B 1 100 ? 3.85 17.125 0.583 1 96.44 100 THR B C 1
ATOM 2749 O O . THR B 1 100 ? 2.688 17.172 0.99 1 96.44 100 THR B O 1
ATOM 2752 N N . TYR B 1 101 ? 4.441 18.141 -0.011 1 94.5 101 TYR B N 1
ATOM 2753 C CA . TYR B 1 101 ? 3.803 19.453 -0.107 1 94.5 101 TYR B CA 1
ATOM 2754 C C . TYR B 1 101 ? 2.582 19.391 -1.016 1 94.5 101 TYR B C 1
ATOM 2756 O O . TYR B 1 101 ? 1.543 19.984 -0.708 1 94.5 101 TYR B O 1
ATOM 2764 N N . ALA B 1 102 ? 2.764 18.672 -2.072 1 94.06 102 ALA B N 1
ATOM 2765 C CA . ALA B 1 102 ? 1.659 18.547 -3.021 1 94.06 102 ALA B CA 1
ATOM 2766 C C . ALA B 1 102 ? 0.447 17.891 -2.377 1 94.06 102 ALA B C 1
ATOM 2768 O O . ALA B 1 102 ? -0.688 18.328 -2.564 1 94.06 102 ALA B O 1
ATOM 2769 N N . ASN B 1 103 ? 0.657 16.859 -1.68 1 93.94 103 ASN B N 1
ATOM 2770 C CA . ASN B 1 103 ? -0.432 16.141 -1.018 1 93.94 103 ASN B CA 1
ATOM 2771 C C . ASN B 1 103 ? -1.089 17 0.059 1 93.94 103 ASN B C 1
ATOM 2773 O O . ASN B 1 103 ? -2.314 17.016 0.187 1 93.94 103 ASN B O 1
ATOM 2777 N N . CYS B 1 104 ? -0.287 17.719 0.787 1 93.69 104 CYS B N 1
ATOM 2778 C CA . CYS B 1 104 ? -0.796 18.625 1.806 1 93.69 104 CYS B CA 1
ATOM 2779 C C . CYS B 1 104 ? -1.7 19.688 1.188 1 93.69 104 CYS B C 1
ATOM 2781 O O . CYS B 1 104 ? -2.797 19.938 1.688 1 93.69 104 CYS B O 1
ATOM 2783 N N . LYS B 1 105 ? -1.243 20.234 0.153 1 92.69 105 LYS B N 1
ATOM 2784 C CA . LYS B 1 105 ? -1.986 21.297 -0.534 1 92.69 105 LYS B CA 1
ATOM 2785 C C . LYS B 1 105 ? -3.328 20.781 -1.044 1 92.69 105 LYS B C 1
ATOM 2787 O O . LYS B 1 105 ? -4.348 21.469 -0.936 1 92.69 105 LYS B O 1
ATOM 2792 N N . ILE B 1 106 ? -3.303 19.656 -1.574 1 92.06 106 ILE B N 1
ATOM 2793 C CA . ILE B 1 106 ? -4.516 19.062 -2.137 1 92.06 106 ILE B CA 1
ATOM 2794 C C . ILE B 1 106 ? -5.547 18.844 -1.032 1 92.06 106 ILE B C 1
ATOM 2796 O O . ILE B 1 106 ? -6.723 19.188 -1.198 1 92.06 106 ILE B O 1
ATOM 2800 N N . LEU B 1 107 ? -5.188 18.375 0.069 1 92.44 107 LEU B N 1
ATOM 2801 C CA . LEU B 1 107 ? -6.094 18.141 1.187 1 92.44 107 LEU B CA 1
ATOM 2802 C C . LEU B 1 107 ? -6.652 19.438 1.731 1 92.44 107 LEU B C 1
ATOM 2804 O O . LEU B 1 107 ? -7.84 19.531 2.059 1 92.44 107 LEU B O 1
ATOM 2808 N N . LEU B 1 108 ? -5.824 20.453 1.754 1 92.5 108 LEU B N 1
ATOM 2809 C CA . LEU B 1 108 ? -6.207 21.734 2.348 1 92.5 108 LEU B CA 1
ATOM 2810 C C . LEU B 1 108 ? -7.105 22.516 1.404 1 92.5 108 LEU B C 1
ATOM 2812 O O . LEU B 1 108 ? -7.785 23.453 1.827 1 92.5 108 LEU B O 1
ATOM 2816 N N . ARG B 1 109 ? -7.066 22.125 0.215 1 89.44 109 ARG B N 1
ATOM 2817 C CA . ARG B 1 109 ? -7.891 22.828 -0.768 1 89.44 109 ARG B CA 1
ATOM 2818 C C . ARG B 1 109 ? -9.289 22.219 -0.839 1 89.44 109 ARG B C 1
ATOM 2820 O O . ARG B 1 109 ? -10.219 22.859 -1.336 1 89.44 109 ARG B O 1
ATOM 2827 N N . SER B 1 110 ? -9.398 21.031 -0.393 1 82.94 110 SER B N 1
ATOM 2828 C CA . SER B 1 110 ? -10.672 20.344 -0.481 1 82.94 110 SER B CA 1
ATOM 2829 C C . SER B 1 110 ? -11.602 20.734 0.662 1 82.94 110 SER B C 1
ATOM 2831 O O . SER B 1 110 ? -11.18 20.797 1.818 1 82.94 110 SER B O 1
ATOM 2833 N N . ASP B 1 111 ? -12.906 21 0.385 1 85.75 111 ASP B N 1
ATOM 2834 C CA . ASP B 1 111 ? -13.906 21.328 1.398 1 85.75 111 ASP B CA 1
ATOM 2835 C C . ASP B 1 111 ? -14.312 20.094 2.189 1 85.75 111 ASP B C 1
ATOM 2837 O O . ASP B 1 111 ? -14.922 20.203 3.256 1 85.75 111 ASP B O 1
ATOM 2841 N N . ILE B 1 112 ? -13.875 19.031 1.685 1 83.56 112 ILE B N 1
ATOM 2842 C CA . ILE B 1 112 ? -14.289 17.766 2.285 1 83.56 112 ILE B CA 1
ATOM 2843 C C . ILE B 1 112 ? -13.664 17.625 3.672 1 83.56 112 ILE B C 1
ATOM 2845 O O . ILE B 1 112 ? -14.281 17.062 4.578 1 83.56 112 ILE B O 1
ATOM 2849 N N . ILE B 1 113 ? -12.578 18.219 3.914 1 89.38 113 ILE B N 1
ATOM 2850 C CA . ILE B 1 113 ? -11.805 18.031 5.141 1 89.38 113 ILE B CA 1
ATOM 2851 C C . ILE B 1 113 ? -12.531 18.719 6.305 1 89.38 113 ILE B C 1
ATOM 2853 O O . ILE B 1 113 ? -12.266 18.406 7.469 1 89.38 113 ILE B O 1
ATOM 2857 N N . LYS B 1 114 ? -13.461 19.578 5.984 1 88.38 114 LYS B N 1
ATOM 2858 C CA . LYS B 1 114 ? -14.227 20.266 7.008 1 88.38 114 LYS B CA 1
ATOM 2859 C C . LYS B 1 114 ? -15.156 19.312 7.746 1 88.38 114 LYS B C 1
ATOM 2861 O O . LYS B 1 114 ? -15.367 19.438 8.953 1 88.38 114 LYS B O 1
ATOM 2866 N N . SER B 1 115 ? -15.594 18.328 7.031 1 86.19 115 SER B N 1
ATOM 2867 C CA . SER B 1 115 ? -16.609 17.469 7.609 1 86.19 115 SER B CA 1
ATOM 2868 C C . SER B 1 115 ? -16.156 16.016 7.641 1 86.19 115 SER B C 1
ATOM 2870 O O . SER B 1 115 ? -16.844 15.148 8.195 1 86.19 115 SER B O 1
ATOM 2872 N N . CYS B 1 116 ? -14.961 15.672 7.18 1 86.19 116 CYS B N 1
ATOM 2873 C CA . CYS B 1 116 ? -14.516 14.289 7.055 1 86.19 116 CYS B CA 1
ATOM 2874 C C . CYS B 1 116 ? -13.359 14.008 8 1 86.19 116 CYS B C 1
ATOM 2876 O O . CYS B 1 116 ? -12.258 14.523 7.816 1 86.19 116 CYS B O 1
ATOM 2878 N N . SER B 1 117 ? -13.641 13.148 8.898 1 88.94 117 SER B N 1
ATOM 2879 C CA . SER B 1 117 ? -12.617 12.812 9.883 1 88.94 117 SER B CA 1
ATOM 2880 C C . SER B 1 117 ? -11.477 12.031 9.25 1 88.94 117 SER B C 1
ATOM 2882 O O . SER B 1 117 ? -10.32 12.172 9.656 1 88.94 117 SER B O 1
ATOM 2884 N N . GLY B 1 118 ? -11.82 11.258 8.203 1 88.88 118 GLY B N 1
ATOM 2885 C CA . GLY B 1 118 ? -10.789 10.508 7.504 1 88.88 118 GLY B CA 1
ATOM 2886 C C . GLY B 1 118 ? -9.766 11.398 6.824 1 88.88 118 GLY B C 1
ATOM 2887 O O . GLY B 1 118 ? -8.555 11.156 6.926 1 88.88 118 GLY B O 1
ATOM 2888 N N . GLU B 1 119 ? -10.188 12.414 6.223 1 90.62 119 GLU B N 1
ATOM 2889 C CA . GLU B 1 119 ? -9.297 13.367 5.566 1 90.62 119 GLU B CA 1
ATOM 2890 C C . GLU B 1 119 ? -8.461 14.133 6.582 1 90.62 119 GLU B C 1
ATOM 2892 O O . GLU B 1 119 ? -7.285 14.422 6.34 1 90.62 119 GLU B O 1
ATOM 2897 N N . ARG B 1 120 ? -9.062 14.453 7.68 1 94.31 120 ARG B N 1
ATOM 2898 C CA . ARG B 1 120 ? -8.312 15.133 8.734 1 94.31 120 ARG B CA 1
ATOM 2899 C C . ARG B 1 120 ? -7.191 14.242 9.258 1 94.31 120 ARG B C 1
ATOM 2901 O O . ARG B 1 120 ? -6.098 14.727 9.547 1 94.31 120 ARG B O 1
ATOM 2908 N N . THR B 1 121 ? -7.512 12.961 9.344 1 95.44 121 THR B N 1
ATOM 2909 C CA . THR B 1 121 ? -6.496 12.016 9.789 1 95.44 121 THR B CA 1
ATOM 2910 C C . THR B 1 121 ? -5.328 11.969 8.812 1 95.44 121 THR B C 1
ATOM 2912 O O . THR B 1 121 ? -4.168 11.922 9.227 1 95.44 121 THR B O 1
ATOM 2915 N N . LEU B 1 122 ? -5.668 11.992 7.539 1 95.56 122 LEU B N 1
ATOM 2916 C CA . LEU B 1 122 ? -4.625 12.016 6.52 1 95.56 122 LEU B CA 1
ATOM 2917 C C . LEU B 1 122 ? -3.734 13.242 6.684 1 95.56 122 LEU B C 1
ATOM 2919 O O . LEU B 1 122 ? -2.508 13.125 6.66 1 95.56 122 LEU B O 1
ATOM 2923 N N . LEU B 1 123 ? -4.312 14.414 6.863 1 96.38 123 LEU B N 1
ATOM 2924 C CA . LEU B 1 123 ? -3.562 15.656 7.035 1 96.38 123 LEU B CA 1
ATOM 2925 C C . LEU B 1 123 ? -2.734 15.617 8.312 1 96.38 123 LEU B C 1
ATOM 2927 O O . LEU B 1 123 ? -1.585 16.062 8.328 1 96.38 123 LEU B O 1
ATOM 2931 N N . LYS B 1 124 ? -3.305 15.094 9.32 1 96.88 124 LYS B N 1
ATOM 2932 C CA . LYS B 1 124 ? -2.6 14.922 10.586 1 96.88 124 LYS B CA 1
ATOM 2933 C C . LYS B 1 124 ? -1.348 14.07 10.414 1 96.88 124 LYS B C 1
ATOM 2935 O O . LYS B 1 124 ? -0.283 14.398 10.938 1 96.88 124 LYS B O 1
ATOM 2940 N N . ASN B 1 125 ? -1.506 13 9.664 1 97.44 125 ASN B N 1
ATOM 2941 C CA . ASN B 1 125 ? -0.378 12.109 9.406 1 97.44 125 ASN B CA 1
ATOM 2942 C C . ASN B 1 125 ? 0.722 12.82 8.617 1 97.44 125 ASN B C 1
ATOM 2944 O O . ASN B 1 125 ? 1.908 12.617 8.883 1 97.44 125 ASN B O 1
ATOM 2948 N N . ILE B 1 126 ? 0.311 13.594 7.719 1 97.19 126 ILE B N 1
ATOM 2949 C CA . ILE B 1 126 ? 1.286 14.383 6.969 1 97.19 126 ILE B CA 1
ATOM 2950 C C . ILE B 1 126 ? 2.016 15.336 7.91 1 97.19 126 ILE B C 1
ATOM 2952 O O . ILE B 1 126 ? 3.229 15.523 7.801 1 97.19 126 ILE B O 1
ATOM 2956 N N . GLY B 1 127 ? 1.274 15.953 8.805 1 97.38 127 GLY B N 1
ATOM 2957 C CA . GLY B 1 127 ? 1.891 16.812 9.805 1 97.38 127 GLY B CA 1
ATOM 2958 C C . GLY B 1 127 ? 2.943 16.094 10.633 1 97.38 127 GLY B C 1
ATOM 2959 O O . GLY B 1 127 ? 4.043 16.625 10.828 1 97.38 127 GLY B O 1
ATOM 2960 N N . SER B 1 128 ? 2.58 14.93 11.086 1 97.69 128 SER B N 1
ATOM 2961 C CA . SER B 1 128 ? 3.529 14.125 11.844 1 97.69 128 SER B CA 1
ATOM 2962 C C . SER B 1 128 ? 4.785 13.836 11.031 1 97.69 128 SER B C 1
ATOM 2964 O O . SER B 1 128 ? 5.898 13.883 11.562 1 97.69 128 SER B O 1
ATOM 2966 N N . TRP B 1 129 ? 4.594 13.57 9.82 1 97.69 129 TRP B N 1
ATOM 2967 C CA . TRP B 1 129 ? 5.703 13.328 8.906 1 97.69 129 TRP B CA 1
ATOM 2968 C C . TRP B 1 129 ? 6.59 14.562 8.781 1 97.69 129 TRP B C 1
ATOM 2970 O O . TRP B 1 129 ? 7.816 14.461 8.852 1 97.69 129 TRP B O 1
ATOM 2980 N N . PHE B 1 130 ? 5.977 15.734 8.625 1 95.69 130 PHE B N 1
ATOM 2981 C CA . PHE B 1 130 ? 6.719 16.984 8.547 1 95.69 130 PHE B CA 1
ATOM 2982 C C . PHE B 1 130 ? 7.586 17.172 9.789 1 95.69 130 PHE B C 1
ATOM 2984 O O . PHE B 1 130 ? 8.766 17.516 9.68 1 95.69 130 PHE B O 1
ATOM 2991 N N . GLY B 1 131 ? 7.047 16.969 10.891 1 96 131 GLY B N 1
ATOM 2992 C CA . GLY B 1 131 ? 7.777 17.156 12.141 1 96 131 GLY B CA 1
ATOM 2993 C C . GLY B 1 131 ? 8.977 16.234 12.266 1 96 131 GLY B C 1
ATOM 2994 O O . GLY B 1 131 ? 10.094 16.688 12.516 1 96 131 GLY B O 1
ATOM 2995 N N . LYS B 1 132 ? 8.734 14.984 12.008 1 96 132 LYS B N 1
ATOM 2996 C CA . LYS B 1 132 ? 9.789 13.977 12.148 1 96 132 LYS B CA 1
ATOM 2997 C C . LYS B 1 132 ? 10.883 14.18 11.102 1 96 132 LYS B C 1
ATOM 2999 O O . LYS B 1 132 ? 12.07 14.039 11.406 1 96 132 LYS B O 1
ATOM 3004 N N . SER B 1 133 ? 10.438 14.477 9.922 1 94.94 133 SER B N 1
ATOM 3005 C CA . SER B 1 133 ? 11.414 14.656 8.852 1 94.94 133 SER B CA 1
ATOM 3006 C C . SER B 1 133 ? 12.273 15.891 9.086 1 94.94 133 SER B C 1
ATOM 3008 O O . SER B 1 133 ? 13.461 15.898 8.742 1 94.94 133 SER B O 1
ATOM 3010 N N . ALA B 1 134 ? 11.664 16.922 9.641 1 91.75 134 ALA B N 1
ATOM 3011 C CA . ALA B 1 134 ? 12.438 18.125 9.961 1 91.75 134 ALA B CA 1
ATOM 3012 C C . ALA B 1 134 ? 13.578 17.797 10.922 1 91.75 134 ALA B C 1
ATOM 3014 O O . ALA B 1 134 ? 14.719 18.203 10.703 1 91.75 134 ALA B O 1
ATOM 3015 N N . ILE B 1 135 ? 13.297 17.031 11.883 1 89.81 135 ILE B N 1
ATOM 3016 C CA . ILE B 1 135 ? 14.297 16.641 12.875 1 89.81 135 ILE B CA 1
ATOM 3017 C C . ILE B 1 135 ? 15.383 15.797 12.211 1 89.81 135 ILE B C 1
ATOM 3019 O O . ILE B 1 135 ? 16.578 16.031 12.43 1 89.81 135 ILE B O 1
ATOM 3023 N N . GLN B 1 136 ? 14.961 14.891 11.398 1 88.19 136 GLN B N 1
ATOM 3024 C CA . GLN B 1 136 ? 15.898 14 10.719 1 88.19 136 GLN B CA 1
ATOM 3025 C C . GLN B 1 136 ? 16.828 14.781 9.797 1 88.19 136 GLN B C 1
ATOM 3027 O O . GLN B 1 136 ? 17.984 14.398 9.602 1 88.19 136 GLN B O 1
ATOM 3032 N N . TRP B 1 137 ? 16.328 15.812 9.266 1 85.62 137 TRP B N 1
ATOM 3033 C CA . TRP B 1 137 ? 17.109 16.625 8.352 1 85.62 137 TRP B CA 1
ATOM 3034 C C . TRP B 1 137 ? 17.812 17.766 9.102 1 85.62 137 TRP B C 1
ATOM 3036 O O . TRP B 1 137 ? 18.266 18.734 8.492 1 85.62 137 TRP B O 1
ATOM 3046 N N . ASN B 1 138 ? 17.828 17.641 10.43 1 84.38 138 ASN B N 1
ATOM 3047 C CA . ASN B 1 138 ? 18.516 18.547 11.328 1 84.38 138 ASN B CA 1
ATOM 3048 C C . ASN B 1 138 ? 17.922 19.953 11.258 1 84.38 138 ASN B C 1
ATOM 3050 O O . ASN B 1 138 ? 18.672 20.938 11.227 1 84.38 138 ASN B O 1
ATOM 3054 N N . GLN B 1 139 ? 16.719 19.938 11.078 1 84.56 139 GLN B N 1
ATOM 3055 C CA . GLN B 1 139 ? 15.961 21.172 11.109 1 84.56 139 GLN B CA 1
ATOM 3056 C C . GLN B 1 139 ? 14.992 21.203 12.289 1 84.56 139 GLN B C 1
ATOM 3058 O O . GLN B 1 139 ? 14.68 20.156 12.867 1 84.56 139 GLN B O 1
ATOM 3063 N N . ASP B 1 140 ? 14.703 22.484 12.625 1 83.88 140 ASP B N 1
ATOM 3064 C CA . ASP B 1 140 ? 13.625 22.688 13.594 1 83.88 140 ASP B CA 1
ATOM 3065 C C . ASP B 1 140 ? 12.266 22.766 12.898 1 83.88 140 ASP B C 1
ATOM 3067 O O . ASP B 1 140 ? 12.094 23.5 11.93 1 83.88 140 ASP B O 1
ATOM 3071 N N . PRO B 1 141 ? 11.336 21.984 13.398 1 84.56 141 PRO B N 1
ATOM 3072 C CA . PRO B 1 141 ? 10.008 22.016 12.781 1 84.56 141 PRO B CA 1
ATOM 3073 C C . PRO B 1 141 ? 9.422 23.422 12.703 1 84.56 141 PRO B C 1
ATOM 3075 O O . PRO B 1 141 ? 8.547 23.688 11.875 1 84.56 141 PRO B O 1
ATOM 3078 N N . SER B 1 142 ? 9.898 24.297 13.555 1 80.75 142 SER B N 1
ATOM 3079 C CA . SER B 1 142 ? 9.445 25.672 13.516 1 80.75 142 SER B CA 1
ATOM 3080 C C . SER B 1 142 ? 9.914 26.375 12.242 1 80.75 142 SER B C 1
ATOM 3082 O O . SER B 1 142 ? 9.438 27.469 11.922 1 80.75 142 SER B O 1
ATOM 3084 N N . THR B 1 143 ? 10.711 25.656 11.508 1 80.12 143 THR B N 1
ATOM 3085 C CA . THR B 1 143 ? 11.18 26.203 10.234 1 80.12 143 THR B CA 1
ATOM 3086 C C . THR B 1 143 ? 10.016 26.375 9.266 1 80.12 143 THR B C 1
ATOM 3088 O O . THR B 1 143 ? 10.094 27.188 8.336 1 80.12 143 THR B O 1
ATOM 3091 N N . TYR B 1 144 ? 8.945 25.703 9.609 1 86.81 144 TYR B N 1
ATOM 3092 C CA . TYR B 1 144 ? 7.781 25.766 8.727 1 86.81 144 TYR B CA 1
ATOM 3093 C C . TYR B 1 144 ? 6.867 26.922 9.109 1 86.81 144 TYR B C 1
ATOM 3095 O O . TYR B 1 144 ? 5.809 27.109 8.5 1 86.81 144 TYR B O 1
ATOM 3103 N N . VAL B 1 145 ? 7.234 27.75 10.016 1 84.44 145 VAL B N 1
ATOM 3104 C CA . VAL B 1 145 ? 6.391 28.781 10.602 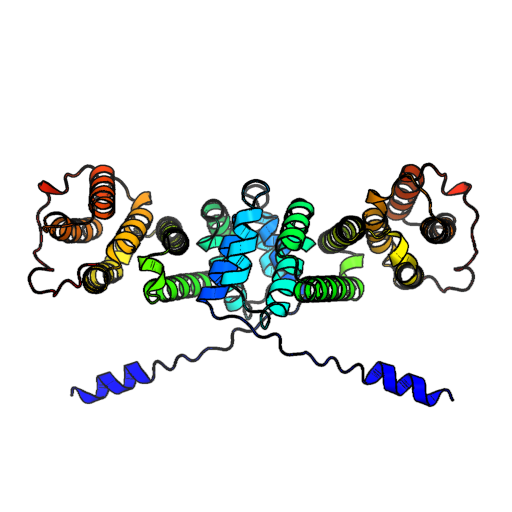1 84.44 145 VAL B CA 1
ATOM 3105 C C . VAL B 1 145 ? 5.922 29.734 9.523 1 84.44 145 VAL B C 1
ATOM 3107 O O . VAL B 1 145 ? 4.762 30.156 9.516 1 84.44 145 VAL B O 1
ATOM 3110 N N . ASP B 1 146 ? 6.809 30.047 8.617 1 88.69 146 ASP B N 1
ATOM 3111 C CA . ASP B 1 146 ? 6.48 31 7.57 1 88.69 146 ASP B CA 1
ATOM 3112 C C . ASP B 1 146 ? 5.289 30.516 6.738 1 88.69 146 ASP B C 1
ATOM 3114 O O . ASP B 1 146 ? 4.5 31.328 6.25 1 88.69 146 ASP B O 1
ATOM 3118 N N . GLY B 1 147 ? 5.246 29.281 6.637 1 90.5 147 GLY B N 1
ATOM 3119 C CA . GLY B 1 147 ? 4.137 28.703 5.887 1 90.5 147 GLY B CA 1
ATOM 3120 C C . GLY B 1 147 ? 2.916 28.438 6.746 1 90.5 147 GLY B C 1
ATOM 3121 O O . GLY B 1 147 ? 1.786 28.469 6.254 1 90.5 147 GLY B O 1
ATOM 3122 N N . LEU B 1 148 ? 3.105 28.266 8 1 94.19 148 LEU B N 1
ATOM 3123 C CA . LEU B 1 148 ? 2.025 27.844 8.891 1 94.19 148 LEU B CA 1
ATOM 3124 C C . LEU B 1 148 ? 1.173 29.031 9.305 1 94.19 148 LEU B C 1
ATOM 3126 O O . LEU B 1 148 ? -0.041 28.906 9.484 1 94.19 148 LEU B O 1
ATOM 3130 N N . ILE B 1 149 ? 1.771 30.25 9.383 1 93.5 149 ILE B N 1
ATOM 3131 C CA . ILE B 1 149 ? 1.051 31.438 9.836 1 93.5 149 ILE B CA 1
ATOM 3132 C C . ILE B 1 149 ? -0.035 31.797 8.82 1 93.5 149 ILE B C 1
ATOM 3134 O O . ILE B 1 149 ? -1.214 31.891 9.172 1 93.5 149 ILE B O 1
ATOM 3138 N N . PRO B 1 150 ? 0.371 31.953 7.555 1 93.38 150 PRO B N 1
ATOM 3139 C CA . PRO B 1 150 ? -0.675 32.219 6.562 1 93.38 150 PRO B CA 1
ATOM 3140 C C . PRO B 1 150 ? -1.717 31.094 6.492 1 93.38 150 PRO B C 1
ATOM 3142 O O . PRO B 1 150 ? -2.889 31.359 6.215 1 93.38 150 PRO B O 1
ATOM 3145 N N . LEU B 1 151 ? -1.321 29.938 6.762 1 94.62 151 LEU B N 1
ATOM 3146 C CA . LEU B 1 151 ? -2.238 28.797 6.734 1 94.62 151 LEU B CA 1
ATOM 3147 C C . LEU B 1 151 ? -3.289 28.922 7.832 1 94.62 151 LEU B C 1
ATOM 3149 O O . LEU B 1 151 ? -4.469 28.641 7.602 1 94.62 151 LEU B O 1
ATOM 3153 N N . ILE B 1 152 ? -2.9 29.359 8.977 1 94.81 152 ILE B N 1
ATOM 3154 C CA . ILE B 1 152 ? -3.82 29.531 10.102 1 94.81 152 ILE B CA 1
ATOM 3155 C C . ILE B 1 152 ? -4.836 30.625 9.773 1 94.81 152 ILE B C 1
ATOM 3157 O O . ILE B 1 152 ? -6.035 30.453 10.016 1 94.81 152 ILE B O 1
ATOM 3161 N N . VAL B 1 153 ? -4.383 31.641 9.203 1 92.75 153 VAL B N 1
ATOM 3162 C CA . VAL B 1 153 ? -5.258 32.75 8.852 1 92.75 153 VAL B CA 1
ATOM 3163 C C . VAL B 1 153 ? -6.285 32.281 7.816 1 92.75 153 VAL B C 1
ATOM 3165 O O . VAL B 1 153 ? -7.48 32.531 7.965 1 92.75 153 VAL B O 1
ATOM 3168 N N . LYS B 1 154 ? -5.809 31.625 6.84 1 92.12 154 LYS B N 1
ATOM 3169 C CA . LYS B 1 154 ? -6.691 31.094 5.801 1 92.12 154 LYS B CA 1
ATOM 3170 C C . LYS B 1 154 ? -7.699 30.109 6.379 1 92.12 154 LYS B C 1
ATOM 3172 O O . LYS B 1 154 ? -8.867 30.109 5.992 1 92.12 154 LYS B O 1
ATOM 3177 N N . ALA B 1 155 ? -7.219 29.266 7.262 1 93.69 155 ALA B N 1
ATOM 3178 C CA . ALA B 1 155 ? -8.086 28.281 7.895 1 93.69 155 ALA B CA 1
ATOM 3179 C C . ALA B 1 155 ? -9.188 28.953 8.703 1 93.69 155 ALA B C 1
ATOM 3181 O O . ALA B 1 155 ? -10.328 28.484 8.727 1 93.69 155 ALA B O 1
ATOM 3182 N N . TYR B 1 156 ? -8.805 30 9.289 1 90.31 156 TYR B N 1
ATOM 3183 C CA . TYR B 1 156 ? -9.766 30.766 10.07 1 90.31 156 TYR B CA 1
ATOM 3184 C C . TYR B 1 156 ? -10.859 31.344 9.18 1 90.31 156 TYR B C 1
ATOM 3186 O O . TYR B 1 156 ? -12.031 31.375 9.562 1 90.31 156 TYR B O 1
ATOM 3194 N N . GLN B 1 157 ? -10.523 31.672 8.023 1 89.38 157 GLN B N 1
ATOM 3195 C CA . GLN B 1 157 ? -11.461 32.281 7.082 1 89.38 157 GLN B CA 1
ATOM 3196 C C . GLN B 1 157 ? -12.336 31.219 6.422 1 89.38 157 GLN B C 1
ATOM 3198 O O . GLN B 1 157 ? -13.508 31.469 6.129 1 89.38 157 GLN B O 1
ATOM 3203 N N . LYS B 1 158 ? -11.852 30.047 6.254 1 89.81 158 LYS B N 1
ATOM 3204 C CA . LYS B 1 158 ? -12.523 29.047 5.414 1 89.81 158 LYS B CA 1
ATOM 3205 C C . LYS B 1 158 ? -13.156 27.953 6.266 1 89.81 158 LYS B C 1
ATOM 3207 O O . LYS B 1 158 ? -13.766 27.016 5.73 1 89.81 158 LYS B O 1
ATOM 3212 N N . GLY B 1 159 ? -13.008 28 7.496 1 87.88 159 GLY B N 1
ATOM 3213 C CA . GLY B 1 159 ? -13.609 27.016 8.375 1 87.88 159 GLY B CA 1
ATOM 3214 C C . GLY B 1 159 ? -12.828 25.719 8.445 1 87.88 159 GLY B C 1
ATOM 3215 O O . GLY B 1 159 ? -13.414 24.641 8.57 1 87.88 159 GLY B O 1
ATOM 3216 N N . LEU B 1 160 ? -11.586 25.75 8.281 1 92.25 160 LEU B N 1
ATOM 3217 C CA . LEU B 1 160 ? -10.711 24.578 8.281 1 92.25 160 LEU B CA 1
ATOM 3218 C C . LEU B 1 160 ? -9.906 24.516 9.578 1 92.25 160 LEU B C 1
ATOM 3220 O O . LEU B 1 160 ? -8.875 23.828 9.633 1 92.25 160 LEU B O 1
ATOM 3224 N N . MET B 1 161 ? -10.297 25.156 10.578 1 93.06 161 MET B N 1
ATOM 3225 C CA . MET B 1 161 ? -9.445 25.406 11.734 1 93.06 161 MET B CA 1
ATOM 3226 C C . MET B 1 161 ? -9.133 24.125 12.484 1 93.06 161 MET B C 1
ATOM 3228 O O . MET B 1 161 ? -8 23.891 12.898 1 93.06 161 MET B O 1
ATOM 3232 N N . LEU B 1 162 ? -10.156 23.328 12.648 1 94.81 162 LEU B N 1
ATOM 3233 C CA . LEU B 1 162 ? -9.922 22.109 13.391 1 94.81 162 LEU B CA 1
ATOM 3234 C C . LEU B 1 162 ? -8.836 21.266 12.734 1 94.81 162 LEU B C 1
ATOM 3236 O O . LEU B 1 162 ? -7.891 20.828 13.398 1 94.81 162 LEU B O 1
ATOM 3240 N N . ALA B 1 163 ? -8.938 21.062 11.414 1 95.69 163 ALA B N 1
ATOM 3241 C CA . ALA B 1 163 ? -7.969 20.281 10.656 1 95.69 163 ALA B CA 1
ATOM 3242 C C . ALA B 1 163 ? -6.574 20.891 10.742 1 95.69 163 ALA B C 1
ATOM 3244 O O . ALA B 1 163 ? -5.586 20.188 10.945 1 95.69 163 ALA B O 1
ATOM 3245 N N . VAL B 1 164 ? -6.5 22.172 10.648 1 96.5 164 VAL B N 1
ATOM 3246 C CA . VAL B 1 164 ? -5.227 22.891 10.602 1 96.5 164 VAL B CA 1
ATOM 3247 C C . VAL B 1 164 ? -4.566 22.859 11.977 1 96.5 164 VAL B C 1
ATOM 3249 O O . VAL B 1 164 ? -3.348 22.688 12.086 1 96.5 164 VAL B O 1
ATOM 3252 N N . VAL B 1 165 ? -5.34 23 13.039 1 96.81 165 VAL B N 1
ATOM 3253 C CA . VAL B 1 165 ? -4.785 22.969 14.391 1 96.81 165 VAL B CA 1
ATOM 3254 C C . VAL B 1 165 ? -4.203 21.594 14.68 1 96.81 165 VAL B C 1
ATOM 3256 O O . VAL B 1 165 ? -3.109 21.469 15.242 1 96.81 165 VAL B O 1
ATOM 3259 N N . GLN B 1 166 ? -4.926 20.547 14.281 1 97.06 166 GLN B N 1
ATOM 3260 C CA . GLN B 1 166 ? -4.434 19.172 14.469 1 97.06 166 GLN B CA 1
ATOM 3261 C C . GLN B 1 166 ? -3.158 18.938 13.664 1 97.06 166 GLN B C 1
ATOM 3263 O O . GLN B 1 166 ? -2.213 18.328 14.156 1 97.06 166 GLN B O 1
ATOM 3268 N N . PHE B 1 167 ? -3.158 19.453 12.461 1 97.31 167 PHE B N 1
ATOM 3269 C CA . PHE B 1 167 ? -2.014 19.375 11.555 1 97.31 167 PHE B CA 1
ATOM 3270 C C . PHE B 1 167 ? -0.791 20.047 12.172 1 97.31 167 PHE B C 1
ATOM 3272 O O . PHE B 1 167 ? 0.283 19.438 12.242 1 97.31 167 PHE B O 1
ATOM 3279 N N . ILE B 1 168 ? -0.957 21.219 12.688 1 96.69 168 ILE B N 1
ATOM 3280 C CA . ILE B 1 168 ? 0.126 22 13.266 1 96.69 168 ILE B CA 1
ATOM 3281 C C . ILE B 1 168 ? 0.629 21.344 14.547 1 96.69 168 ILE B C 1
ATOM 3283 O O . ILE B 1 168 ? 1.837 21.281 14.789 1 96.69 168 ILE B O 1
ATOM 3287 N N . SER B 1 169 ? -0.289 20.875 15.344 1 96.81 169 SER B N 1
ATOM 3288 C CA . SER B 1 169 ? 0.088 20.203 16.578 1 96.81 169 SER B CA 1
ATOM 3289 C C . SER B 1 169 ? 1.017 19.016 16.297 1 96.81 169 SER B C 1
ATOM 3291 O O . SER B 1 169 ? 1.991 18.812 17.031 1 96.81 169 SER B O 1
ATOM 3293 N N . LYS B 1 170 ? 0.725 18.281 15.234 1 97.12 170 LYS B N 1
ATOM 3294 C CA . LYS B 1 170 ? 1.543 17.125 14.891 1 97.12 170 LYS B CA 1
ATOM 3295 C C . LYS B 1 170 ? 2.908 17.547 14.359 1 97.12 170 LYS B C 1
ATOM 3297 O O . LYS B 1 170 ? 3.918 16.906 14.633 1 97.12 170 LYS B O 1
ATOM 3302 N N . ILE B 1 171 ? 2.906 18.625 13.617 1 96.81 171 ILE B N 1
ATOM 3303 C CA . ILE B 1 171 ? 4.16 19.156 13.094 1 96.81 171 ILE B CA 1
ATOM 3304 C C . ILE B 1 171 ? 5.094 19.516 14.25 1 96.81 171 ILE B C 1
ATOM 3306 O O . ILE B 1 171 ? 6.293 19.25 14.195 1 96.81 171 ILE B O 1
ATOM 3310 N N . LEU B 1 172 ? 4.586 20.062 15.312 1 95.81 172 LEU B N 1
ATOM 3311 C CA . LEU B 1 172 ? 5.387 20.641 16.391 1 95.81 172 LEU B CA 1
ATOM 3312 C C . LEU B 1 172 ? 5.656 19.609 17.484 1 95.81 172 LEU B C 1
ATOM 3314 O O . LEU B 1 172 ? 6.434 19.875 18.406 1 95.81 172 LEU B O 1
ATOM 3318 N N . GLU B 1 173 ? 5.133 18.453 17.422 1 95.62 173 GLU B N 1
ATOM 3319 C CA . GLU B 1 173 ? 5.191 17.438 18.453 1 95.62 173 GLU B CA 1
ATOM 3320 C C . GLU B 1 173 ? 6.637 17.094 18.812 1 95.62 173 GLU B C 1
ATOM 3322 O O . GLU B 1 173 ? 6.984 16.984 19.984 1 95.62 173 GLU B O 1
ATOM 3327 N N . PRO B 1 174 ? 7.48 16.969 17.859 1 93.44 174 PRO B N 1
ATOM 3328 C CA . PRO B 1 174 ? 8.852 16.578 18.188 1 93.44 174 PRO B CA 1
ATOM 3329 C C . PRO B 1 174 ? 9.602 17.688 18.938 1 93.44 174 PRO B C 1
ATOM 3331 O O . PRO B 1 174 ? 10.641 17.422 19.562 1 93.44 174 PRO B O 1
ATOM 3334 N N . CYS B 1 175 ? 9.188 18.875 18.875 1 90.44 175 CYS B N 1
ATOM 3335 C CA . CYS B 1 175 ? 9.891 20 19.5 1 90.44 175 CYS B CA 1
ATOM 3336 C C . CYS B 1 175 ? 9.359 20.266 20.906 1 90.44 175 CYS B C 1
ATOM 3338 O O . CYS B 1 175 ? 9.914 21.078 21.625 1 90.44 175 CYS B O 1
ATOM 3340 N N . GLN B 1 176 ? 8.289 19.625 21.266 1 90.88 176 GLN B N 1
ATOM 3341 C CA . GLN B 1 176 ? 7.684 19.859 22.562 1 90.88 176 GLN B CA 1
ATOM 3342 C C . GLN B 1 176 ? 8.602 19.375 23.688 1 90.88 176 GLN B C 1
ATOM 3344 O O . GLN B 1 176 ? 9.32 18.391 23.531 1 90.88 176 GLN B O 1
ATOM 3349 N N . PRO B 1 177 ? 8.773 20.094 24.703 1 91.12 177 PRO B N 1
ATOM 3350 C CA . PRO B 1 177 ? 8.031 21.281 25.109 1 91.12 177 PRO B CA 1
ATOM 3351 C C . PRO B 1 177 ? 8.797 22.578 24.828 1 91.12 177 PRO B C 1
ATOM 3353 O O . PRO B 1 177 ? 8.461 23.625 25.391 1 91.12 177 PRO B O 1
ATOM 3356 N N . ILE B 1 178 ? 9.812 22.5 24.062 1 89.25 178 ILE B N 1
ATOM 3357 C CA . ILE B 1 178 ? 10.68 23.641 23.781 1 89.25 178 ILE B CA 1
ATOM 3358 C C . ILE B 1 178 ? 9.945 24.656 22.906 1 89.25 178 ILE B C 1
ATOM 3360 O O . ILE B 1 178 ? 9.422 24.297 21.844 1 89.25 178 ILE B O 1
ATOM 3364 N N . ILE B 1 179 ? 9.938 25.875 23.422 1 90.5 179 ILE B N 1
ATOM 3365 C CA . ILE B 1 179 ? 9.258 26.938 22.688 1 90.5 179 ILE B CA 1
ATOM 3366 C C . ILE B 1 179 ? 10.289 27.797 21.953 1 90.5 179 ILE B C 1
ATOM 3368 O O . ILE B 1 179 ? 11.156 28.391 22.594 1 90.5 179 ILE B O 1
ATOM 3372 N N . SER B 1 180 ? 10.25 27.797 20.688 1 90 180 SER B N 1
ATOM 3373 C CA . SER B 1 180 ? 11.078 28.672 19.859 1 90 180 SER B CA 1
ATOM 3374 C C . SER B 1 180 ? 10.32 29.938 19.453 1 90 180 SER B C 1
ATOM 3376 O O . SER B 1 180 ? 9.125 30.062 19.734 1 90 180 SER B O 1
ATOM 3378 N N . VAL B 1 181 ? 11.016 30.844 18.844 1 88.44 181 VAL B N 1
ATOM 3379 C CA . VAL B 1 181 ? 10.391 32.094 18.375 1 88.44 181 VAL B CA 1
ATOM 3380 C C . VAL B 1 181 ? 9.258 31.75 17.406 1 88.44 181 VAL B C 1
ATOM 3382 O O . VAL B 1 181 ? 8.172 32.344 17.484 1 88.44 181 VAL B O 1
ATOM 3385 N N . GLY B 1 182 ? 9.508 30.797 16.609 1 89.62 182 GLY B N 1
ATOM 3386 C CA . GLY B 1 182 ? 8.508 30.391 15.641 1 89.62 182 GLY B CA 1
ATOM 3387 C C . GLY B 1 182 ? 7.293 29.734 16.266 1 89.62 182 GLY B C 1
ATOM 3388 O O . GLY B 1 182 ? 6.156 30.016 15.898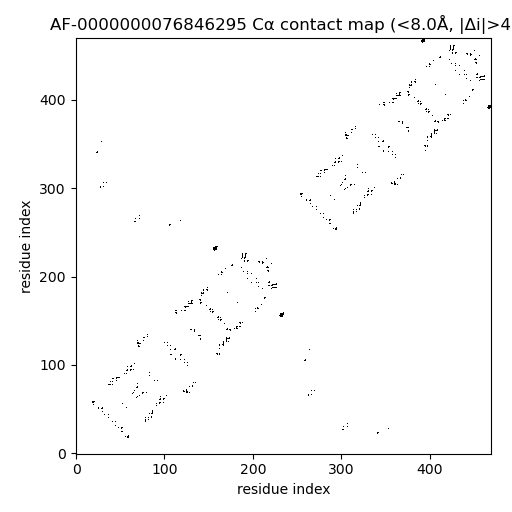 1 89.62 182 GLY B O 1
ATOM 3389 N N . THR B 1 183 ? 7.602 28.891 17.188 1 91.69 183 THR B N 1
ATOM 3390 C CA . THR B 1 183 ? 6.504 28.234 17.891 1 91.69 183 THR B CA 1
ATOM 3391 C C . THR B 1 183 ? 5.656 29.25 18.641 1 91.69 183 THR B C 1
ATOM 3393 O O . THR B 1 183 ? 4.43 29.141 18.688 1 91.69 183 THR B O 1
ATOM 3396 N N . MET B 1 184 ? 6.348 30.203 19.156 1 90.75 184 MET B N 1
ATOM 3397 C CA . MET B 1 184 ? 5.648 31.234 19.906 1 90.75 184 MET B CA 1
ATOM 3398 C C . MET B 1 184 ? 4.715 32.031 19.016 1 90.75 184 MET B C 1
ATOM 3400 O O . MET B 1 184 ? 3.619 32.406 19.422 1 90.75 184 MET B O 1
ATOM 3404 N N . GLU B 1 185 ? 5.168 32.344 17.875 1 91.69 185 GLU B N 1
ATOM 3405 C CA . GLU B 1 185 ? 4.328 33.062 16.906 1 91.69 185 GLU B CA 1
ATOM 3406 C C . GLU B 1 185 ? 3.057 32.281 16.594 1 91.69 185 GLU B C 1
ATOM 3408 O O . GLU B 1 185 ? 1.972 32.844 16.516 1 91.69 185 GLU B O 1
ATOM 3413 N N . ILE B 1 186 ? 3.217 31.016 16.469 1 94.06 186 ILE B N 1
ATOM 3414 C CA . ILE B 1 186 ? 2.084 30.156 16.172 1 94.06 186 ILE B CA 1
ATOM 3415 C C . ILE B 1 186 ? 1.126 30.125 17.359 1 94.06 186 ILE B C 1
ATOM 3417 O O . ILE B 1 186 ? -0.083 30.312 17.188 1 94.06 186 ILE B O 1
ATOM 3421 N N . LEU B 1 187 ? 1.68 29.938 18.531 1 94.19 187 LEU B N 1
ATOM 3422 C CA . LEU B 1 187 ? 0.869 29.859 19.734 1 94.19 187 LEU B CA 1
ATOM 3423 C C . LEU B 1 187 ? 0.138 31.172 19.984 1 94.19 187 LEU B C 1
ATOM 3425 O O . LEU B 1 187 ? -1.027 31.172 20.391 1 94.19 187 LEU B O 1
ATOM 3429 N N . SER B 1 188 ? 0.798 32.25 19.734 1 93.44 188 SER B N 1
ATOM 3430 C CA . SER B 1 188 ? 0.189 33.562 19.922 1 93.44 188 SER B CA 1
ATOM 3431 C C . SER B 1 188 ? -1.031 33.719 19.031 1 93.44 188 SER B C 1
ATOM 3433 O O . SER B 1 188 ? -2.064 34.219 19.469 1 93.44 188 SER B O 1
ATOM 3435 N N . LEU B 1 189 ? -0.861 33.344 17.859 1 93.38 189 LEU B N 1
ATOM 3436 C CA . LEU B 1 189 ? -1.958 33.438 16.906 1 93.38 189 LEU B CA 1
ATOM 3437 C C . LEU B 1 189 ? -3.115 32.531 17.312 1 93.38 189 LEU B C 1
ATOM 3439 O O . LEU B 1 189 ? -4.281 32.938 17.234 1 93.38 189 LEU B O 1
ATOM 3443 N N . LEU B 1 190 ? -2.836 31.375 17.75 1 95.06 190 LEU B N 1
ATOM 3444 C CA . LEU B 1 190 ? -3.869 30.422 18.172 1 95.06 190 LEU B CA 1
ATOM 3445 C C . LEU B 1 190 ? -4.555 30.891 19.453 1 95.06 190 LEU B C 1
ATOM 3447 O O . LEU B 1 190 ? -5.746 30.641 19.641 1 95.06 190 LEU B O 1
ATOM 3451 N N . ALA B 1 191 ? -3.805 31.578 20.234 1 94.19 191 ALA B N 1
ATOM 3452 C CA . ALA B 1 191 ? -4.387 32.156 21.453 1 94.19 191 ALA B CA 1
ATOM 3453 C C . ALA B 1 191 ? -5.469 33.156 21.125 1 94.19 191 ALA B C 1
ATOM 3455 O O . ALA B 1 191 ? -6.488 33.25 21.812 1 94.19 191 ALA B O 1
ATOM 3456 N N . GLU B 1 192 ? -5.234 33.875 20.094 1 91.62 192 GLU B N 1
ATOM 3457 C CA . GLU B 1 192 ? -6.23 34.844 19.641 1 91.62 192 GLU B CA 1
ATOM 3458 C C . GLU B 1 192 ? -7.523 34.156 19.234 1 91.62 192 GLU B C 1
ATOM 3460 O O . GLU B 1 192 ? -8.617 34.625 19.547 1 91.62 192 GLU B O 1
ATOM 3465 N N . ILE B 1 193 ? -7.363 33.094 18.594 1 91.25 193 ILE B N 1
ATOM 3466 C CA . ILE B 1 193 ? -8.516 32.344 18.125 1 91.25 193 ILE B CA 1
ATOM 3467 C C . ILE B 1 193 ? -9.227 31.688 19.312 1 91.25 193 ILE B C 1
ATOM 3469 O O . ILE B 1 193 ? -10.461 31.656 19.359 1 91.25 193 ILE B O 1
ATOM 3473 N N . TYR B 1 194 ? -8.461 31.281 20.203 1 92.62 194 TYR B N 1
ATOM 3474 C CA . TYR B 1 194 ? -8.969 30.594 21.391 1 92.62 194 TYR B CA 1
ATOM 3475 C C . TYR B 1 194 ? -9.875 31.516 22.203 1 92.62 194 TYR B C 1
ATOM 3477 O O . TYR B 1 194 ? -10.82 31.062 22.844 1 92.62 194 TYR B O 1
ATOM 3485 N N . THR B 1 195 ? -9.664 32.75 22.172 1 88.12 195 THR B N 1
ATOM 3486 C CA . THR B 1 195 ? -10.398 33.719 23 1 88.12 195 THR B CA 1
ATOM 3487 C C . THR B 1 195 ? -11.641 34.219 22.266 1 88.12 195 THR B C 1
ATOM 3489 O O . THR B 1 195 ? -12.438 34.969 22.844 1 88.12 195 THR B O 1
ATOM 3492 N N . LYS B 1 196 ? -11.789 33.781 21.094 1 85.62 196 LYS B N 1
ATOM 3493 C CA . LYS B 1 196 ? -12.984 34.188 20.359 1 85.62 196 LYS B CA 1
ATOM 3494 C C . LYS B 1 196 ? -14.227 33.469 20.891 1 85.62 196 LYS B C 1
ATOM 3496 O O . LYS B 1 196 ? -14.164 32.344 21.328 1 85.62 196 LYS B O 1
ATOM 3501 N N . PRO B 1 197 ? -15.367 34.219 20.734 1 86.5 197 PRO B N 1
ATOM 3502 C CA . PRO B 1 197 ? -16.625 33.625 21.172 1 86.5 197 PRO B CA 1
ATOM 3503 C C . PRO B 1 197 ? -17.125 32.531 20.219 1 86.5 197 PRO B C 1
ATOM 3505 O O . PRO B 1 197 ? -16.812 32.562 19.031 1 86.5 197 PRO B O 1
ATOM 3508 N N . ASP B 1 198 ? -17.906 31.547 20.719 1 86.5 198 ASP B N 1
ATOM 3509 C CA . ASP B 1 198 ? -18.625 30.531 19.953 1 86.5 198 ASP B CA 1
ATOM 3510 C C . ASP B 1 198 ? -17.672 29.594 19.25 1 86.5 198 ASP B C 1
ATOM 3512 O O . ASP B 1 198 ? -17.906 29.203 18.094 1 86.5 198 ASP B O 1
ATOM 3516 N N . LEU B 1 199 ? -16.594 29.375 19.797 1 88 199 LEU B N 1
ATOM 3517 C CA . LEU B 1 199 ? -15.648 28.406 19.25 1 88 199 LEU B CA 1
ATOM 3518 C C . LEU B 1 199 ? -16.172 26.984 19.453 1 88 199 LEU B C 1
ATOM 3520 O O . LEU B 1 199 ? -16.703 26.641 20.516 1 88 199 LEU B O 1
ATOM 3524 N N . GLN B 1 200 ? -16.078 26.234 18.391 1 90.44 200 GLN B N 1
ATOM 3525 C CA . GLN B 1 200 ? -16.469 24.828 18.5 1 90.44 200 GLN B CA 1
ATOM 3526 C C . GLN B 1 200 ? -15.672 24.141 19.609 1 90.44 200 GLN B C 1
ATOM 3528 O O . GLN B 1 200 ? -14.477 24.375 19.766 1 90.44 200 GLN B O 1
ATOM 3533 N N . LEU B 1 201 ? -16.328 23.297 20.391 1 92.25 201 LEU B N 1
ATOM 3534 C CA . LEU B 1 201 ? -15.734 22.625 21.547 1 92.25 201 LEU B CA 1
ATOM 3535 C C . LEU B 1 201 ? -14.508 21.812 21.141 1 92.25 201 LEU B C 1
ATOM 3537 O O . LEU B 1 201 ? -13.492 21.812 21.844 1 92.25 201 LEU B O 1
ATOM 3541 N N . SER B 1 202 ? -14.688 21.094 19.984 1 92.19 202 SER B N 1
ATOM 3542 C CA . SER B 1 202 ? -13.578 20.266 19.531 1 92.19 202 SER B CA 1
ATOM 3543 C C . SER B 1 202 ? -12.344 21.125 19.234 1 92.19 202 SER B C 1
ATOM 3545 O O . SER B 1 202 ? -11.219 20.719 19.531 1 92.19 202 SER B O 1
ATOM 3547 N N . LEU B 1 203 ? -12.578 22.25 18.672 1 94.06 203 LEU B N 1
ATOM 3548 C CA . LEU B 1 203 ? -11.484 23.172 18.375 1 94.06 203 LEU B CA 1
ATOM 3549 C C . LEU B 1 203 ? -10.859 23.703 19.656 1 94.06 203 LEU B C 1
ATOM 3551 O O . LEU B 1 203 ? -9.633 23.75 19.781 1 94.06 203 LEU B O 1
ATOM 3555 N N . GLU B 1 204 ? -11.641 24.125 20.516 1 95.25 204 GLU B N 1
ATOM 3556 C CA . GLU B 1 204 ? -11.18 24.609 21.812 1 95.25 204 GLU B CA 1
ATOM 3557 C C . GLU B 1 204 ? -10.297 23.562 22.516 1 95.25 204 GLU B C 1
ATOM 3559 O O . GLU B 1 204 ? -9.219 23.891 23 1 95.25 204 GLU B O 1
ATOM 3564 N N . TYR B 1 205 ? -10.742 22.406 22.562 1 96 205 TYR B N 1
ATOM 3565 C CA . TYR B 1 205 ? -10.016 21.312 23.203 1 96 205 TYR B CA 1
ATOM 3566 C C . TYR B 1 205 ? -8.656 21.094 22.547 1 96 205 TYR B C 1
ATOM 3568 O O . TYR B 1 205 ? -7.648 20.938 23.234 1 96 205 TYR B O 1
ATOM 3576 N N . ASN B 1 206 ? -8.633 21.047 21.234 1 95.75 206 ASN B N 1
ATOM 3577 C CA . ASN B 1 206 ? -7.391 20.781 20.5 1 95.75 206 ASN B CA 1
ATOM 3578 C C . ASN B 1 206 ? -6.367 21.891 20.734 1 95.75 206 ASN B C 1
ATOM 3580 O O . ASN B 1 206 ? -5.168 21.625 20.859 1 95.75 206 ASN B O 1
ATOM 3584 N N . ILE B 1 207 ? -6.867 23.109 20.766 1 96.44 207 ILE B N 1
ATOM 3585 C CA . ILE B 1 207 ? -5.973 24.234 21.031 1 96.44 207 ILE B CA 1
ATOM 3586 C C . ILE B 1 207 ? -5.402 24.109 22.438 1 96.44 207 ILE B C 1
ATOM 3588 O O . ILE B 1 207 ? -4.191 24.25 22.641 1 96.44 207 ILE B O 1
ATOM 3592 N N . GLU B 1 208 ? -6.199 23.797 23.406 1 96.12 208 GLU B N 1
ATOM 3593 C CA . GLU B 1 208 ? -5.777 23.656 24.797 1 96.12 208 GLU B CA 1
ATOM 3594 C C . GLU B 1 208 ? -4.723 22.562 24.938 1 96.12 208 GLU B C 1
ATOM 3596 O O . GLU B 1 208 ? -3.748 22.719 25.688 1 96.12 208 GLU B O 1
ATOM 3601 N N . VAL B 1 209 ? -4.969 21.484 24.328 1 96.25 209 VAL B N 1
ATOM 3602 C CA . VAL B 1 209 ? -4.039 20.375 24.391 1 96.25 209 VAL B CA 1
ATOM 3603 C C . VAL B 1 209 ? -2.682 20.797 23.844 1 96.25 209 VAL B C 1
ATOM 3605 O O . VAL B 1 209 ? -1.641 20.484 24.422 1 96.25 209 VAL B O 1
ATOM 3608 N N . LEU B 1 210 ? -2.709 21.469 22.688 1 96.25 210 LEU B N 1
ATOM 3609 C CA . LEU B 1 210 ? -1.471 21.953 22.078 1 96.25 210 LEU B CA 1
ATOM 3610 C C . LEU B 1 210 ? -0.714 22.859 23.047 1 96.25 210 LEU B C 1
ATOM 3612 O O . LEU B 1 210 ? 0.498 22.719 23.219 1 96.25 210 LEU B O 1
ATOM 3616 N N . PHE B 1 211 ? -1.422 23.75 23.672 1 96.44 211 PHE B N 1
ATOM 3617 C CA . PHE B 1 211 ? -0.806 24.672 24.625 1 96.44 211 PHE B CA 1
ATOM 3618 C C . PHE B 1 211 ? -0.261 23.922 25.828 1 96.44 211 PHE B C 1
ATOM 3620 O O . PHE B 1 211 ? 0.855 24.188 26.281 1 96.44 211 PHE B O 1
ATOM 3627 N N . ARG B 1 212 ? -1.011 23.016 26.328 1 95.69 212 ARG B N 1
ATOM 3628 C CA . ARG B 1 212 ? -0.584 22.219 27.469 1 95.69 212 ARG B CA 1
ATOM 3629 C C . ARG B 1 212 ? 0.694 21.453 27.156 1 95.69 212 ARG B C 1
ATOM 3631 O O . ARG B 1 212 ? 1.58 21.328 28.016 1 95.69 212 ARG B O 1
ATOM 3638 N N . ASP B 1 213 ? 0.755 20.922 25.953 1 95.44 213 ASP B N 1
ATOM 3639 C CA . ASP B 1 213 ? 1.925 20.156 25.531 1 95.44 213 ASP B CA 1
ATOM 3640 C C . ASP B 1 213 ? 3.186 21.031 25.562 1 95.44 213 ASP B C 1
ATOM 3642 O O . ASP B 1 213 ? 4.289 20.516 25.734 1 95.44 213 ASP B O 1
ATOM 3646 N N . PHE B 1 214 ? 3.043 22.359 25.422 1 94.69 214 PHE B N 1
ATOM 3647 C CA . PHE B 1 214 ? 4.168 23.281 25.469 1 94.69 214 PHE B CA 1
ATOM 3648 C C . PHE B 1 214 ? 4.312 23.891 26.859 1 94.69 214 PHE B C 1
ATOM 3650 O O . PHE B 1 214 ? 5.16 24.75 27.078 1 94.69 214 PHE B O 1
ATOM 3657 N N . GLY B 1 215 ? 3.459 23.484 27.719 1 93 215 GLY B N 1
ATOM 3658 C CA . GLY B 1 215 ? 3.553 23.922 29.109 1 93 215 GLY B CA 1
ATOM 3659 C C . GLY B 1 215 ? 3.033 25.344 29.312 1 93 215 GLY B C 1
ATOM 3660 O O . GLY B 1 215 ? 3.475 26.047 30.219 1 93 215 GLY B O 1
ATOM 3661 N N . VAL B 1 216 ? 2.203 25.781 28.453 1 92.38 216 VAL B N 1
ATOM 3662 C CA . VAL B 1 216 ? 1.666 27.141 28.578 1 92.38 216 VAL B CA 1
ATOM 3663 C C . VAL B 1 216 ? 0.14 27.078 28.609 1 92.38 216 VAL B C 1
ATOM 3665 O O . VAL B 1 216 ? -0.458 26.062 28.281 1 92.38 216 VAL B O 1
ATOM 3668 N N . ASP B 1 217 ? -0.416 28.172 29.094 1 92.75 217 ASP B N 1
ATOM 3669 C CA . ASP B 1 217 ? -1.866 28.312 29.156 1 92.75 217 ASP B CA 1
ATOM 3670 C C . ASP B 1 217 ? -2.369 29.234 28.031 1 92.75 217 ASP B C 1
ATOM 3672 O O . ASP B 1 217 ? -1.903 30.359 27.891 1 92.75 217 ASP B O 1
ATOM 3676 N N . ALA B 1 218 ? -3.34 28.719 27.312 1 90.69 218 ALA B N 1
ATOM 3677 C CA . ALA B 1 218 ? -3.881 29.453 26.172 1 90.69 218 ALA B CA 1
ATOM 3678 C C . ALA B 1 218 ? -4.484 30.781 26.609 1 90.69 218 ALA B C 1
ATOM 3680 O O . ALA B 1 218 ? -4.438 31.781 25.875 1 90.69 218 ALA B O 1
ATOM 3681 N N . LYS B 1 219 ? -5.031 30.859 27.812 1 87.88 219 LYS B N 1
ATOM 3682 C CA . LYS B 1 219 ? -5.699 32.031 28.328 1 87.88 219 LYS B CA 1
ATOM 3683 C C . LYS B 1 219 ? -4.688 33.125 28.734 1 87.88 219 LYS B C 1
ATOM 3685 O O . LYS B 1 219 ? -5.012 34.312 28.781 1 87.88 219 LYS B O 1
ATOM 3690 N N . HIS B 1 220 ? -3.486 32.719 28.984 1 82.75 220 HIS B N 1
ATOM 3691 C CA . HIS B 1 220 ? -2.506 33.656 29.516 1 82.75 220 HIS B CA 1
ATOM 3692 C C . HIS B 1 220 ? -1.434 34 28.484 1 82.75 220 HIS B C 1
ATOM 3694 O O . HIS B 1 220 ? -0.431 34.625 28.797 1 82.75 220 HIS B O 1
ATOM 3700 N N . THR B 1 221 ? -1.651 33.469 27.344 1 83.44 221 THR B N 1
ATOM 3701 C CA . THR B 1 221 ? -0.657 33.719 26.312 1 83.44 221 THR B CA 1
ATOM 3702 C C . THR B 1 221 ? -0.952 35.031 25.578 1 83.44 221 THR B C 1
ATOM 3704 O O . THR B 1 221 ? -2.104 35.312 25.234 1 83.44 221 THR B O 1
ATOM 3707 N N . LYS B 1 222 ? 0.13 35.844 25.438 1 78.31 222 LYS B N 1
ATOM 3708 C CA . LYS B 1 222 ? -0.001 37.125 24.797 1 78.31 222 LYS B CA 1
ATOM 3709 C C . LYS B 1 222 ? -0.399 36.969 23.328 1 78.31 222 LYS B C 1
ATOM 3711 O O . LYS B 1 222 ? 0.129 36.125 22.625 1 78.31 222 LYS B O 1
ATOM 3716 N N . THR B 1 223 ? -1.348 37.75 22.891 1 76.81 223 THR B N 1
ATOM 3717 C CA . THR B 1 223 ? -1.854 37.719 21.531 1 76.81 223 THR B CA 1
ATOM 3718 C C . THR B 1 223 ? -1.245 38.844 20.688 1 76.81 223 THR B C 1
ATOM 3720 O O . THR B 1 223 ? -0.835 39.875 21.234 1 76.81 223 THR B O 1
ATOM 3723 N N . ASN B 1 224 ? -0.892 38.531 19.516 1 69.94 224 ASN B N 1
ATOM 3724 C CA . ASN B 1 224 ? -0.376 39.562 18.594 1 69.94 224 ASN B CA 1
ATOM 3725 C C . ASN B 1 224 ? -1.49 40.188 17.75 1 69.94 224 ASN B C 1
ATOM 3727 O O . ASN B 1 224 ? -1.243 41.062 16.953 1 69.94 224 ASN B O 1
ATOM 3731 N N . TYR B 1 225 ? -2.623 39.969 17.984 1 69 225 TYR B N 1
ATOM 3732 C CA . TYR B 1 225 ? -3.852 40.5 17.391 1 69 225 TYR B CA 1
ATOM 3733 C C . TYR B 1 225 ? -3.758 40.5 15.867 1 69 225 TYR B C 1
ATOM 3735 O O . TYR B 1 225 ? -4.105 41.5 15.234 1 69 225 TYR B O 1
ATOM 3743 N N . LEU B 1 226 ? -3.176 39.469 15.312 1 70.62 226 LEU B N 1
ATOM 3744 C CA . LEU B 1 226 ? -3.033 39.344 13.859 1 70.62 226 LEU B CA 1
ATOM 3745 C C . LEU B 1 226 ? -4.383 39.094 13.203 1 70.62 226 LEU B C 1
ATOM 3747 O O . LEU B 1 226 ? -4.566 39.406 12.016 1 70.62 226 LEU B O 1
ATOM 3751 N N . LEU B 1 227 ? -5.406 38.656 13.867 1 70.88 227 LEU B N 1
ATOM 3752 C CA . LEU B 1 227 ? -6.684 38.25 13.281 1 70.88 227 LEU B CA 1
ATOM 3753 C C . LEU B 1 227 ? -7.73 39.344 13.469 1 70.88 227 LEU B C 1
ATOM 3755 O O . LEU B 1 227 ? -8.883 39.188 13.055 1 70.88 227 LEU B O 1
ATOM 3759 N N . LYS B 1 228 ? -7.516 40.375 14.156 1 63.31 228 LYS B N 1
ATOM 3760 C CA . LYS B 1 228 ? -8.484 41.406 14.477 1 63.31 228 LYS B CA 1
ATOM 3761 C C . LYS B 1 228 ? -9.234 41.875 13.234 1 63.31 228 LYS B C 1
ATOM 3763 O O . LYS B 1 228 ? -10.445 42.094 13.281 1 63.31 228 LYS B O 1
ATOM 3768 N N . ASP B 1 229 ? -8.656 42 12.109 1 62.62 229 ASP B N 1
ATOM 3769 C CA . ASP B 1 229 ? -9.336 42.531 10.938 1 62.62 229 ASP B CA 1
ATOM 3770 C C . ASP B 1 229 ? -9.719 41.438 9.961 1 62.62 229 ASP B C 1
ATOM 3772 O O . ASP B 1 229 ? -10.148 41.688 8.836 1 62.62 229 ASP B O 1
ATOM 3776 N N . VAL B 1 230 ? -9.586 40.125 10.367 1 65.38 230 VAL B N 1
ATOM 3777 C CA . VAL B 1 230 ? -9.844 39.031 9.422 1 65.38 230 VAL B CA 1
ATOM 3778 C C . VAL B 1 230 ? -11.273 38.531 9.594 1 65.38 230 VAL B C 1
ATOM 3780 O O . VAL B 1 230 ? -11.719 38.281 10.711 1 65.38 230 VAL B O 1
ATOM 3783 N N . LYS B 1 231 ? -12.125 38.688 8.469 1 60.97 231 LYS B N 1
ATOM 3784 C CA . LYS B 1 231 ? -13.508 38.219 8.453 1 60.97 231 LYS B CA 1
ATOM 3785 C C . LYS B 1 231 ? -13.57 36.688 8.602 1 60.97 231 LYS B C 1
ATOM 3787 O O . LYS B 1 231 ? -12.734 35.969 8.047 1 60.97 231 LYS B O 1
ATOM 3792 N N . HIS B 1 232 ? -14.281 36.188 9.688 1 61.44 232 HIS B N 1
ATOM 3793 C CA . HIS B 1 232 ? -14.375 34.781 10.062 1 61.44 232 HIS B CA 1
ATOM 3794 C C . HIS B 1 232 ? -15.547 34.094 9.359 1 61.44 232 HIS B C 1
ATOM 3796 O O . HIS B 1 232 ? -16.656 34.625 9.328 1 61.44 232 HIS B O 1
ATOM 3802 N N . GLU B 1 233 ? -15.234 33.312 8.375 1 51.19 233 GLU B N 1
ATOM 3803 C CA . GLU B 1 233 ? -16.375 32.469 8.039 1 51.19 233 GLU B CA 1
ATOM 3804 C C . GLU B 1 233 ? -16.578 31.359 9.07 1 51.19 233 GLU B C 1
ATOM 3806 O O . GLU B 1 233 ? -15.625 30.672 9.438 1 51.19 233 GLU B O 1
ATOM 3811 N N . VAL B 1 234 ? -17.391 31.578 10.07 1 42.75 234 VAL B N 1
ATOM 3812 C CA . VAL B 1 234 ? -17.734 30.609 11.102 1 42.75 234 VAL B CA 1
ATOM 3813 C C . VAL B 1 234 ? -18.094 29.266 10.453 1 42.75 234 VAL B C 1
ATOM 3815 O O . VAL B 1 234 ? -18.938 29.219 9.555 1 42.75 234 VAL B O 1
ATOM 3818 N N . ALA B 1 235 ? -17.531 28.297 10.594 1 39.78 235 ALA B N 1
ATOM 3819 C CA . ALA B 1 235 ? -17.984 26.953 10.297 1 39.78 235 ALA B CA 1
ATOM 3820 C C . ALA B 1 235 ? -18.953 26.438 11.359 1 39.78 235 ALA B C 1
ATOM 3822 O O . ALA B 1 235 ? -18.766 26.703 12.555 1 39.78 235 ALA B O 1
#

Organism: Aegilops tauschii subsp. strangulata (NCBI:txid200361)

Sequence (470 aa):
MSLHIRTRLAAADERVTTIKIPPYEIRTKVFFMIYNMSTDNIEAKGFEFYEVLMEQYYPWFAQYMVMQRVCIDPNFHDICLMFLHKVNSPVLDMEIRKATYANCKILLRSDIIKSCSGERTLLKNIGSWFGKSAIQWNQDPSTYVDGLIPLIVKAYQKGLMLAVVQFISKILEPCQPIISVGTMEILSLLAEIYTKPDLQLSLEYNIEVLFRDFGVDAKHTKTNYLLKDVKHEVAMSLHIRTRLAAADERVTTIKIPPYEIRTKVFFMIYNMSTDNIEAKGFEFYEVLMEQYYPWFAQYMVMQRVCIDPNFHDICLMFLHKVNSPVLDMEIRKATYANCKILLRSDIIKSCSGERTLLKNIGSWFGKSAIQWNQDPSTYVDGLIPLIVKAYQKGLMLAVVQFISKILEPCQPIISVGTMEILSLLAEIYTKPDLQLSLEYNIEVLFRDFGVDAKHTKTNYLLKDVKHEVA

pLDDT: mean 87.15, std 17.05, range [23.83, 98.25]

Radius of gyration: 27.76 Å; Cα contacts (8 Å, |Δi|>4): 520; chains: 2; bounding box: 42×92×73 Å

Nearest PDB structures (foldseek):
  5anr-assembly1_A-1  TM=8.577E-01  e=9.050E-11  Homo sapiens
  4gml-assembly3_C  TM=8.237E-01  e=2.380E-09  Homo sapiens
  4b8c-assembly1_B  TM=8.186E-01  e=3.138E-09  Saccharomyces cerevisiae S288C
  4gml-assembly2_B  TM=8.038E-01  e=3.286E-09  Homo sapiens
  7rdr-assembly1_A  TM=3.033E-01  e=7.184E+00  unidentified

InterPro domains:
  IPR032191 CCR4-NOT transcription complex subunit 1, CAF1-binding domain [PF16415] (19-231)
  IPR040398 CCR4-NOT transcription complex subunit 1 [PTHR13162] (3-234)